Protein 8HRV (pdb70)

Solvent-accessible surface area: 16516 Å² total; per-residue (Å²): 112,3,102,0,70,0,45,87,87,37,131,62,4,82,41,2,119,45,64,21,125,20,10,5,2,0,9,1,28,0,1,73,104,31,104,1,97,45,93,32,33,10,56,0,59,2,0,1,10,3,6,7,71,131,24,21,0,0,1,5,0,3,21,27,7,9,0,48,99,91,40,1,6,1,2,11,5,0,2,27,18,16,21,14,22,30,2,23,2,65,1,1,1,3,0,25,14,123,120,89,23,97,0,78,74,22,9,9,3,0,22,0,1,1,4,75,37,40,90,11,78,36,73,96,27,136,100,29,79,170,39,109,42,18,87,21,24,53,34,70,41,32,50,111,123,3,89,0,87,0,45,80,86,50,133,61,3,70,55,3,116,37,58,24,128,22,13,6,1,0,8,0,16,0,1,77,102,34,96,2,77,48,93,32,36,11,58,1,72,1,0,0,9,3,11,7,78,131,30,28,0,0,1,5,0,3,20,28,6,11,0,48,98,87,35,2,4,1,2,12,5,0,2,27,20,14,21,15,21,30,4,28,2,59,0,1,1,4,0,24,14,118,117,86,20,96,0,78,74,5,8,14,3,0,21,0,1,0,2,84,38,26,59,14,57,40,70,93,33,167,140,20,79,119,41,102,39,17,87,22,24,55,33,70,37,22,46,88,112,101,7,76,0,87,0,46,74,86,58,133,61,3,81,66,7,51,62,65,25,146,22,18,3,2,0,9,0,24,0,1,70,118,27,105,2,49,50,100,34,35,10,53,0,74,2,0,1,11,3,10,7,76,131,28,24,0,0,2,5,0,3,21,27,9,11,0,38,98,89,40,1,5,1,2,11,6,0,2,26,17,15,20,12,24,33,4,26,1,59,1,1,2,2,0,28,13,117,117,95,23,55,1,96,69,12,11,16,3,0,23,0,0,0,2,80,36,27,92,11,86,40,70,96,27,150,149,25,65,169,45,124,37,19,86,23,24,52,32,68,42,31,42,75,96

Radius of gyration: 20.24 Å; Cα contacts (8 Å, |Δi|>4): 1311; chains: 3; bounding box: 48×53×53 Å

Sequence (434 aa):
AMKIKIQKIHPNALIPKYQTDGSSGFDLHAVEEVMIKPHSSVVGLVKIGICLSLEVGYELQVRTRSGLALNHQVMVLNSPGTVDNDYRGEIKVILANLSDKDFKVQVGDRIAQGVVQKTYKAEFIECEQLDETSRGSGGFGSTGVSAMKIKIQKIHPNALIPKYQTDGSSGFDLHAVEEVMIKPHSVVGLVKIGICLSLEVGYELQVRTRSGLALNHQVMVLNSPGTVDNDYRGEIKVILANLSDKDFKVQVGDRIAQGVVQKTYKAEFIECCEQLDETSSRGSGGFGSTGVSKAMKIKIQKIHPNALIPKYQTTDGSSGFDLHAVEEVMIKPHSVGLVKIGICLSLEVGYELQVRTRSGLALNHQVMVLNSPGTVDNDYRGEIKVILANLSDKDFKVQVGDRIAQGVVQKTYKAEFIECEQLDETSRGSGGFGSTGVSK

B-factor: mean 26.9, std 10.47, range [12.41, 77.18]

Foldseek 3Di:
DWDKDKDAQAPLADDFDQPDPPRQWTFAFFAAKDKAAAQGKDKGFRRMFIATDPQKWKFKFFDPVCCVPQVKTQPPGRDTGDNPGGDTDMTIIGGNDNGMDMHHGGDRGITIGMDGDDDDDDDDDPDDDADPCRPDDDQNVHDD/DWDKDKDAQAPLADDFDQPDPPRQWTFAWFQAKDKAAAQGKDKGFRRMFIQTDPQKWKFKFFDPVCCVPFVKTQPCGRDTGDNPGGDTDMTIIGGNDNGMDIGHGGDRGITIGMDGDDDDDDDDDPDDDADPCRPDDDQSVHDPD/DWDKDKDAQAPLADDFDQPDPPRQWTFAWFAAKDKAAAQGKDKGFRRMFIQTDPQKWKFKFFDPVCCVPQVKTQPPGRDTGDNPGGDTDMTIIGGNDNGMDMHHGGDRGIIIGMDGDDDDDDDDDPDDDADPCRPDDDQNVHDDD

Nearest PDB structures (foldseek):
  8hrv-assembly1_A  TM=1.007E+00  e=4.664E-28  Helicobacter pylori 26695
  8k6w-assembly1_B  TM=9.978E-01  e=7.819E-24  Helicobacter pylori 26695
  8y1q-assembly1_B  TM=9.427E-01  e=9.550E-16  Aquifex aeolicus
  8y1q-assembly1_C  TM=9.532E-01  e=1.490E-15  Aquifex aeolicus
  8xhm-assembly1_A  TM=9.602E-01  e=6.682E-15  Nocardia seriolae

Structure (mmCIF, N/CA/C/O backbone):
data_8HRV
#
_entry.id   8HRV
#
_cell.length_a   103.869
_cell.length_b   103.869
_cell.length_c   78.651
_cell.angle_alpha   90.000
_cell.angle_beta   90.000
_cell.angle_gamma   120.000
#
_symmetry.space_group_name_H-M   'P 63'
#
loop_
_entity.id
_entity.type
_entity.pd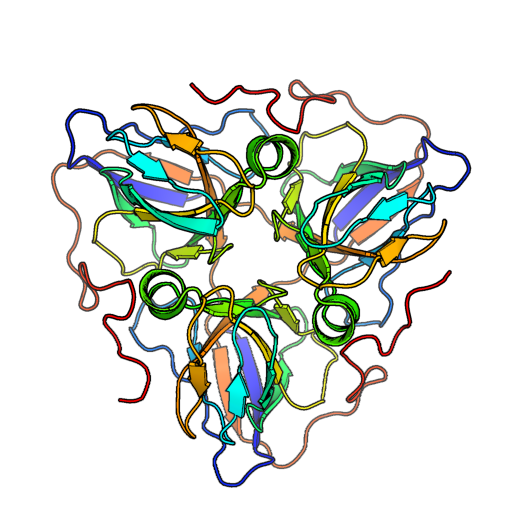bx_description
1 polymer "Deoxyuridine 5'-triphosphate nucleotidohydrolase"
2 non-polymer "2'-DEOXYURIDINE 5'-ALPHA,BETA-IMIDO-TRIPHOSPHATE"
3 non-polymer 'MAGNESIUM ION'
4 non-polymer 1,2-ETHANEDIOL
5 water water
#
loop_
_atom_site.group_PDB
_atom_site.id
_atom_site.type_symbol
_atom_site.label_atom_id
_atom_site.label_alt_id
_atom_site.label_comp_id
_atom_site.label_asym_id
_atom_site.label_entity_id
_atom_site.label_seq_id
_atom_site.pdbx_PDB_ins_code
_atom_site.Cartn_x
_atom_site.Cartn_y
_atom_site.Cartn_z
_atom_site.occupancy
_atom_site.B_iso_or_equiv
_atom_site.auth_seq_id
_atom_site.auth_comp_id
_atom_site.auth_asym_id
_atom_site.auth_atom_id
_atom_site.pdbx_PDB_model_num
ATOM 1 N N . ALA A 1 1 ? -35.055 41.479 9.571 1.000 46.315 0 ALA A N 1
ATOM 2 C CA . ALA A 1 1 ? -34.520 40.744 10.743 1.000 43.244 0 ALA A CA 1
ATOM 3 C C . ALA A 1 1 ? -35.468 39.608 11.108 1.000 35.744 0 ALA A C 1
ATOM 4 O O . ALA A 1 1 ? -36.662 39.604 10.774 1.000 37.670 0 ALA A O 1
ATOM 6 N N . MET A 1 2 ? -34.891 38.615 11.773 1.000 26.952 1 MET A N 1
ATOM 7 C CA . MET A 1 2 ? -35.647 37.485 12.276 1.000 22.726 1 MET A CA 1
ATOM 8 C C . MET A 1 2 ? -34.946 37.057 13.564 1.000 20.860 1 MET A C 1
ATOM 9 O O . MET A 1 2 ? -33.866 37.579 13.860 1.000 19.447 1 MET A O 1
ATOM 14 N N . LYS A 1 3 ? -35.582 36.178 14.340 1.000 20.166 2 LYS A N 1
ATOM 15 C CA . LYS A 1 3 ? -35.063 35.817 15.651 1.000 21.145 2 LYS A CA 1
ATOM 16 C C . LYS A 1 3 ? -34.626 34.366 15.629 1.000 18.976 2 LYS A C 1
ATOM 17 O O . LYS A 1 3 ? -35.308 33.531 15.033 1.000 20.603 2 LYS A O 1
ATOM 23 N N . ILE A 1 4 ? -33.493 34.099 16.279 1.000 17.412 3 ILE A N 1
ATOM 24 C CA . ILE A 1 4 ? -33.023 32.747 16.550 1.000 16.390 3 ILE A CA 1
ATOM 25 C C . ILE A 1 4 ? -32.836 32.593 18.060 1.000 17.647 3 ILE A C 1
ATOM 26 O O . ILE A 1 4 ? -32.039 33.322 18.658 1.000 16.155 3 ILE A O 1
ATOM 31 N N . LYS A 1 5 ? -33.574 31.648 18.646 1.000 16.860 4 LYS A N 1
ATOM 32 C CA . LYS A 1 5 ? -33.331 31.215 19.999 1.000 19.278 4 LYS A CA 1
ATOM 33 C C . LYS A 1 5 ? -32.118 30.282 19.979 1.000 19.307 4 LYS A C 1
ATOM 34 O O . LYS A 1 5 ? -32.034 29.404 19.138 1.000 16.325 4 LYS A O 1
ATOM 40 N N . ILE A 1 6 ? -31.159 30.530 20.869 1.000 16.863 5 ILE A N 1
ATOM 41 C CA . ILE A 1 6 ? -29.910 29.799 20.918 1.000 18.092 5 ILE A CA 1
ATOM 42 C C . ILE A 1 6 ? -29.691 29.281 22.336 1.000 18.303 5 ILE A C 1
ATOM 43 O O . ILE A 1 6 ? -29.766 30.052 23.314 1.000 19.566 5 ILE A O 1
ATOM 48 N N . GLN A 1 7 ? -29.369 27.985 22.425 1.000 19.028 6 GLN A N 1
ATOM 49 C CA . GLN A 1 7 ? -29.025 27.320 23.676 1.000 19.718 6 GLN A CA 1
ATOM 50 C C . GLN A 1 7 ? -27.579 26.864 23.590 1.000 21.035 6 GLN A C 1
ATOM 51 O O . GLN A 1 7 ? -27.234 26.086 22.701 1.000 22.757 6 GLN A O 1
ATOM 57 N N . LYS A 1 8 ? -26.721 27.299 24.515 1.000 19.840 7 LYS A N 1
ATOM 58 C CA . LYS A 1 8 ? -25.358 26.784 24.552 1.000 21.622 7 LYS A CA 1
ATOM 59 C C . LYS A 1 8 ? -25.328 25.450 25.291 1.000 21.312 7 LYS A C 1
ATOM 60 O O . LYS A 1 8 ? -25.923 25.341 26.352 1.000 21.919 7 LYS A O 1
ATOM 66 N N . ILE A 1 9 ? -24.627 24.445 24.766 1.000 18.600 8 ILE A N 1
ATOM 67 C CA . ILE A 1 9 ? -24.612 23.135 25.401 1.000 20.971 8 ILE A CA 1
ATOM 68 C C . ILE A 1 9 ? -23.172 22.696 25.666 1.000 22.547 8 ILE A C 1
ATOM 69 O O . ILE A 1 9 ? -22.916 21.539 25.988 1.000 22.179 8 ILE A O 1
ATOM 74 N N . HIS A 1 10 ? -22.225 23.601 25.481 1.000 21.300 9 HIS A N 1
ATOM 75 C CA . HIS A 1 10 ? -20.825 23.318 25.723 1.000 22.623 9 HIS A CA 1
ATOM 76 C C . HIS A 1 10 ? -20.224 24.565 26.375 1.000 22.477 9 HIS A C 1
ATOM 77 O O . HIS A 1 10 ? -20.557 25.703 26.011 1.000 21.783 9 HIS A O 1
ATOM 84 N N . PRO A 1 11 ? -19.349 24.399 27.382 1.000 23.708 10 PRO A N 1
ATOM 85 C CA . PRO A 1 11 ? -18.709 25.557 28.007 1.000 23.942 10 PRO A CA 1
ATOM 86 C C . PRO A 1 11 ? -17.960 26.483 27.050 1.000 21.018 10 PRO A C 1
ATOM 87 O O . PRO A 1 11 ? -17.862 27.676 27.356 1.000 21.534 10 PRO A O 1
ATOM 91 N N . ASN A 1 12 ? -17.462 25.980 25.896 1.000 18.397 11 ASN A N 1
ATOM 92 C CA . ASN A 1 12 ? -16.699 26.845 24.984 1.000 18.605 11 ASN A CA 1
ATOM 93 C C . ASN A 1 12 ? -17.574 27.467 23.887 1.000 17.930 11 ASN A C 1
ATOM 94 O O . ASN A 1 12 ? -17.065 28.134 22.969 1.000 17.897 11 ASN A O 1
ATOM 99 N N . ALA A 1 13 ? -18.889 27.240 23.955 1.000 16.468 12 ALA A N 1
ATOM 100 C CA . ALA A 1 13 ? -19.788 27.721 22.918 1.000 16.935 12 ALA A CA 1
ATOM 101 C C . ALA A 1 13 ? -19.868 29.239 22.951 1.000 17.053 12 ALA A C 1
ATOM 102 O O . ALA A 1 13 ? -19.955 29.844 24.014 1.000 17.066 12 ALA A O 1
ATOM 104 N N . LEU A 1 14 ? -19.898 29.853 21.765 1.000 17.624 13 LEU A N 1
ATOM 105 C CA . LEU A 1 14 ? -20.039 31.284 21.579 1.000 18.018 13 LEU A CA 1
ATOM 106 C C . LEU A 1 14 ? -21.262 31.601 20.717 1.000 17.982 13 LEU A C 1
ATOM 107 O O . LEU A 1 14 ? -21.537 30.911 19.728 1.000 18.804 13 LEU A O 1
ATOM 112 N N . ILE A 1 15 ? -21.940 32.698 21.048 1.000 18.114 14 ILE A N 1
ATOM 113 C CA . ILE A 1 15 ? -22.984 33.221 20.191 1.000 19.922 14 ILE A CA 1
ATOM 114 C C . ILE A 1 15 ? -22.324 33.713 18.911 1.000 20.193 14 ILE A C 1
ATOM 115 O O . ILE A 1 15 ? -21.434 34.558 18.971 1.000 21.458 14 ILE A O 1
ATOM 120 N N . PRO A 1 16 ? -22.687 33.206 17.717 1.000 20.309 15 PRO A N 1
ATOM 121 C CA . PRO A 1 16 ? -22.048 33.668 16.479 1.000 20.006 15 PRO A CA 1
ATOM 122 C C . PRO A 1 16 ? -22.243 35.171 16.221 1.000 21.989 15 PRO A C 1
ATOM 123 O O . PRO A 1 16 ? -23.289 35.715 16.589 1.000 20.300 15 PRO A O 1
ATOM 127 N N . LYS A 1 17 ? -21.220 35.773 15.581 1.000 21.190 16 LYS A N 1
ATOM 128 C CA . LYS A 1 17 ? -21.234 37.187 15.234 1.000 26.241 16 LYS A CA 1
ATOM 129 C C . LYS A 1 17 ? -21.014 37.400 13.734 1.000 21.909 16 LYS A C 1
ATOM 130 O O . LYS A 1 17 ? -20.187 36.727 13.098 1.000 22.843 16 LYS A O 1
ATOM 136 N N . TYR A 1 18 ? -21.743 38.381 13.201 1.000 22.856 17 TYR A N 1
ATOM 137 C CA . TYR A 1 18 ? -21.484 38.950 11.881 1.000 23.454 17 TYR A CA 1
ATOM 138 C C . TYR A 1 18 ? -20.157 39.724 11.946 1.000 26.360 17 TYR A C 1
ATOM 139 O O . TYR A 1 18 ? -20.086 40.664 12.716 1.000 23.329 17 TYR A O 1
ATOM 148 N N . GLN A 1 19 ? -19.113 39.321 11.188 1.000 27.681 18 GLN A N 1
ATOM 149 C CA . GLN A 1 19 ? -17.763 39.835 11.410 1.000 25.643 18 GLN A CA 1
ATOM 150 C C . GLN A 1 19 ? -17.578 41.237 10.807 1.000 27.236 18 GLN A C 1
ATOM 151 O O . GLN A 1 19 ? -16.642 41.916 11.194 1.000 28.950 18 GLN A O 1
ATOM 157 N N . THR A 1 20 ? -18.400 41.647 9.829 1.000 27.720 19 THR A N 1
ATOM 158 C CA . THR A 1 20 ? -18.508 43.027 9.340 1.000 29.845 19 THR A CA 1
ATOM 159 C C . THR A 1 20 ? -19.987 43.408 9.323 1.000 31.514 19 THR A C 1
ATOM 160 O O . THR A 1 20 ? -20.829 42.514 9.318 1.000 32.481 19 THR A O 1
ATOM 164 N N . ASP A 1 21 ? -20.300 44.704 9.233 1.000 30.026 20 ASP A N 1
ATOM 165 C CA . ASP A 1 21 ? -21.685 45.167 9.348 1.000 33.796 20 ASP A CA 1
ATOM 166 C C . ASP A 1 21 ? -22.568 44.724 8.167 1.000 32.102 20 ASP A C 1
ATOM 167 O O . ASP A 1 21 ? -23.777 44.641 8.291 1.000 31.151 20 ASP A O 1
ATOM 172 N N . GLY A 1 22 ? -21.995 44.534 6.967 1.000 26.930 21 GLY A N 1
ATOM 173 C CA . GLY A 1 22 ? -22.762 44.097 5.805 1.000 25.469 21 GLY A CA 1
ATOM 174 C C . GLY A 1 22 ? -22.567 42.610 5.482 1.000 21.831 21 GLY A C 1
ATOM 175 O O . GLY A 1 22 ? -22.889 42.176 4.375 1.000 19.473 21 GLY A O 1
ATOM 176 N N . SER A 1 23 ? -22.039 41.846 6.436 1.000 21.140 22 SER A N 1
ATOM 177 C CA . SER A 1 23 ? -21.725 40.440 6.233 1.000 23.932 22 SER A CA 1
ATOM 178 C C . SER A 1 23 ? -23.023 39.645 6.100 1.000 20.427 22 SER A C 1
ATOM 179 O O . SER A 1 23 ? -23.985 39.873 6.818 1.000 22.439 22 SER A O 1
ATOM 182 N N . SER A 1 24 ? -23.055 38.713 5.147 1.000 19.580 23 SER A N 1
ATOM 183 C CA . SER A 1 24 ? -24.202 37.837 4.994 1.000 19.072 23 SER A CA 1
ATOM 184 C C . SER A 1 24 ? -24.281 36.861 6.168 1.000 18.812 23 SER A C 1
ATOM 185 O O . SER A 1 24 ? -25.365 36.415 6.505 1.000 21.006 23 SER A O 1
ATOM 188 N N . GLY A 1 25 ? -23.109 36.391 6.607 1.000 20.002 24 GLY A N 1
ATOM 189 C CA . GLY A 1 25 ? -23.017 35.248 7.512 1.000 21.093 24 GLY A CA 1
ATOM 190 C C . GLY A 1 25 ? -22.432 35.605 8.874 1.000 18.389 24 GLY A C 1
ATOM 191 O O . GLY A 1 25 ? -21.758 36.620 9.024 1.000 17.536 24 GLY A O 1
ATOM 192 N N . PHE A 1 26 ? -22.727 34.760 9.840 1.000 17.000 25 PHE A N 1
ATOM 193 C CA . PHE A 1 26 ? -22.083 34.817 11.134 1.000 15.828 25 PHE A CA 1
ATOM 194 C C . PHE A 1 26 ? -21.178 33.604 11.266 1.000 15.676 25 PHE A C 1
ATOM 195 O O . PHE A 1 26 ? -21.544 32.500 10.876 1.000 15.060 25 PHE A O 1
ATOM 203 N N . ASP A 1 27 ? -19.980 33.824 11.803 1.000 15.616 26 ASP A N 1
ATOM 204 C CA . ASP A 1 27 ? -18.968 32.796 11.835 1.000 17.147 26 ASP A CA 1
ATOM 205 C C . ASP A 1 27 ? -19.254 31.841 12.999 1.000 17.198 26 ASP A C 1
ATOM 206 O O . ASP A 1 27 ? -19.732 32.258 14.069 1.000 17.280 26 ASP A O 1
ATOM 211 N N . LEU A 1 28 ? -18.978 30.552 12.752 1.000 16.109 27 LEU A N 1
ATOM 212 C CA . LEU A 1 28 ? -19.234 29.474 13.700 1.000 15.718 27 LEU A CA 1
ATOM 213 C C . LEU A 1 28 ? -17.898 29.035 14.325 1.000 15.924 27 LEU A C 1
ATOM 214 O O . LEU A 1 28 ? -16.947 28.678 13.598 1.000 15.416 27 LEU A O 1
ATOM 219 N N . HIS A 1 29 ? -17.835 29.042 15.665 1.000 15.634 28 HIS A N 1
ATOM 220 C CA . HIS A 1 29 ? -16.613 28.737 16.418 1.000 16.161 28 HIS A CA 1
ATOM 221 C C . HIS A 1 29 ? -16.580 27.283 16.918 1.000 16.997 28 HIS A C 1
ATOM 222 O O . HIS A 1 29 ? -17.511 26.836 17.568 1.000 16.620 28 HIS A O 1
ATOM 229 N N . ALA A 1 30 ? -15.509 26.541 16.610 1.000 16.482 29 ALA A N 1
ATOM 230 C CA . ALA A 1 30 ? -15.287 25.210 17.156 1.000 16.219 29 ALA A CA 1
ATOM 231 C C . ALA A 1 30 ? -15.228 25.240 18.683 1.000 17.345 29 ALA A C 1
ATOM 232 O O . ALA A 1 30 ? -14.662 26.149 19.280 1.000 19.641 29 ALA A O 1
ATOM 234 N N . VAL A 1 31 ? -15.799 24.227 19.328 1.000 18.245 30 VAL A N 1
ATOM 235 C CA . VAL A 1 31 ? -15.740 24.148 20.789 1.000 19.233 30 VAL A CA 1
ATOM 236 C C . VAL A 1 31 ? -14.746 23.079 21.231 1.000 20.151 30 VAL A C 1
ATOM 237 O O . VAL A 1 31 ? -14.442 22.986 22.419 1.000 18.811 30 VAL A O 1
ATOM 241 N N . GLU A 1 32 ? -14.275 22.248 20.306 1.000 21.872 31 GLU A N 1
ATOM 242 C CA . GLU A 1 32 ? -13.324 21.191 20.619 1.000 24.722 31 GLU A CA 1
ATOM 243 C C . GLU A 1 32 ? -12.310 21.091 19.502 1.000 24.794 31 GLU A C 1
ATOM 244 O O . GLU A 1 32 ? -12.672 21.226 18.347 1.000 24.238 31 GLU A O 1
ATOM 250 N N . GLU A 1 33 ? -11.074 20.716 19.856 1.000 25.182 32 GLU A N 1
ATOM 251 C CA . GLU A 1 33 ? -9.992 20.539 18.906 1.000 28.623 32 GLU A CA 1
ATOM 252 C C . GLU A 1 33 ? -10.251 19.312 18.037 1.000 26.987 32 GLU A C 1
ATOM 253 O O . GLU A 1 33 ? -10.856 18.350 18.479 1.000 27.443 32 GLU A O 1
ATOM 259 N N . VAL A 1 34 ? -9.884 19.380 16.765 1.000 27.361 33 VAL A N 1
ATOM 260 C CA . VAL A 1 34 ? -10.085 18.276 15.835 1.000 29.243 33 VAL A CA 1
ATOM 261 C C . VAL A 1 34 ? -8.887 18.271 14.896 1.000 31.430 33 VAL A C 1
ATOM 262 O O . VAL A 1 34 ? -8.631 19.306 14.271 1.000 30.425 33 VAL A O 1
ATOM 266 N N . MET A 1 35 ? -8.257 17.107 14.699 1.000 30.455 34 MET A N 1
ATOM 267 C CA . MET A 1 35 ? -7.214 16.984 13.694 1.000 33.510 34 MET A CA 1
ATOM 268 C C . MET A 1 35 ? -7.828 16.371 12.435 1.000 30.973 34 MET A C 1
ATOM 269 O O . MET A 1 35 ? -8.477 15.342 12.529 1.000 28.749 34 MET A O 1
ATOM 274 N N . ILE A 1 36 ? -7.661 17.008 11.276 1.000 29.369 35 ILE A N 1
ATOM 275 C CA . ILE A 1 36 ? -8.181 16.414 10.053 1.000 30.741 35 ILE A CA 1
ATOM 276 C C . ILE A 1 36 ? -7.017 16.055 9.144 1.000 31.691 35 ILE A C 1
ATOM 277 O O . ILE A 1 36 ? -6.273 16.945 8.718 1.000 28.795 35 ILE A O 1
ATOM 282 N N . LYS A 1 37 ? -6.885 14.747 8.865 1.000 32.761 36 LYS A N 1
ATOM 283 C CA . LYS A 1 37 ? -5.756 14.229 8.088 1.000 34.477 36 LYS A CA 1
ATOM 284 C C . LYS A 1 37 ? -5.968 14.583 6.612 1.000 33.734 36 LYS A C 1
ATOM 285 O O . LYS A 1 37 ? -7.078 14.941 6.208 1.000 31.982 36 LYS A O 1
ATOM 289 N N . PRO A 1 38 ? -4.919 14.503 5.755 1.000 35.703 37 PRO A N 1
ATOM 290 C CA . PRO A 1 38 ? -5.061 14.725 4.314 1.000 34.104 37 PRO A CA 1
ATOM 291 C C . PRO A 1 38 ? -6.169 13.860 3.720 1.000 36.115 37 PRO A C 1
ATOM 292 O O . PRO A 1 38 ? -6.339 12.723 4.150 1.000 31.258 37 PRO A O 1
ATOM 296 N N . HIS A 1 39 ? -6.970 14.448 2.816 1.000 32.510 38 HIS A N 1
ATOM 297 C CA . HIS A 1 39 ? -8.000 13.736 2.056 1.000 34.255 38 HIS A CA 1
ATOM 298 C C . HIS A 1 39 ? -8.987 13.021 2.974 1.000 32.010 38 HIS A C 1
ATOM 299 O O . HIS A 1 39 ? -9.472 11.936 2.679 1.000 30.324 38 HIS A O 1
ATOM 306 N N . SER A 1 40 ? -9.350 13.687 4.062 1.000 28.431 39 SER A N 1
ATOM 307 C CA A SER A 1 40 ? -10.264 13.137 5.040 0.500 27.432 39 SER A CA 1
ATOM 308 C CA B SER A 1 40 ? -10.286 13.132 5.013 0.500 27.120 39 SER A CA 1
ATOM 309 C C . SER A 1 40 ? -11.272 14.214 5.455 1.000 26.811 39 SER A C 1
ATOM 310 O O . SER A 1 40 ? -11.171 15.365 5.040 1.000 28.264 39 SER A O 1
ATOM 315 N N . VAL A 1 41 ? -12.199 13.810 6.319 1.000 27.846 40 VAL A N 1
ATOM 316 C CA A VAL A 1 41 ? -13.225 14.711 6.832 0.500 26.617 40 VAL A CA 1
ATOM 317 C CA B VAL A 1 41 ? -13.278 14.621 6.831 0.500 26.614 40 VAL A CA 1
ATOM 318 C C . VAL A 1 41 ? -13.190 14.622 8.350 1.000 26.409 40 VAL A C 1
ATOM 319 O O . VAL A 1 41 ? -12.775 13.621 8.937 1.000 27.041 40 VAL A O 1
ATOM 326 N N . GLY A 1 42 ? -13.560 15.723 8.993 1.000 21.962 41 GLY A N 1
ATOM 327 C CA . GLY A 1 42 ? -13.764 15.732 10.422 1.000 23.282 41 GLY A CA 1
ATOM 328 C C . GLY A 1 42 ? -15.057 16.449 10.751 1.000 23.768 41 GLY A C 1
ATOM 329 O O . GLY A 1 42 ? -15.496 17.317 9.984 1.000 24.873 41 GLY A O 1
ATOM 330 N N . LEU A 1 43 ? -15.664 16.065 11.873 1.000 20.996 42 LEU A N 1
ATOM 331 C CA . LEU A 1 43 ? -16.896 16.668 12.297 1.000 20.652 42 LEU A CA 1
ATOM 332 C C . LEU A 1 43 ? -16.562 17.671 13.395 1.000 21.998 42 LEU A C 1
ATOM 333 O O . LEU A 1 43 ? -16.020 17.294 14.424 1.000 23.504 42 LEU A O 1
ATOM 338 N N . VAL A 1 44 ? -16.880 18.945 13.176 1.000 18.224 43 VAL A N 1
ATOM 339 C CA . VAL A 1 44 ? -16.554 19.997 14.125 1.000 18.515 43 VAL A CA 1
ATOM 340 C C . VAL A 1 44 ? -17.823 20.396 14.882 1.000 18.636 43 VAL A C 1
ATOM 341 O O . VAL A 1 44 ? -18.789 20.814 14.270 1.000 17.079 43 VAL A O 1
ATOM 345 N N . LYS A 1 45 ? -17.779 20.317 16.210 1.000 17.651 44 LYS A N 1
ATOM 346 C CA . LYS A 1 45 ? -18.909 20.683 17.047 1.000 19.973 44 LYS A CA 1
ATOM 347 C C . LYS A 1 45 ? -18.916 22.181 17.314 1.000 17.906 44 LYS A C 1
ATOM 348 O O . LYS A 1 45 ? -17.861 22.748 17.577 1.000 17.541 44 LYS A O 1
ATOM 354 N N . ILE A 1 46 ? -20.089 22.809 17.232 1.000 15.782 45 ILE A N 1
ATOM 355 C CA . ILE A 1 46 ? -20.229 24.239 17.502 1.000 15.284 45 ILE A CA 1
ATOM 356 C C . ILE A 1 46 ? -20.861 24.459 18.891 1.000 15.400 45 ILE A C 1
ATOM 357 O O . ILE A 1 46 ? -20.821 25.555 19.429 1.000 15.625 45 ILE A O 1
ATOM 362 N N . GLY A 1 47 ? -21.446 23.419 19.499 1.000 16.292 46 GLY A N 1
ATOM 363 C CA . GLY A 1 47 ? -21.839 23.488 20.910 1.000 17.744 46 GLY A CA 1
ATOM 364 C C . GLY A 1 47 ? -23.072 24.350 21.171 1.000 17.449 46 GLY A C 1
ATOM 365 O O . GLY A 1 47 ? -23.305 24.777 22.305 1.000 18.099 46 GLY A O 1
ATOM 366 N N . ILE A 1 48 ? -23.874 24.577 20.124 1.000 17.143 47 ILE A N 1
ATOM 367 C CA . ILE A 1 48 ? -25.076 25.388 20.203 1.000 16.629 47 ILE A CA 1
ATOM 368 C C . ILE A 1 48 ? -26.214 24.610 19.535 1.000 17.967 47 ILE A C 1
ATOM 369 O O . ILE A 1 48 ? -26.007 23.887 18.549 1.000 17.044 47 ILE A O 1
ATOM 374 N N . CYS A 1 49 ? -27.413 24.818 20.073 1.000 17.722 48 CYS A N 1
ATOM 375 C CA . CYS A 1 49 ? -28.654 24.302 19.509 1.000 18.153 48 CYS A CA 1
ATOM 376 C C . CYS A 1 49 ? -29.546 25.499 19.214 1.000 17.853 48 CYS A C 1
ATOM 377 O O . CYS A 1 49 ? -29.552 26.437 20.012 1.000 17.785 48 CYS A O 1
ATOM 380 N N . LEU A 1 50 ? -30.255 25.491 18.082 1.000 16.227 49 LEU A N 1
ATOM 381 C CA . LEU A 1 50 ? -30.998 26.654 17.617 1.000 16.576 49 LEU A CA 1
ATOM 382 C C . LEU A 1 50 ? -32.487 26.351 17.445 1.000 17.937 49 LEU A C 1
ATOM 383 O O . LEU A 1 50 ? -32.869 25.246 17.067 1.000 17.548 49 LEU A O 1
ATOM 388 N N . SER A 1 51 ? -33.302 27.397 17.624 1.000 16.094 50 SER A N 1
ATOM 389 C CA . SER A 1 51 ? -34.680 27.394 17.170 1.000 17.412 50 SER A CA 1
ATOM 390 C C . SER A 1 51 ? -34.931 28.655 16.347 1.000 17.432 50 SER A C 1
ATOM 391 O O . SER A 1 51 ? -35.078 29.744 16.888 1.000 18.237 50 SER A O 1
ATOM 394 N N . LEU A 1 52 ? -34.887 28.498 15.020 1.000 17.440 51 LEU A N 1
ATOM 395 C CA . LEU A 1 52 ? -35.130 29.577 14.087 1.000 19.179 51 LEU A CA 1
ATOM 396 C C . LEU A 1 52 ? -36.611 29.914 14.069 1.000 19.576 51 LEU A C 1
ATOM 397 O O . LEU A 1 52 ? -37.447 29.025 14.122 1.000 18.188 51 LEU A O 1
ATOM 402 N N . GLU A 1 53 ? -36.898 31.206 13.948 1.000 19.049 52 GLU A N 1
ATOM 403 C CA . GLU A 1 53 ? -38.228 31.676 13.612 1.000 20.695 52 GLU A CA 1
ATOM 404 C C . GLU A 1 53 ? -38.796 30.820 12.486 1.000 19.195 52 GLU A C 1
ATOM 405 O O . GLU A 1 53 ? -38.066 30.498 11.530 1.000 15.416 52 GLU A O 1
ATOM 411 N N . VAL A 1 54 ? -40.104 30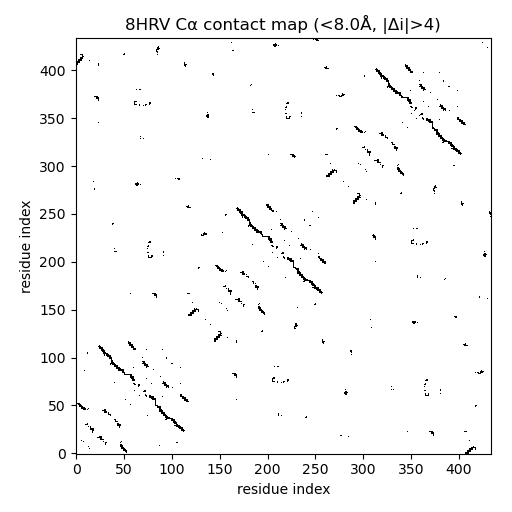.502 12.562 1.000 20.126 53 VAL A N 1
ATOM 412 C CA . VAL A 1 54 ? -40.749 29.682 11.530 1.000 21.848 53 VAL A CA 1
ATOM 413 C C . VAL A 1 54 ? -40.597 30.371 10.169 1.000 19.146 53 VAL A C 1
ATOM 414 O O . VAL A 1 54 ? -40.649 31.589 10.045 1.000 19.661 53 VAL A O 1
ATOM 418 N N . GLY A 1 55 ? -40.336 29.593 9.121 1.000 18.439 54 GLY A N 1
ATOM 419 C CA . GLY A 1 55 ? -40.182 30.160 7.794 1.000 18.115 54 GLY A CA 1
ATOM 420 C C . GLY A 1 55 ? -38.728 30.444 7.386 1.000 17.017 54 GLY A C 1
ATOM 421 O O . GLY A 1 55 ? -38.506 30.951 6.292 1.000 17.033 54 GLY A O 1
ATOM 422 N N . TYR A 1 56 ? -37.742 29.997 8.172 1.000 16.467 55 TYR A N 1
ATOM 423 C CA . TYR A 1 56 ? -36.337 30.241 7.912 1.000 16.584 55 TYR A CA 1
ATOM 424 C C . TYR A 1 56 ? -35.519 28.973 8.131 1.000 17.293 55 TYR A C 1
ATOM 425 O O . TYR A 1 56 ? -35.889 28.129 8.936 1.000 18.041 55 TYR A O 1
ATOM 434 N N . GLU A 1 57 ? -34.421 28.875 7.382 1.000 16.784 56 GLU A N 1
ATOM 435 C CA . GLU A 1 57 ? -33.400 27.846 7.504 1.000 17.445 56 GLU A CA 1
ATOM 436 C C . GLU A 1 57 ? -32.056 28.530 7.755 1.000 17.957 56 GLU A C 1
ATOM 437 O O . GLU A 1 57 ? -31.927 29.763 7.603 1.000 15.278 56 GLU A O 1
ATOM 443 N N . LEU A 1 58 ? -31.059 27.728 8.129 1.000 15.662 57 LEU A N 1
ATOM 444 C CA . LEU A 1 58 ? -29.682 28.188 8.225 1.000 18.487 57 LEU A CA 1
ATOM 445 C C . LEU A 1 58 ? -28.816 27.407 7.240 1.000 17.491 57 LEU A C 1
ATOM 446 O O . LEU A 1 58 ? -28.861 26.170 7.231 1.000 19.061 57 LEU A O 1
ATOM 451 N N . GLN A 1 59 ? -28.054 28.119 6.412 1.000 15.362 58 GLN A N 1
ATOM 452 C CA . GLN A 1 59 ? -27.077 27.492 5.523 1.000 16.676 58 GLN A CA 1
ATOM 453 C C . GLN A 1 59 ? -25.680 27.562 6.167 1.000 15.016 58 GLN A C 1
ATOM 454 O O . GLN A 1 59 ? -25.237 28.615 6.637 1.000 15.274 58 GLN A O 1
ATOM 460 N N . VAL A 1 60 ? -24.980 26.429 6.166 1.000 14.412 59 VAL A N 1
ATOM 461 C CA . VAL A 1 60 ? -23.627 26.330 6.687 1.000 14.288 59 VAL A CA 1
ATOM 462 C C . VAL A 1 60 ? -22.682 26.374 5.481 1.000 13.445 59 VAL A C 1
ATOM 463 O O . VAL A 1 60 ? -22.652 25.452 4.675 1.000 13.901 59 VAL A O 1
ATOM 467 N N . ARG A 1 61 ? -21.943 27.478 5.351 1.000 12.407 60 ARG A N 1
ATOM 468 C CA . ARG A 1 61 ? -21.149 27.713 4.163 1.000 13.403 60 ARG A CA 1
ATOM 469 C C . ARG A 1 61 ? -19.651 27.756 4.501 1.000 13.289 60 ARG A C 1
ATOM 470 O O . ARG A 1 61 ? -19.231 28.120 5.607 1.000 13.036 60 ARG A O 1
ATOM 478 N N . THR A 1 62 ? -18.865 27.370 3.504 1.000 13.505 61 THR A N 1
ATOM 479 C CA . THR A 1 62 ? -17.427 27.466 3.497 1.000 14.676 61 THR A CA 1
ATOM 480 C C . THR A 1 62 ? -16.971 28.934 3.550 1.000 16.468 61 THR A C 1
ATOM 481 O O . THR A 1 62 ? -17.551 29.780 2.896 1.000 18.265 61 THR A O 1
ATOM 485 N N . ARG A 1 63 ? -15.922 29.191 4.333 1.000 16.664 62 ARG A N 1
ATOM 486 C CA . ARG A 1 63 ? -15.145 30.420 4.344 1.000 17.123 62 ARG A CA 1
ATOM 487 C C . ARG A 1 63 ? -14.065 30.369 3.259 1.000 17.544 62 ARG A C 1
ATOM 488 O O . ARG A 1 63 ? -13.387 29.343 3.083 1.000 19.420 62 ARG A O 1
ATOM 496 N N . SER A 1 64 ? -13.994 31.453 2.487 1.000 16.908 63 SER A N 1
ATOM 497 C CA . SER A 1 64 ? -13.150 31.555 1.307 1.000 18.315 63 SER A CA 1
ATOM 498 C C . SER A 1 64 ? -11.666 31.490 1.666 1.000 19.244 63 SER A C 1
ATOM 499 O O . SER A 1 64 ? -10.910 30.884 0.925 1.000 19.961 63 SER A O 1
ATOM 502 N N . GLY A 1 65 ? -11.239 32.103 2.765 1.000 19.883 64 GLY A N 1
ATOM 503 C CA . GLY A 1 65 ? -9.829 32.142 3.132 1.000 20.865 64 GLY A CA 1
ATOM 504 C C . GLY A 1 65 ? -9.231 30.750 3.368 1.000 21.245 64 GLY A C 1
ATOM 505 O O . GLY A 1 65 ? -8.206 30.397 2.798 1.000 22.943 64 GLY A O 1
ATOM 506 N N . LEU A 1 66 ? -9.918 29.943 4.186 1.000 22.328 65 LEU A N 1
ATOM 507 C CA . LEU A 1 66 ? -9.499 28.590 4.488 1.000 23.538 65 LEU A CA 1
ATOM 508 C C . LEU A 1 66 ? -9.526 27.697 3.253 1.000 24.151 65 LEU A C 1
ATOM 509 O O . LEU A 1 66 ? -8.657 26.821 3.130 1.000 25.516 65 LEU A O 1
ATOM 514 N N . ALA A 1 67 ? -10.518 27.892 2.374 1.000 20.686 66 ALA A N 1
ATOM 515 C CA . ALA A 1 67 ? -10.575 27.146 1.124 1.000 21.643 66 ALA A CA 1
ATOM 516 C C . ALA A 1 67 ? -9.359 27.482 0.247 1.000 23.563 66 ALA A C 1
ATOM 517 O O . ALA A 1 67 ? -8.677 26.585 -0.253 1.000 23.938 66 ALA A O 1
ATOM 519 N N . LEU A 1 68 ? -9.094 28.773 0.033 1.000 22.622 67 LEU A N 1
ATOM 520 C CA . LEU A 1 68 ? -7.992 29.167 -0.837 1.000 25.193 67 LEU A CA 1
ATOM 521 C C . LEU A 1 68 ? -6.642 28.721 -0.269 1.000 24.781 67 LEU A C 1
ATOM 522 O O . LEU A 1 68 ? -5.836 28.177 -0.999 1.000 27.555 67 LEU A O 1
ATOM 527 N N . ASN A 1 69 ? -6.421 28.935 1.026 1.000 26.698 68 ASN A N 1
ATOM 528 C CA . ASN A 1 69 ? -5.108 28.813 1.627 1.000 27.977 68 ASN A CA 1
ATOM 529 C C . ASN A 1 69 ? -4.804 27.406 2.156 1.000 29.120 68 ASN A C 1
ATOM 530 O O . ASN A 1 69 ? -3.632 27.060 2.290 1.000 26.072 68 ASN A O 1
ATOM 535 N N . HIS A 1 70 ? -5.822 26.602 2.455 1.000 25.561 69 HIS A N 1
ATOM 536 C CA . HIS A 1 70 ? -5.630 25.288 3.054 1.000 26.882 69 HIS A CA 1
ATOM 537 C C . HIS A 1 70 ? -6.431 24.181 2.362 1.000 25.279 69 HIS A C 1
ATOM 538 O O . HIS A 1 70 ? -6.306 23.014 2.753 1.000 22.214 69 HIS A O 1
ATOM 545 N N . GLN A 1 71 ? -7.200 24.517 1.308 1.000 24.185 70 GLN A N 1
ATOM 546 C CA . GLN A 1 71 ? -8.026 23.538 0.608 1.000 27.119 70 GLN A CA 1
ATOM 547 C C . GLN A 1 71 ? -8.915 22.790 1.608 1.000 25.750 70 GLN A C 1
ATOM 548 O O . GLN A 1 71 ? -9.095 21.580 1.506 1.000 27.897 70 GLN A O 1
ATOM 554 N N . VAL A 1 72 ? -9.433 23.532 2.595 1.000 24.848 71 VAL A N 1
ATOM 555 C CA . VAL A 1 72 ? -10.384 23.048 3.583 1.000 24.138 71 VAL A CA 1
ATOM 556 C C . VAL A 1 72 ? -11.744 23.668 3.240 1.000 23.952 71 VAL A C 1
ATOM 557 O O . VAL A 1 72 ? -11.847 24.864 2.931 1.000 22.526 71 VAL A O 1
ATOM 561 N N . MET A 1 73 ? -12.783 22.824 3.176 1.000 22.252 72 MET A N 1
ATOM 562 C CA . MET A 1 73 ? -14.118 23.343 2.885 1.000 21.553 72 MET A CA 1
ATOM 563 C C . MET A 1 73 ? -15.188 22.543 3.632 1.000 18.179 72 MET A C 1
ATOM 564 O O . MET A 1 73 ? -14.913 21.493 4.241 1.000 17.085 72 MET A O 1
ATOM 569 N N . VAL A 1 74 ? -16.396 23.098 3.639 1.000 16.852 73 VAL A N 1
ATOM 570 C CA . VAL A 1 74 ? -17.527 22.450 4.265 1.000 15.802 73 VAL A CA 1
ATOM 571 C C . VAL A 1 74 ? -18.083 21.475 3.234 1.000 15.648 73 VAL A C 1
ATOM 572 O O . VAL A 1 74 ? -18.525 21.906 2.164 1.000 13.614 73 VAL A O 1
ATOM 576 N N . LEU A 1 75 ? -18.014 20.166 3.517 1.000 14.941 74 LEU A N 1
ATOM 577 C CA . LEU A 1 75 ? -18.128 19.195 2.452 1.000 16.611 74 LEU A CA 1
ATOM 578 C C . LEU A 1 75 ? -19.536 19.188 1.852 1.000 16.257 74 LEU A C 1
ATOM 579 O O . LEU A 1 75 ? -19.672 19.024 0.636 1.000 17.124 74 LEU A O 1
ATOM 584 N N . ASN A 1 76 ? -20.542 19.414 2.704 1.000 15.150 75 ASN A N 1
ATOM 585 C CA . ASN A 1 76 ? -21.934 19.537 2.294 1.000 15.704 75 ASN A CA 1
ATOM 586 C C . ASN A 1 76 ? -22.382 20.983 2.054 1.000 14.911 75 ASN A C 1
ATOM 587 O O . ASN A 1 76 ? -23.569 21.238 2.106 1.000 14.424 75 ASN A O 1
ATOM 592 N N . SER A 1 77 ? -21.470 21.918 1.772 1.000 15.460 76 SER A N 1
ATOM 593 C CA . SER A 1 77 ? -21.817 23.315 1.537 1.000 15.732 76 SER A CA 1
ATOM 594 C C . SER A 1 77 ? -22.827 23.407 0.389 1.000 17.549 76 SER A C 1
ATOM 595 O O . SER A 1 77 ? -22.676 22.738 -0.647 1.000 18.767 76 SER A O 1
ATOM 598 N N . PRO A 1 78 ? -23.929 24.182 0.510 1.000 15.850 77 PRO A N 1
ATOM 599 C CA . PRO A 1 78 ? -24.315 24.871 1.750 1.000 15.383 77 PRO A CA 1
ATOM 600 C C . PRO A 1 78 ? -25.054 23.860 2.606 1.000 14.578 77 PRO A C 1
ATOM 601 O O . PRO A 1 78 ? -26.031 23.280 2.155 1.000 15.649 77 PRO A O 1
ATOM 605 N N . GLY A 1 79 ? -24.576 23.625 3.824 1.000 14.943 78 GLY A N 1
ATOM 606 C CA . GLY A 1 79 ? -25.209 22.651 4.695 1.000 14.493 78 GLY A CA 1
ATOM 607 C C . GLY A 1 79 ? -26.589 23.133 5.117 1.000 14.707 78 GLY A C 1
ATOM 608 O O . GLY A 1 79 ? -26.764 24.306 5.402 1.000 15.304 78 GLY A O 1
ATOM 609 N N . THR A 1 80 ? -27.577 22.249 5.057 1.000 14.591 79 THR A N 1
ATOM 610 C CA . THR A 1 80 ? -28.956 22.604 5.285 1.000 15.067 79 THR A CA 1
ATOM 611 C C . THR A 1 80 ? -29.286 22.342 6.758 1.000 15.958 79 THR A C 1
ATOM 612 O O . THR A 1 80 ? -29.422 21.183 7.146 1.000 17.760 79 THR A O 1
ATOM 616 N N . VAL A 1 81 ? -29.433 23.414 7.544 1.000 15.139 80 VAL A N 1
ATOM 617 C CA . VAL A 1 81 ? -29.987 23.315 8.890 1.000 15.471 80 VAL A CA 1
ATOM 618 C C . VAL A 1 81 ? -31.482 23.657 8.859 1.000 15.827 80 VAL A C 1
ATOM 619 O O . VAL A 1 81 ? -31.887 24.812 8.652 1.000 16.179 80 VAL A O 1
ATOM 623 N N . ASP A 1 82 ? -32.290 22.614 9.063 1.000 14.015 81 ASP A N 1
ATOM 624 C CA . ASP A 1 82 ? -33.730 22.687 8.958 1.000 15.265 81 ASP A CA 1
ATOM 625 C C . ASP A 1 82 ? -34.340 23.502 10.092 1.000 15.382 81 ASP A C 1
ATOM 626 O O . ASP A 1 82 ? -33.860 23.506 11.226 1.000 16.135 81 ASP A O 1
ATOM 631 N N . ASN A 1 83 ? -35.463 24.138 9.776 1.000 15.861 82 ASN A N 1
ATOM 632 C CA . ASN A 1 83 ? -36.217 24.907 10.746 1.000 16.410 82 ASN A CA 1
ATOM 633 C C . ASN A 1 83 ? -36.551 24.078 11.988 1.000 18.294 82 ASN A C 1
ATOM 634 O O . ASN A 1 83 ? -36.554 24.626 13.100 1.000 18.991 82 ASN A O 1
ATOM 639 N N . ASP A 1 84 ? -36.831 22.768 11.810 1.000 17.424 83 ASP A N 1
ATOM 640 C CA . ASP A 1 84 ? -37.262 21.912 12.910 1.000 17.344 83 ASP A CA 1
ATOM 641 C C . ASP A 1 84 ? -36.108 21.168 13.594 1.000 17.208 83 ASP A C 1
ATOM 642 O O . ASP A 1 84 ? -36.335 20.395 14.547 1.000 18.310 83 ASP A O 1
ATOM 647 N N . TYR A 1 85 ? -34.854 21.487 13.260 1.000 15.056 84 TYR A N 1
ATOM 648 C CA . TYR A 1 85 ? -33.746 20.832 13.927 1.000 15.436 84 TYR A CA 1
ATOM 649 C C . TYR A 1 85 ? -33.476 21.446 15.301 1.000 16.350 84 TYR A C 1
ATOM 650 O O . TYR A 1 85 ? -33.331 22.645 15.412 1.000 14.902 84 TYR A O 1
ATOM 659 N N . ARG A 1 86 ? -33.341 20.606 16.327 1.000 17.243 85 ARG A N 1
ATOM 660 C CA . ARG A 1 86 ? -33.122 21.103 17.678 1.000 17.992 85 ARG A CA 1
ATOM 661 C C . ARG A 1 86 ? -31.819 20.557 18.264 1.000 19.866 85 ARG A C 1
ATOM 662 O O . ARG A 1 86 ? -31.522 20.793 19.441 1.000 19.645 85 ARG A O 1
ATOM 670 N N . GLY A 1 87 ? -31.037 19.855 17.442 1.000 18.431 86 GLY A N 1
ATOM 671 C CA . GLY A 1 87 ? -29.774 19.279 17.875 1.000 17.682 86 GLY A CA 1
ATOM 672 C C . GLY A 1 87 ? -28.632 20.281 17.825 1.000 16.337 86 GLY A C 1
ATOM 673 O O . GLY A 1 87 ? -28.814 21.456 17.511 1.000 18.010 86 GLY A O 1
ATOM 674 N N . GLU A 1 88 ? -27.429 19.780 18.078 1.000 16.981 87 GLU A N 1
ATOM 675 C CA . GLU A 1 88 ? -26.233 20.597 18.055 1.000 17.829 87 GLU A CA 1
ATOM 676 C C . GLU A 1 88 ? -25.865 20.886 16.597 1.000 17.792 87 GLU A C 1
ATOM 677 O O . GLU A 1 88 ? -25.862 19.972 15.767 1.000 18.579 87 GLU A O 1
ATOM 683 N N . ILE A 1 89 ? -25.508 22.141 16.324 1.000 16.180 88 ILE A N 1
ATOM 684 C CA . ILE A 1 89 ? -24.971 22.521 15.039 1.000 17.001 88 ILE A CA 1
ATOM 685 C C . ILE A 1 89 ? -23.579 21.921 14.919 1.000 16.687 88 ILE A C 1
ATOM 686 O O . ILE A 1 89 ? -22.755 22.115 15.808 1.000 16.366 88 ILE A O 1
ATOM 691 N N . LYS A 1 90 ? -23.342 21.180 13.818 1.000 16.267 89 LYS A N 1
ATOM 692 C CA . LYS A 1 90 ? -22.054 20.563 13.562 1.000 16.127 89 LYS A CA 1
ATOM 693 C C . LYS A 1 90 ? -21.651 20.852 12.123 1.000 15.414 89 LYS A C 1
ATOM 694 O O . LYS A 1 90 ? -22.503 21.074 11.276 1.000 16.292 89 LYS A O 1
ATOM 700 N N . VAL A 1 91 ? -20.349 20.904 11.883 1.000 14.710 90 VAL A N 1
ATOM 701 C CA . VAL A 1 91 ? -19.789 21.247 10.595 1.000 14.573 90 VAL A CA 1
ATOM 702 C C . VAL A 1 91 ? -18.941 20.073 10.086 1.000 15.456 90 VAL A C 1
ATOM 703 O O . VAL A 1 91 ? -18.039 19.612 10.790 1.000 15.568 90 VAL A O 1
ATOM 707 N N . ILE A 1 92 ? -19.231 19.618 8.866 1.000 15.667 91 ILE A N 1
ATOM 708 C CA . ILE A 1 92 ? -18.411 18.608 8.201 1.000 18.160 91 ILE A CA 1
ATOM 709 C C . ILE A 1 92 ? -17.312 19.300 7.409 1.000 17.634 91 ILE A C 1
ATOM 710 O O . ILE A 1 92 ? -17.619 19.917 6.392 1.000 15.821 91 ILE A O 1
ATOM 715 N N . LEU A 1 93 ? -16.074 19.255 7.906 1.000 17.179 92 LEU A N 1
ATOM 716 C CA . LEU A 1 93 ? -14.975 19.881 7.194 1.000 20.603 92 LEU A CA 1
ATOM 717 C C . LEU A 1 93 ? -14.207 18.810 6.439 1.000 21.387 92 LEU A C 1
ATOM 718 O O . LEU A 1 93 ? -13.775 17.854 7.072 1.000 23.640 92 LEU A O 1
ATOM 723 N N . ALA A 1 94 ? -13.976 19.031 5.140 1.000 19.871 93 ALA A N 1
ATOM 724 C CA . ALA A 1 94 ? -13.080 18.201 4.366 1.000 19.892 93 ALA A CA 1
ATOM 725 C C . ALA A 1 94 ? -11.747 18.912 4.180 1.000 22.894 93 ALA A C 1
ATOM 726 O O . ALA A 1 94 ? -11.711 20.105 3.880 1.000 21.082 93 ALA A O 1
ATOM 728 N N . ASN A 1 95 ? -10.673 18.124 4.315 1.000 23.092 94 ASN A N 1
ATOM 729 C CA . ASN A 1 95 ? -9.306 18.542 4.024 1.000 22.842 94 ASN A CA 1
ATOM 730 C C . ASN A 1 95 ? -8.910 17.912 2.697 1.000 23.538 94 ASN A C 1
ATOM 731 O O . ASN A 1 95 ? -8.650 16.711 2.648 1.000 22.786 94 ASN A O 1
ATOM 736 N N . LEU A 1 96 ? -8.912 18.704 1.618 1.000 22.886 95 LEU A N 1
ATOM 737 C CA . LEU A 1 96 ? -8.553 18.185 0.311 1.000 27.045 95 LEU A CA 1
ATOM 738 C C . LEU A 1 96 ? -7.050 18.392 0.049 1.000 27.979 95 LEU A C 1
ATOM 739 O O . LEU A 1 96 ? -6.617 18.186 -1.075 1.000 29.673 95 LEU A O 1
ATOM 744 N N . SER A 1 97 ? -6.286 18.896 1.033 1.000 27.768 96 SER A N 1
ATOM 745 C CA . SER A 1 97 ? -4.853 19.112 0.871 1.000 29.165 96 SER A CA 1
ATOM 746 C C . SER A 1 97 ? -4.084 17.831 1.189 1.000 33.238 96 SER A C 1
ATOM 747 O O . SER A 1 97 ? -4.643 16.809 1.615 1.000 31.765 96 SER A O 1
ATOM 750 N N . ASP A 1 98 ? -2.760 17.944 1.008 1.000 38.524 97 ASP A N 1
ATOM 751 C CA . ASP A 1 98 ? -1.818 16.893 1.359 1.000 43.445 97 ASP A CA 1
ATOM 752 C C . ASP A 1 98 ? -1.227 17.106 2.752 1.000 43.869 97 ASP A C 1
ATOM 753 O O . ASP A 1 98 ? -0.320 16.373 3.110 1.000 48.674 97 ASP A O 1
ATOM 758 N N . LYS A 1 99 ? -1.694 18.105 3.513 1.000 42.414 98 LYS A N 1
ATOM 759 C CA . LYS A 1 99 ? -1.151 18.442 4.829 1.000 42.984 98 LYS A CA 1
ATOM 760 C C . LYS A 1 99 ? -2.229 18.206 5.896 1.000 40.805 98 LYS A C 1
ATOM 761 O O . LYS A 1 99 ? -3.413 18.402 5.642 1.000 36.885 98 LYS A O 1
ATOM 765 N N . ASP A 1 100 ? -1.818 17.855 7.110 1.000 35.366 99 ASP A N 1
ATOM 766 C CA . ASP A 1 100 ? -2.721 17.835 8.254 1.000 37.458 99 ASP A CA 1
ATOM 767 C C . ASP A 1 100 ? -3.324 19.223 8.487 1.000 31.797 99 ASP A C 1
ATOM 768 O O . ASP A 1 100 ? -2.626 20.213 8.340 1.000 29.321 99 ASP A O 1
ATOM 773 N N . PHE A 1 101 ? -4.600 19.295 8.886 1.000 27.211 100 PHE A N 1
ATOM 774 C CA . PHE A 1 101 ? -5.226 20.562 9.245 1.000 26.181 100 PHE A CA 1
ATOM 775 C C . PHE A 1 101 ? -5.824 20.436 10.643 1.000 26.661 100 PHE A C 1
ATOM 776 O O . PHE A 1 101 ? -6.619 19.532 10.931 1.000 27.954 100 PHE A O 1
ATOM 784 N N . LYS A 1 102 ? -5.410 21.322 11.549 1.000 27.331 101 LYS A N 1
ATOM 785 C CA . LYS A 1 102 ? -5.842 21.231 12.932 1.000 29.368 101 LYS A CA 1
ATOM 786 C C . LYS A 1 102 ? -6.849 22.345 13.187 1.000 26.241 101 LYS A C 1
ATOM 787 O O . LYS A 1 102 ? -6.589 23.515 12.910 1.000 26.768 101 LYS A O 1
ATOM 793 N N . VAL A 1 103 ? -8.005 21.964 13.698 1.000 24.708 102 VAL A N 1
ATOM 794 C CA . VAL A 1 103 ? -8.989 22.925 14.182 1.000 23.498 102 VAL A CA 1
ATOM 795 C C . VAL A 1 103 ? -8.739 23.138 15.676 1.000 24.019 102 VAL A C 1
ATOM 796 O O . VAL A 1 103 ? -8.787 22.167 16.431 1.000 25.015 102 VAL A O 1
ATOM 800 N N . GLN A 1 104 ? -8.480 24.377 16.087 1.000 24.577 103 GLN A N 1
ATOM 801 C CA . GLN A 1 104 ? -8.343 24.699 17.504 1.000 27.078 103 GLN A CA 1
ATOM 802 C C . GLN A 1 104 ? -9.675 25.204 18.049 1.000 24.481 103 GLN A C 1
ATOM 803 O O . GLN A 1 104 ? -10.494 25.755 17.313 1.000 20.781 103 GLN A O 1
ATOM 809 N N . VAL A 1 105 ? -9.856 25.038 19.363 1.000 21.903 104 VAL A N 1
ATOM 810 C CA . VAL A 1 105 ? -10.983 25.615 20.065 1.000 22.189 104 VAL A CA 1
ATOM 811 C C . VAL A 1 105 ? -11.035 27.102 19.718 1.000 21.240 104 VAL A C 1
ATOM 812 O O . VAL A 1 105 ? -10.002 27.768 19.770 1.000 21.651 104 VAL A O 1
ATOM 816 N N . GLY A 1 106 ? -12.235 27.610 19.363 1.000 20.080 105 GLY A N 1
ATOM 817 C CA . GLY A 1 106 ? -12.448 29.008 19.040 1.000 19.191 105 GLY A CA 1
ATOM 818 C C . GLY A 1 106 ? -12.294 29.351 17.558 1.000 19.654 105 GLY A C 1
ATOM 819 O O . GLY A 1 106 ? -12.713 30.430 17.132 1.000 19.387 105 GLY A O 1
ATOM 820 N N . ASP A 1 107 ? -11.693 28.448 16.777 1.000 18.781 106 ASP A N 1
ATOM 821 C CA . ASP A 1 107 ? -11.456 28.693 15.357 1.000 19.271 106 ASP A CA 1
ATOM 822 C C . ASP A 1 107 ? -12.791 28.832 14.610 1.000 18.738 106 ASP A C 1
ATOM 823 O O . ASP A 1 107 ? -13.705 28.014 14.793 1.000 16.323 106 ASP A O 1
ATOM 828 N N . ARG A 1 108 ? -12.857 29.860 13.747 1.000 16.883 107 ARG A N 1
ATOM 829 C CA . ARG A 1 108 ? -14.036 30.128 12.938 1.000 17.599 107 ARG A CA 1
ATOM 830 C C . ARG A 1 108 ? -13.861 29.375 11.631 1.000 16.780 107 ARG A C 1
ATOM 831 O O . ARG A 1 108 ? -13.063 29.779 10.778 1.000 17.713 107 ARG A O 1
ATOM 839 N N . ILE A 1 109 ? -14.545 28.249 11.501 1.000 17.077 108 ILE A N 1
ATOM 840 C CA . ILE A 1 109 ? -14.256 27.335 10.409 1.000 18.643 108 ILE A CA 1
ATOM 841 C C . ILE A 1 109 ? -15.424 27.171 9.422 1.000 17.917 108 ILE A C 1
ATOM 842 O O . ILE A 1 109 ? -15.328 26.395 8.493 1.000 17.482 108 ILE A O 1
ATOM 847 N N . ALA A 1 110 ? -16.478 27.955 9.584 1.000 17.079 109 ALA A N 1
ATOM 848 C CA . ALA A 1 110 ? -17.598 28.021 8.675 1.000 16.408 109 ALA A CA 1
ATOM 849 C C . ALA A 1 110 ? -18.398 29.277 9.027 1.000 16.088 109 ALA A C 1
ATOM 850 O O . ALA A 1 110 ? -18.126 29.923 10.055 1.000 15.070 109 ALA A O 1
ATOM 852 N N . GLN A 1 111 ? -19.394 29.585 8.183 1.000 14.960 110 GLN A N 1
ATOM 853 C CA . GLN A 1 111 ? -20.316 30.675 8.454 1.000 14.893 110 GLN A CA 1
ATOM 854 C C . GLN A 1 111 ? -21.751 30.179 8.276 1.000 16.308 110 GLN A C 1
ATOM 855 O O . GLN A 1 111 ? -22.026 29.347 7.422 1.000 17.285 110 GLN A O 1
ATOM 861 N N . GLY A 1 112 ? -22.651 30.736 9.080 1.000 15.149 111 GLY A N 1
ATOM 862 C CA . GLY A 1 112 ? -24.083 30.507 8.985 1.000 14.392 111 GLY A CA 1
ATOM 863 C C . GLY A 1 112 ? -24.767 31.671 8.290 1.000 14.151 111 GLY A C 1
ATOM 864 O O . GLY A 1 112 ? -24.521 32.814 8.633 1.000 14.552 111 GLY A O 1
ATOM 865 N N . VAL A 1 113 ? -25.625 31.372 7.310 1.000 14.432 112 VAL A N 1
ATOM 866 C CA . VAL A 1 113 ? -26.384 32.387 6.603 1.000 14.540 112 VAL A CA 1
ATOM 867 C C . VAL A 1 113 ? -27.850 31.995 6.684 1.000 16.050 112 VAL A C 1
ATOM 868 O O . VAL A 1 113 ? -28.207 30.904 6.245 1.000 14.880 112 VAL A O 1
ATOM 872 N N . VAL A 1 114 ? -28.684 32.889 7.248 1.000 16.784 113 VAL A N 1
ATOM 873 C CA . VAL A 1 114 ? -30.127 32.659 7.281 1.000 17.790 113 VAL A CA 1
ATOM 874 C C . VAL A 1 114 ? -30.729 32.903 5.904 1.000 18.640 113 VAL A C 1
ATOM 875 O O . VAL A 1 114 ? -30.424 33.914 5.260 1.000 18.767 113 VAL A O 1
ATOM 879 N N . GLN A 1 115 ? -31.630 32.001 5.505 1.000 16.800 114 GLN A N 1
ATOM 880 C CA . GLN A 1 115 ? -32.425 32.186 4.315 1.000 19.834 114 GLN A CA 1
ATOM 881 C C . GLN A 1 115 ? -33.887 31.851 4.629 1.000 19.379 114 GLN A C 1
ATOM 882 O O . GLN A 1 115 ? -34.210 30.998 5.459 1.000 17.156 114 GLN A O 1
ATOM 888 N N . LYS A 1 116 ? -34.788 32.539 3.943 1.000 20.463 115 LYS A N 1
ATOM 889 C CA . LYS A 1 116 ? -36.206 32.215 3.988 1.000 24.232 115 LYS A CA 1
ATOM 890 C C . LYS A 1 116 ? -36.465 30.916 3.213 1.000 24.515 115 LYS A C 1
ATOM 891 O O . LYS A 1 116 ? -35.783 30.647 2.240 1.000 24.890 115 LYS A O 1
ATOM 897 N N . THR A 1 117 ? -37.412 30.106 3.685 1.000 21.009 116 THR A N 1
ATOM 898 C CA . THR A 1 117 ? -37.799 28.866 3.038 1.000 21.959 116 THR A CA 1
ATOM 899 C C . THR A 1 117 ? -39.146 29.018 2.355 1.000 24.970 116 THR A C 1
ATOM 900 O O . THR A 1 117 ? -39.967 29.895 2.686 1.000 21.780 116 THR A O 1
ATOM 904 N N . TYR A 1 118 ? -39.332 28.165 1.333 1.000 25.144 117 TYR A N 1
ATOM 905 C CA . TYR A 1 118 ? -40.508 28.191 0.485 1.000 26.194 117 TYR A CA 1
ATOM 906 C C . TYR A 1 118 ? -40.914 26.745 0.223 1.000 27.315 117 TYR A C 1
ATOM 907 O O . TYR A 1 118 ? -40.197 26.022 -0.468 1.000 28.197 117 TYR A O 1
ATOM 916 N N . LYS A 1 119 ? -42.044 26.323 0.772 1.000 29.827 118 LYS A N 1
ATOM 917 C CA . LYS A 1 119 ? -42.466 24.933 0.670 1.000 33.427 118 LYS A CA 1
ATOM 918 C C . LYS A 1 119 ? -43.205 24.703 -0.659 1.000 33.320 118 LYS A C 1
ATOM 919 O O . LYS A 1 119 ? -44.010 25.530 -1.114 1.000 34.289 118 LYS A O 1
ATOM 925 N N . ALA A 1 120 ? -42.829 23.610 -1.331 1.000 27.706 119 ALA A N 1
ATOM 926 C CA . ALA A 1 120 ? -43.404 23.248 -2.612 1.000 27.289 119 ALA A CA 1
ATOM 927 C C . ALA A 1 120 ? -44.552 22.279 -2.409 1.000 28.197 119 ALA A C 1
ATOM 928 O O . ALA A 1 120 ? -44.420 21.333 -1.642 1.000 28.974 119 ALA A O 1
ATOM 930 N N . GLU A 1 121 ? -45.582 22.438 -3.232 1.000 30.761 120 GLU A N 1
ATOM 931 C CA . GLU A 1 121 ? -46.605 21.427 -3.422 1.000 32.596 120 GLU A CA 1
ATOM 932 C C . GLU A 1 121 ? -46.461 20.903 -4.838 1.000 28.262 120 GLU A C 1
ATOM 933 O O . GLU A 1 121 ? -46.397 21.682 -5.778 1.000 27.004 120 GLU A O 1
ATOM 939 N N . PHE A 1 122 ? -46.376 19.569 -4.976 1.000 27.162 121 PHE A N 1
ATOM 940 C CA . PHE A 1 122 ? -46.170 18.967 -6.272 1.000 25.676 121 PHE A CA 1
ATOM 941 C C . PHE A 1 122 ? -47.527 18.671 -6.905 1.000 26.012 121 PHE A C 1
ATOM 942 O O . PHE A 1 122 ? -48.411 18.159 -6.228 1.000 30.286 121 PHE A O 1
ATOM 950 N N . ILE A 1 123 ? -47.638 18.975 -8.191 1.000 25.419 122 ILE A N 1
ATOM 951 C CA . ILE A 1 123 ? -48.802 18.602 -8.973 1.000 31.364 122 ILE A CA 1
ATOM 952 C C . ILE A 1 123 ? -48.329 17.789 -10.156 1.000 26.546 122 ILE A C 1
ATOM 953 O O . ILE A 1 123 ? -47.646 18.321 -11.010 1.000 26.041 122 ILE A O 1
ATOM 958 N N . GLU A 1 124 ? -48.703 16.509 -10.209 1.000 30.637 123 GLU A N 1
ATOM 959 C CA . GLU A 1 124 ? -48.220 15.662 -11.284 1.000 34.726 123 GLU A CA 1
ATOM 960 C C . GLU A 1 124 ? -48.966 15.976 -12.586 1.000 35.946 123 GLU A C 1
ATOM 961 O O . GLU A 1 124 ? -50.193 16.107 -12.609 1.000 35.052 123 GLU A O 1
ATOM 967 N N . CYS A 1 125 ? -48.178 16.092 -13.659 1.000 34.698 124 CYS A N 1
ATOM 968 C CA . CYS A 1 125 ? -48.623 16.473 -14.989 1.000 38.944 124 CYS A CA 1
ATOM 969 C C . CYS A 1 125 ? -48.072 15.487 -16.010 1.000 42.276 124 CYS A C 1
ATOM 970 O O . CYS A 1 125 ? -47.022 14.892 -15.788 1.000 45.737 124 CYS A O 1
ATOM 973 N N . GLU A 1 126 ? -48.773 15.353 -17.128 1.000 39.465 125 GLU A N 1
ATOM 974 C CA . GLU A 1 126 ? -48.321 14.512 -18.217 1.000 40.647 125 GLU A CA 1
ATOM 975 C C . GLU A 1 126 ? -47.417 15.336 -19.124 1.000 37.866 125 GLU A C 1
ATOM 976 O O . GLU A 1 126 ? -46.544 14.770 -19.760 1.000 43.150 125 GLU A O 1
ATOM 980 N N . GLN A 1 127 ? -47.602 16.649 -19.173 1.000 39.508 126 GLN A N 1
ATOM 981 C CA . GLN A 1 127 ? -46.823 17.505 -20.066 1.000 40.806 126 GLN A CA 1
ATOM 982 C C . GLN A 1 127 ? -46.567 18.856 -19.384 1.000 42.690 126 GLN A C 1
ATOM 983 O O . GLN A 1 127 ? -47.391 19.327 -18.612 1.000 42.852 126 GLN A O 1
ATOM 986 N N . LEU A 1 128 ? -45.422 19.474 -19.682 1.000 43.204 127 LEU A N 1
ATOM 987 C CA . LEU A 1 128 ? -45.044 20.764 -19.112 1.000 45.358 127 LEU A CA 1
ATOM 988 C C . LEU A 1 128 ? -45.122 21.837 -20.201 1.000 43.546 127 LEU A C 1
ATOM 989 O O . LEU A 1 128 ? -45.006 21.528 -21.381 1.000 43.891 127 LEU A O 1
ATOM 994 N N . ASP A 1 129 ? -45.211 23.106 -19.791 1.000 44.825 128 ASP A N 1
ATOM 995 C CA . ASP A 1 129 ? -45.084 24.243 -20.696 1.000 47.036 128 ASP A CA 1
ATOM 996 C C . ASP A 1 129 ? -43.667 24.296 -21.275 1.000 50.626 128 ASP A C 1
ATOM 997 O O . ASP A 1 129 ? -42.702 23.926 -20.599 1.000 45.968 128 ASP A O 1
ATOM 1002 N N . GLU A 1 130 ? -43.558 24.789 -22.520 1.000 46.836 129 GLU A N 1
ATOM 1003 C CA . GLU A 1 130 ? -42.296 24.897 -23.235 1.000 47.204 129 GLU A CA 1
ATOM 1004 C C . GLU A 1 130 ? -41.650 26.245 -22.918 1.000 43.247 129 GLU A C 1
ATOM 1005 O O . GLU A 1 130 ? -42.342 27.225 -22.659 1.000 41.858 129 GLU A O 1
ATOM 1011 N N . THR A 1 131 ? -40.315 26.264 -22.942 1.000 41.300 130 THR A N 1
ATOM 1012 C CA . THR A 1 131 ? -39.511 27.453 -22.672 1.000 42.152 130 THR A CA 1
ATOM 1013 C C . THR A 1 131 ? -38.411 27.512 -23.727 1.000 39.278 130 THR A C 1
ATOM 1014 O O . THR A 1 131 ? -38.167 26.506 -24.377 1.000 39.232 130 THR A O 1
ATOM 1018 N N . SER A 1 132 ? -37.688 28.640 -23.808 1.000 42.746 131 SER A N 1
ATOM 1019 C CA . SER A 1 132 ? -36.577 28.771 -24.742 1.000 43.980 131 SER A CA 1
ATOM 1020 C C . SER A 1 132 ? -35.361 27.943 -24.313 1.000 44.524 131 SER A C 1
ATOM 1021 O O . SER A 1 132 ? -34.730 27.297 -25.148 1.000 46.957 131 SER A O 1
ATOM 1024 N N . ARG A 1 133 ? -35.017 27.933 -23.016 1.000 40.846 132 ARG A N 1
ATOM 1025 C CA . ARG A 1 133 ? -33.960 27.025 -22.569 1.000 38.817 132 ARG A CA 1
ATOM 1026 C C . ARG A 1 133 ? -34.351 25.572 -22.886 1.000 38.523 132 ARG A C 1
ATOM 1027 O O . ARG A 1 133 ? -33.525 24.783 -23.347 1.000 38.432 132 ARG A O 1
ATOM 1035 N N . GLY A 1 134 ? -35.616 25.212 -22.603 1.000 40.866 133 GLY A N 1
ATOM 1036 C CA . GLY A 1 134 ? -36.083 23.855 -22.822 1.000 38.697 133 GLY A CA 1
ATOM 1037 C C . GLY A 1 134 ? -35.251 22.880 -21.992 1.000 40.256 133 GLY A C 1
ATOM 1038 O O . GLY A 1 134 ? -35.039 23.150 -20.802 1.000 29.813 133 GLY A O 1
ATOM 1039 N N . SER A 1 135 ? -34.741 21.822 -22.660 1.000 43.086 134 SER A N 1
ATOM 1040 C CA . SER A 1 135 ? -33.967 20.750 -22.048 1.000 44.078 134 SER A CA 1
ATOM 1041 C C . SER A 1 135 ? -32.468 21.058 -21.961 1.000 39.955 134 SER A C 1
ATOM 1042 O O . SER A 1 135 ? -31.677 20.205 -21.537 1.000 35.360 134 SER A O 1
ATOM 1045 N N . GLY A 1 136 ? -32.053 22.269 -22.354 1.000 41.635 135 GLY A N 1
ATOM 1046 C CA . GLY A 1 136 ? -30.639 22.598 -22.334 1.000 38.527 135 GLY A CA 1
ATOM 1047 C C . GLY A 1 136 ? -30.142 22.780 -20.898 1.000 38.309 135 GLY A C 1
ATOM 1048 O O . GLY A 1 136 ? -30.738 23.537 -20.137 1.000 35.000 135 GLY A O 1
ATOM 1049 N N . GLY A 1 137 ? -29.076 22.050 -20.554 1.000 37.530 136 GLY A N 1
ATOM 1050 C CA . GLY A 1 137 ? -28.348 22.190 -19.307 1.000 37.594 136 GLY A CA 1
ATOM 1051 C C . GLY A 1 137 ? -26.922 21.661 -19.464 1.000 37.877 136 GLY A C 1
ATOM 1052 O O . GLY A 1 137 ? -26.502 21.389 -20.583 1.000 36.979 136 GLY A O 1
ATOM 1053 N N . PHE A 1 138 ? -26.184 21.547 -18.354 1.000 36.115 137 PHE A N 1
ATOM 1054 C CA . PHE A 1 138 ? -24.842 20.974 -18.344 1.000 36.816 137 PHE A CA 1
ATOM 1055 C C . PHE A 1 138 ? -23.968 21.445 -19.511 1.000 40.657 137 PHE A C 1
ATOM 1056 O O . PHE A 1 138 ? -23.349 20.629 -20.186 1.000 37.349 137 PHE A O 1
ATOM 1064 N N . GLY A 1 139 ? -23.812 22.765 -19.664 1.000 44.292 138 GLY A N 1
ATOM 1065 C CA . GLY A 1 139 ? -22.880 23.318 -20.642 1.000 39.955 138 GLY A CA 1
ATOM 1066 C C . GLY A 1 139 ? -23.584 23.803 -21.913 1.000 38.345 138 GLY A C 1
ATOM 1067 O O . GLY A 1 139 ? -22.905 24.276 -22.804 1.000 44.168 138 GLY A O 1
ATOM 1068 N N . SER A 1 140 ? -24.931 23.736 -21.977 1.000 43.100 139 SER A N 1
ATOM 1069 C CA . SER A 1 140 ? -25.708 24.072 -23.174 1.000 41.806 139 SER A CA 1
ATOM 1070 C C . SER A 1 140 ? -25.440 25.493 -23.691 1.000 44.543 139 SER A C 1
ATOM 1071 O O . SER A 1 140 ? -25.647 25.760 -24.866 1.000 45.596 139 SER A O 1
ATOM 1074 N N . THR A 1 141 ? -25.027 26.431 -22.824 1.000 45.493 140 THR A N 1
ATOM 1075 C CA . THR A 1 141 ? -24.800 27.821 -23.218 1.000 42.962 140 THR A CA 1
ATOM 1076 C C . THR A 1 141 ? -23.329 28.063 -23.587 1.000 40.506 140 THR A C 1
ATOM 1077 O O . THR A 1 141 ? -22.981 29.198 -23.883 1.000 51.133 140 THR A O 1
ATOM 1081 N N . GLY A 1 142 ? -22.458 27.049 -23.477 1.000 41.051 141 GLY A N 1
ATOM 1082 C CA . GLY A 1 142 ? -21.042 27.162 -23.805 1.000 43.251 141 GLY A CA 1
ATOM 1083 C C . GLY A 1 142 ? -20.180 27.589 -22.615 1.000 50.133 141 GLY A C 1
ATOM 1084 O O . GLY A 1 142 ? -20.705 27.855 -21.534 1.000 50.964 141 GLY A O 1
ATOM 1085 N N . VAL A 1 143 ? -18.855 27.658 -22.841 1.000 49.859 142 VAL A N 1
ATOM 1086 C CA . VAL A 1 143 ? -17.886 28.180 -21.883 1.000 51.271 142 VAL A CA 1
ATOM 1087 C C . VAL A 1 143 ? -17.221 29.475 -22.384 1.000 55.947 142 VAL A C 1
ATOM 1088 O O . VAL A 1 143 ? -17.021 30.374 -21.586 1.000 45.554 142 VAL A O 1
ATOM 1092 N N . SER A 1 144 ? -16.876 29.604 -23.686 1.000 62.256 143 SER A N 1
ATOM 1093 C CA . SER A 1 144 ? -16.244 30.824 -24.210 1.000 64.171 143 SER A CA 1
ATOM 1094 C C . SER A 1 144 ? -17.127 32.086 -24.082 1.000 68.338 143 SER A C 1
ATOM 1095 O O . SER A 1 144 ? -16.532 33.188 -23.924 1.000 65.833 143 SER A O 1
ATOM 1098 N N . ALA B 1 1 ? -46.349 28.843 0.478 1.000 53.599 0 ALA B N 1
ATOM 1099 C CA . ALA B 1 1 ? -46.342 27.721 -0.486 1.000 51.440 0 ALA B CA 1
ATOM 1100 C C . ALA B 1 1 ? -46.103 28.260 -1.898 1.000 46.384 0 ALA B C 1
ATOM 1101 O O . ALA B 1 1 ? -46.289 29.434 -2.200 1.000 52.551 0 ALA B O 1
ATOM 1103 N N . MET B 1 2 ? -45.651 27.368 -2.756 1.000 35.686 1 MET B N 1
ATOM 1104 C CA . MET B 1 2 ? -45.635 27.573 -4.188 1.000 31.176 1 MET B CA 1
ATOM 1105 C C . MET B 1 2 ? -45.846 26.182 -4.797 1.000 28.878 1 MET B C 1
ATOM 1106 O O . MET B 1 2 ? -45.863 25.193 -4.075 1.000 25.049 1 MET B O 1
ATOM 1111 N N . LYS B 1 3 ? -46.066 26.127 -6.105 1.000 29.277 2 LYS B N 1
ATOM 1112 C CA . LYS B 1 3 ? -46.466 24.906 -6.772 1.000 31.308 2 LYS B CA 1
ATOM 1113 C C . LYS B 1 3 ? -45.361 24.538 -7.740 1.000 27.369 2 LYS B C 1
ATOM 1114 O O . LYS B 1 3 ? -44.749 25.416 -8.344 1.000 28.371 2 LYS B O 1
ATOM 1119 N N . ILE B 1 4 ? -45.130 23.220 -7.867 1.000 25.520 3 ILE B N 1
ATOM 1120 C CA . ILE B 1 4 ? -44.227 22.657 -8.857 1.000 25.207 3 ILE B CA 1
ATOM 1121 C C . ILE B 1 4 ? -45.009 21.613 -9.641 1.000 23.374 3 ILE B C 1
ATOM 1122 O O . ILE B 1 4 ? -45.494 20.660 -9.072 1.000 23.944 3 ILE B O 1
ATOM 1127 N N . LYS B 1 5 ? -45.092 21.789 -10.943 1.000 26.587 4 LYS B N 1
ATOM 1128 C CA . LYS B 1 5 ? -45.598 20.754 -11.830 1.000 28.677 4 LYS B CA 1
ATOM 1129 C C . LYS B 1 5 ? -44.442 19.781 -12.072 1.000 26.755 4 LYS B C 1
ATOM 1130 O O . LYS B 1 5 ? -43.329 20.187 -12.340 1.000 25.009 4 LYS B O 1
ATOM 1135 N N . ILE B 1 6 ? -44.730 18.496 -11.920 1.000 24.841 5 ILE B N 1
ATOM 1136 C CA . ILE B 1 6 ? -43.742 17.449 -12.044 1.000 24.036 5 ILE B CA 1
ATOM 1137 C C . ILE B 1 6 ? -44.243 16.406 -13.041 1.000 25.922 5 ILE B C 1
ATOM 1138 O O . ILE B 1 6 ? -45.370 15.889 -12.924 1.000 26.257 5 ILE B O 1
ATOM 1143 N N . GLN B 1 7 ? -43.386 16.125 -14.020 1.000 24.724 6 GLN B N 1
ATOM 1144 C CA . GLN B 1 7 ? -43.607 15.054 -14.983 1.000 28.948 6 GLN B CA 1
ATOM 1145 C C . GLN B 1 7 ? -42.583 13.937 -14.747 1.000 26.245 6 GLN B C 1
ATOM 1146 O O . GLN B 1 7 ? -41.390 14.189 -14.814 1.000 23.903 6 GLN B O 1
ATOM 1152 N N . LYS B 1 8 ? -43.050 12.719 -14.475 1.000 25.586 7 LYS B N 1
ATOM 1153 C CA . LYS B 1 8 ? -42.177 11.560 -14.381 1.000 26.121 7 LYS B CA 1
ATOM 1154 C C . LYS B 1 8 ? -41.806 11.074 -15.783 1.000 26.871 7 LYS B C 1
ATOM 1155 O O . LYS B 1 8 ? -42.680 10.926 -16.613 1.000 27.080 7 LYS B O 1
ATOM 1161 N N . ILE B 1 9 ? -40.526 10.851 -16.077 1.000 25.011 8 ILE B N 1
ATOM 1162 C CA . ILE B 1 9 ? -40.128 10.432 -17.416 1.000 26.878 8 ILE B CA 1
ATOM 1163 C C . ILE B 1 9 ? -39.355 9.116 -17.330 1.000 25.774 8 ILE B C 1
ATOM 1164 O O . ILE B 1 9 ? -38.788 8.674 -18.319 1.000 29.146 8 ILE B O 1
ATOM 1169 N N . HIS B 1 10 ? -39.305 8.508 -16.141 1.000 22.930 9 HIS B N 1
ATOM 1170 C CA . HIS B 1 10 ? -38.676 7.216 -15.977 1.000 23.176 9 HIS B CA 1
ATOM 1171 C C . HIS B 1 10 ? -39.601 6.344 -15.137 1.000 23.250 9 HIS B C 1
ATOM 1172 O O . HIS B 1 10 ? -40.234 6.825 -14.189 1.000 22.831 9 HIS B O 1
ATOM 1179 N N . PRO B 1 11 ? -39.721 5.044 -15.463 1.000 21.652 10 PRO B N 1
ATOM 1180 C CA . PRO B 1 11 ? -40.564 4.148 -14.663 1.000 22.936 10 PRO B CA 1
ATOM 1181 C C . PRO B 1 11 ? -40.219 4.118 -13.170 1.000 21.830 10 PRO B C 1
ATOM 1182 O O . PRO B 1 11 ? -41.092 3.875 -12.359 1.000 23.183 10 PRO B O 1
ATOM 1186 N N . ASN B 1 12 ? -38.953 4.361 -12.779 1.000 21.231 11 ASN B N 1
ATOM 1187 C CA . ASN B 1 12 ? -38.574 4.269 -11.362 1.000 20.441 11 ASN B CA 1
ATOM 1188 C C . ASN B 1 12 ? -38.620 5.645 -10.660 1.000 21.692 11 ASN B C 1
ATOM 1189 O O . ASN B 1 12 ? -38.283 5.760 -9.469 1.000 22.502 11 ASN B O 1
ATOM 1194 N N . ALA B 1 13 ? -39.050 6.688 -11.366 1.000 22.249 12 ALA B N 1
ATOM 1195 C CA . ALA B 1 13 ? -39.142 8.029 -10.789 1.000 21.493 12 ALA B CA 1
ATOM 1196 C C . ALA B 1 13 ? -40.146 8.082 -9.629 1.000 23.156 12 ALA B C 1
ATOM 1197 O O . ALA B 1 13 ? -41.234 7.469 -9.659 1.000 21.906 12 ALA B O 1
ATOM 1199 N N . LEU B 1 14 ? -39.768 8.856 -8.600 1.000 21.634 13 LEU B N 1
ATOM 1200 C CA . LEU B 1 14 ? -40.614 9.078 -7.438 1.000 21.508 13 LEU B CA 1
ATOM 1201 C C . LEU B 1 14 ? -40.811 10.579 -7.205 1.000 21.428 13 LEU B C 1
ATOM 1202 O O . LEU B 1 14 ? -39.898 11.391 -7.386 1.000 18.316 13 LEU B O 1
ATOM 1207 N N . ILE B 1 15 ? -42.033 10.946 -6.807 1.000 21.793 14 ILE B N 1
ATOM 1208 C CA . ILE B 1 15 ? -42.300 12.314 -6.407 1.000 22.375 14 ILE B CA 1
ATOM 1209 C C . ILE B 1 15 ? -41.507 12.616 -5.137 1.000 19.874 14 ILE B C 1
ATOM 1210 O O . ILE B 1 15 ? -41.612 11.886 -4.151 1.000 19.623 14 ILE B O 1
ATOM 1215 N N . PRO B 1 16 ? -40.618 13.634 -5.119 1.000 18.889 15 PRO B N 1
ATOM 1216 C CA . PRO B 1 16 ? -39.857 13.943 -3.904 1.000 19.878 15 PRO B CA 1
ATOM 1217 C C . PRO B 1 16 ? -40.720 14.336 -2.712 1.000 22.679 15 PRO B C 1
ATOM 1218 O O . PRO B 1 16 ? -41.791 14.915 -2.899 1.000 24.237 15 PRO B O 1
ATOM 1222 N N . LYS B 1 17 ? -40.247 13.988 -1.502 1.000 22.370 16 LYS B N 1
ATOM 1223 C CA . LYS B 1 17 ? -40.959 14.333 -0.274 1.000 22.817 16 LYS B CA 1
ATOM 1224 C C . LYS B 1 17 ? -40.022 15.042 0.706 1.000 19.635 16 LYS B C 1
ATOM 1225 O O . LYS B 1 17 ? -38.826 14.714 0.815 1.000 17.672 16 LYS B O 1
ATOM 1230 N N . TYR B 1 18 ? -40.619 15.979 1.447 1.000 19.501 17 TYR B N 1
ATOM 1231 C CA . TYR B 1 18 ? -40.009 16.559 2.633 1.000 20.943 17 TYR B CA 1
ATOM 1232 C C . TYR B 1 18 ? -39.973 15.494 3.729 1.000 21.424 17 TYR B C 1
ATOM 1233 O O . TYR B 1 18 ? -40.993 14.950 4.084 1.000 20.136 17 TYR B O 1
ATOM 1242 N N . GLN B 1 19 ? -38.782 15.122 4.221 1.000 21.626 18 GLN B N 1
ATOM 1243 C CA . GLN B 1 19 ? -38.659 13.930 5.069 1.000 21.500 18 GLN B CA 1
ATOM 1244 C C . GLN B 1 19 ? -39.067 14.210 6.518 1.000 22.131 18 GLN B C 1
ATOM 1245 O O . GLN B 1 19 ? -39.347 13.274 7.246 1.000 20.508 18 GLN B O 1
ATOM 1251 N N . THR B 1 20 ? -39.036 15.489 6.955 1.000 21.941 19 THR B N 1
ATOM 1252 C CA . THR B 1 20 ? -39.607 15.932 8.222 1.000 21.842 19 THR B CA 1
ATOM 1253 C C . THR B 1 20 ? -40.455 17.160 7.908 1.000 23.371 19 THR B C 1
ATOM 1254 O O . THR B 1 20 ? -40.232 17.783 6.862 1.000 22.029 19 THR B O 1
ATOM 1258 N N . ASP B 1 21 ? -41.359 17.532 8.812 1.000 23.630 20 ASP B N 1
ATOM 1259 C CA . ASP B 1 21 ? -42.309 18.610 8.550 1.000 27.604 20 ASP B CA 1
ATOM 1260 C C . ASP B 1 21 ? -41.647 19.992 8.358 1.000 25.722 20 ASP B C 1
ATOM 1261 O O . ASP B 1 21 ? -42.183 20.847 7.647 1.000 26.832 20 ASP B O 1
ATOM 1266 N N . GLY B 1 22 ? -40.528 20.260 9.032 1.000 21.825 21 GLY B N 1
ATOM 1267 C CA . GLY B 1 22 ? -39.837 21.532 8.844 1.000 20.330 21 GLY B CA 1
ATOM 1268 C C . GLY B 1 22 ? -38.564 21.440 8.011 1.000 19.393 21 GLY B C 1
ATOM 1269 O O . GLY B 1 22 ? -37.709 22.344 8.083 1.000 18.625 21 GLY B O 1
ATOM 1270 N N . SER B 1 23 ? -38.428 20.361 7.218 1.000 19.059 22 SER B N 1
ATOM 1271 C CA . SER B 1 23 ? -37.251 20.177 6.371 1.000 19.556 22 SER B CA 1
ATOM 1272 C C . SER B 1 23 ? -37.242 21.242 5.271 1.000 17.836 22 SER B C 1
ATOM 1273 O O . SER B 1 23 ? -38.274 21.582 4.719 1.000 17.498 22 SER B O 1
ATOM 1276 N N . SER B 1 24 ? -36.061 21.782 4.965 1.000 17.577 23 SER B N 1
ATOM 1277 C CA . SER B 1 24 ? -35.938 22.752 3.892 1.000 17.524 23 SER B CA 1
ATOM 1278 C C . SER B 1 24 ? -36.132 22.083 2.544 1.000 17.585 23 SER B C 1
ATOM 1279 O O . SER B 1 24 ? -36.577 22.724 1.618 1.000 19.311 23 SER B O 1
ATOM 1282 N N . GLY B 1 25 ? -35.581 20.870 2.431 1.000 18.215 24 GLY B N 1
ATOM 1283 C CA . GLY B 1 25 ? -35.421 20.190 1.152 1.000 19.862 24 GLY B CA 1
ATOM 1284 C C . GLY B 1 25 ? -36.304 18.949 1.037 1.000 16.092 24 GLY B C 1
ATOM 1285 O O . GLY B 1 25 ? -36.716 18.367 2.044 1.000 15.859 24 GLY B O 1
ATOM 1286 N N . PHE B 1 26 ? -36.597 18.599 -0.206 1.000 16.053 25 PHE B N 1
ATOM 1287 C CA . PHE B 1 26 ? -37.207 17.330 -0.510 1.000 16.811 25 PHE B CA 1
ATOM 1288 C C . PHE B 1 26 ? -36.141 16.446 -1.162 1.000 16.181 25 PHE B C 1
ATOM 1289 O O . PHE B 1 26 ? -35.328 16.900 -1.965 1.000 15.651 25 PHE B O 1
ATOM 1297 N N . ASP B 1 27 ? -36.160 15.169 -0.800 1.000 16.044 26 ASP B N 1
ATOM 1298 C CA . ASP B 1 27 ? -35.083 14.274 -1.155 1.000 15.787 26 ASP B CA 1
ATOM 1299 C C . ASP B 1 27 ? -35.330 13.757 -2.579 1.000 15.286 26 ASP B C 1
ATOM 1300 O O . ASP B 1 27 ? -36.465 13.461 -2.941 1.000 15.140 26 ASP B O 1
ATOM 1305 N N . LEU B 1 28 ? -34.259 13.642 -3.349 1.000 14.330 27 LEU B N 1
ATOM 1306 C CA . LEU B 1 28 ? -34.306 13.226 -4.750 1.000 14.767 27 LEU B CA 1
ATOM 1307 C C . LEU B 1 28 ? -33.811 11.779 -4.852 1.000 16.019 27 LEU B C 1
ATOM 1308 O O . LEU B 1 28 ? -32.723 11.466 -4.361 1.000 16.966 27 LEU B O 1
ATOM 1313 N N . HIS B 1 29 ? -34.606 10.927 -5.512 1.000 16.166 28 HIS B N 1
ATOM 1314 C CA . HIS B 1 29 ? -34.384 9.491 -5.590 1.000 16.179 28 HIS B CA 1
ATOM 1315 C C . HIS B 1 29 ? -33.735 9.103 -6.925 1.000 16.511 28 HIS B C 1
ATOM 1316 O O . HIS B 1 29 ? -34.252 9.426 -7.996 1.000 17.431 28 HIS B O 1
ATOM 1323 N N . ALA B 1 30 ? -32.629 8.357 -6.867 1.000 17.450 29 ALA B N 1
ATOM 1324 C CA . ALA B 1 30 ? -31.999 7.820 -8.076 1.000 17.018 29 ALA B CA 1
ATOM 1325 C C . ALA B 1 30 ? -32.967 6.883 -8.807 1.000 16.333 29 ALA B C 1
ATOM 1326 O O . ALA B 1 30 ? -33.682 6.117 -8.175 1.000 17.318 29 ALA B O 1
ATOM 1328 N N . VAL B 1 31 ? -32.945 6.886 -10.137 1.000 16.252 30 VAL B N 1
ATOM 1329 C CA . VAL B 1 31 ? -33.775 5.942 -10.891 1.000 17.492 30 VAL B CA 1
ATOM 1330 C C . VAL B 1 31 ? -32.936 4.817 -11.493 1.000 19.055 30 VAL B C 1
ATOM 1331 O O . VAL B 1 31 ? -33.503 3.867 -12.038 1.000 18.704 30 VAL B O 1
ATOM 1335 N N . GLU B 1 32 ? -31.604 4.941 -11.420 1.000 19.500 31 GLU B N 1
ATOM 1336 C CA . GLU B 1 32 ? -30.704 3.917 -11.914 1.000 21.786 31 GLU B CA 1
ATOM 1337 C C . GLU B 1 32 ? -29.634 3.601 -10.877 1.000 22.836 31 GLU B C 1
ATOM 1338 O O . GLU B 1 32 ? -29.250 4.473 -10.081 1.000 19.710 31 GLU B O 1
ATOM 1344 N N . GLU B 1 33 ? -29.168 2.343 -10.902 1.000 21.546 32 GLU B N 1
ATOM 1345 C CA . GLU B 1 33 ? -28.040 1.947 -10.078 1.000 24.403 32 GLU B CA 1
ATOM 1346 C C . GLU B 1 33 ? -26.755 2.408 -10.746 1.000 25.839 32 GLU B C 1
ATOM 1347 O O . GLU B 1 33 ? -26.566 2.181 -11.944 1.000 23.539 32 GLU B O 1
ATOM 1353 N N . VAL B 1 34 ? -25.876 3.053 -9.975 1.000 24.890 33 VAL B N 1
ATOM 1354 C CA . VAL B 1 34 ? -24.625 3.555 -10.522 1.000 29.224 33 VAL B CA 1
ATOM 1355 C C . VAL B 1 34 ? -23.533 3.348 -9.466 1.000 27.864 33 VAL B C 1
ATOM 1356 O O . VAL B 1 34 ? -23.718 3.615 -8.267 1.000 26.527 33 VAL B O 1
ATOM 1360 N N . MET B 1 35 ? -22.397 2.825 -9.925 1.000 27.562 34 MET B N 1
ATOM 1361 C CA . MET B 1 35 ? -21.243 2.633 -9.062 1.000 29.363 34 MET B CA 1
ATOM 1362 C C . MET B 1 35 ? -20.312 3.815 -9.273 1.000 28.519 34 MET B C 1
ATOM 1363 O O . MET B 1 35 ? -19.976 4.147 -10.398 1.000 29.786 34 MET B O 1
ATOM 1368 N N . ILE B 1 36 ? -19.927 4.500 -8.199 1.000 25.540 35 ILE B N 1
ATOM 1369 C CA . ILE B 1 36 ? -19.017 5.620 -8.333 1.000 26.848 35 ILE B CA 1
ATOM 1370 C C . ILE B 1 36 ? -17.690 5.230 -7.693 1.000 25.517 35 ILE B C 1
ATOM 1371 O O . ILE B 1 36 ? -17.646 4.943 -6.487 1.000 22.630 35 ILE B O 1
ATOM 1376 N N . LYS B 1 37 ? -16.636 5.229 -8.523 1.000 25.975 36 LYS B N 1
ATOM 1377 C CA . LYS B 1 37 ? -15.332 4.736 -8.111 1.000 31.797 36 LYS B CA 1
ATOM 1378 C C . LYS B 1 37 ? -14.685 5.776 -7.192 1.000 29.254 36 LYS B C 1
ATOM 1379 O O . LYS B 1 37 ? -15.121 6.928 -7.179 1.000 26.081 36 LYS B O 1
ATOM 1383 N N . PRO B 1 38 ? -13.629 5.411 -6.423 1.000 33.067 37 PRO B N 1
ATOM 1384 C CA . PRO B 1 38 ? -12.895 6.378 -5.600 1.000 31.643 37 PRO B CA 1
ATOM 1385 C C . PRO B 1 38 ? -12.423 7.564 -6.424 1.000 30.932 37 PRO B C 1
ATOM 1386 O O . PRO B 1 38 ? -12.080 7.378 -7.583 1.000 28.350 37 PRO B O 1
ATOM 1390 N N . HIS B 1 39 ? -12.532 8.789 -5.869 1.000 27.809 38 HIS B N 1
ATOM 1391 C CA . HIS B 1 39 ? -11.994 10.001 -6.473 1.000 30.710 38 HIS B CA 1
ATOM 1392 C C . HIS B 1 39 ? -12.545 10.215 -7.872 1.000 30.728 38 HIS B C 1
ATOM 1393 O O . HIS B 1 39 ? -11.846 10.715 -8.741 1.000 34.273 38 HIS B O 1
ATOM 1400 N N . SER B 1 40 ? -13.834 9.901 -8.068 1.000 28.397 39 SER B N 1
ATOM 1401 C CA . SER B 1 40 ? -14.457 10.148 -9.347 1.000 29.647 39 SER B CA 1
ATOM 1402 C C . SER B 1 40 ? -15.875 10.682 -9.155 1.000 27.818 39 SER B C 1
ATOM 1403 O O . SER B 1 40 ? -16.335 10.889 -8.036 1.000 24.268 39 SER B O 1
ATOM 1406 N N . VAL B 1 41 ? -16.517 10.945 -10.289 1.000 26.262 40 VAL B N 1
ATOM 1407 C CA A VAL B 1 41 ? -17.830 11.563 -10.339 0.500 27.241 40 VAL B CA 1
ATOM 1408 C CA B VAL B 1 41 ? -17.829 11.568 -10.350 0.500 27.340 40 VAL B CA 1
ATOM 1409 C C . VAL B 1 41 ? -18.755 10.619 -11.103 1.000 27.629 40 VAL B C 1
ATOM 1410 O O . VAL B 1 41 ? -18.305 9.948 -12.022 1.000 26.486 40 VAL B O 1
ATOM 1417 N N . GLY B 1 42 ? -20.032 10.568 -10.705 1.000 24.528 41 GLY B N 1
ATOM 1418 C CA . GLY B 1 42 ? -21.052 9.874 -11.453 1.000 25.417 41 GLY B CA 1
ATOM 1419 C C . GLY B 1 42 ? -22.280 10.762 -11.632 1.000 24.815 41 GLY B C 1
ATOM 1420 O O . GLY B 1 42 ? -22.548 11.645 -10.815 1.000 26.196 41 GLY B O 1
ATOM 1421 N N . LEU B 1 43 ? -23.008 10.553 -12.722 1.000 22.341 42 LEU B N 1
ATOM 1422 C CA . LEU B 1 43 ? -24.210 11.297 -13.018 1.000 23.239 42 LEU B CA 1
ATOM 1423 C C . LEU B 1 43 ? -25.392 10.440 -12.580 1.000 25.801 42 LEU B C 1
ATOM 1424 O O . LEU B 1 43 ? -25.541 9.309 -13.052 1.000 23.621 42 LEU B O 1
ATOM 1429 N N . VAL B 1 44 ? -26.197 10.951 -11.633 1.000 21.399 43 VAL B N 1
ATOM 1430 C CA . VAL B 1 44 ? -27.360 10.213 -11.165 1.000 19.840 43 VAL B CA 1
ATOM 1431 C C . VAL B 1 44 ? -28.591 10.887 -11.745 1.000 20.479 43 VAL B C 1
ATOM 1432 O O . VAL B 1 44 ? -28.857 12.059 -11.479 1.000 17.809 43 VAL B O 1
ATOM 1436 N N . LYS B 1 45 ? -29.379 10.130 -12.519 1.000 20.683 44 LYS B N 1
ATOM 1437 C CA . LYS B 1 45 ? -30.634 10.618 -13.074 1.000 21.558 44 LYS B CA 1
ATOM 1438 C C . LYS B 1 45 ? -31.744 10.509 -12.035 1.000 18.120 44 LYS B C 1
ATOM 1439 O O . LYS B 1 45 ? -31.832 9.529 -11.335 1.000 16.706 44 LYS B O 1
ATOM 1445 N N . ILE B 1 46 ? -32.607 11.522 -11.969 1.000 18.067 45 ILE B N 1
ATOM 1446 C CA . ILE B 1 46 ? -33.750 11.533 -11.069 1.000 17.985 45 ILE B CA 1
ATOM 1447 C C . ILE B 1 46 ? -35.052 11.223 -11.832 1.000 17.018 45 ILE B C 1
ATOM 1448 O O . ILE B 1 46 ? -36.074 10.908 -11.228 1.000 18.954 45 ILE B O 1
ATOM 1453 N N . GLY B 1 47 ? -35.041 11.288 -13.167 1.000 18.107 46 GLY B N 1
ATOM 1454 C CA . GLY B 1 47 ? -36.167 10.809 -13.960 1.000 17.736 46 GLY B CA 1
ATOM 1455 C C . GLY B 1 47 ? -37.438 11.659 -13.864 1.000 19.142 46 GLY B C 1
ATOM 1456 O O . GLY B 1 47 ? -38.538 11.163 -14.119 1.000 20.008 46 GLY B O 1
ATOM 1457 N N . ILE B 1 48 ? -37.273 12.936 -13.504 1.000 19.982 47 ILE B N 1
ATOM 1458 C CA . ILE B 1 48 ? -38.349 13.897 -13.368 1.000 19.545 47 ILE B CA 1
ATOM 1459 C C . ILE B 1 48 ? -37.957 15.165 -14.116 1.000 19.992 47 ILE B C 1
ATOM 1460 O O . ILE B 1 48 ? -36.783 15.525 -14.189 1.000 19.017 47 ILE B O 1
ATOM 1465 N N . CYS B 1 49 ? -38.982 15.841 -14.626 1.000 19.724 48 CYS B N 1
ATOM 1466 C CA . CYS B 1 49 ? -38.863 17.163 -15.222 1.000 22.681 48 CYS B CA 1
ATOM 1467 C C . CYS B 1 49 ? -39.823 18.050 -14.454 1.000 23.130 48 CYS B C 1
ATOM 1468 O O . CYS B 1 49 ? -40.919 17.612 -14.111 1.000 25.102 48 CYS B O 1
ATOM 1471 N N . LEU B 1 50 ? -39.413 19.294 -14.197 1.000 24.909 49 LEU B N 1
ATOM 1472 C CA . LEU B 1 50 ? -40.165 20.191 -13.340 1.000 25.091 49 LEU B CA 1
ATOM 1473 C C . LEU B 1 50 ? -40.535 21.476 -14.086 1.000 26.637 49 LEU B C 1
ATOM 1474 O O . LEU B 1 50 ? -39.780 21.979 -14.940 1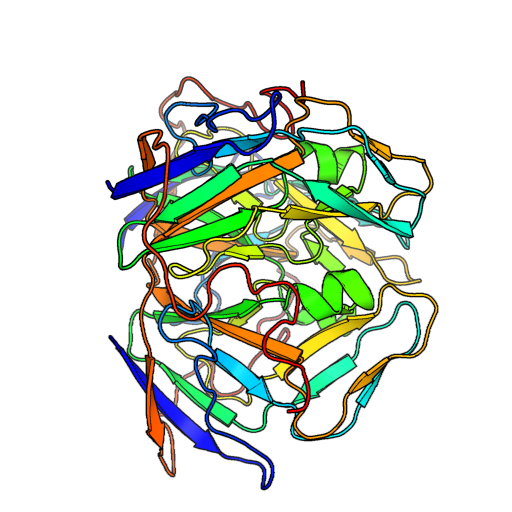.000 26.667 49 LEU B O 1
ATOM 1479 N N . SER B 1 51 ? -41.682 22.035 -13.664 1.000 27.156 50 SER B N 1
ATOM 1480 C CA . SER B 1 51 ? -42.016 23.412 -13.974 1.000 28.185 50 SER B CA 1
ATOM 1481 C C . SER B 1 51 ? -42.373 24.126 -12.673 1.000 27.225 50 SER B C 1
ATOM 1482 O O . SER B 1 51 ? -43.488 23.961 -12.157 1.000 27.614 50 SER B O 1
ATOM 1485 N N . LEU B 1 52 ? -41.398 24.866 -12.129 1.000 25.654 51 LEU B N 1
ATOM 1486 C CA . LEU B 1 52 ? -41.588 25.667 -10.927 1.000 26.804 51 LEU B CA 1
ATOM 1487 C C . LEU B 1 52 ? -42.457 26.870 -11.270 1.000 26.455 51 LEU B C 1
ATOM 1488 O O . LEU B 1 52 ? -42.308 27.457 -12.338 1.000 25.381 51 LEU B O 1
ATOM 1493 N N . GLU B 1 53 ? -43.324 27.235 -10.333 1.000 27.492 52 GLU B N 1
ATOM 1494 C CA . GLU B 1 53 ? -44.025 28.508 -10.408 1.000 31.162 52 GLU B CA 1
ATOM 1495 C C . GLU B 1 53 ? -42.999 29.607 -10.697 1.000 29.715 52 GLU B C 1
ATOM 1496 O O . GLU B 1 53 ? -41.890 29.596 -10.153 1.000 28.633 52 GLU B O 1
ATOM 1502 N N . VAL B 1 54 ? -43.390 30.580 -11.531 1.000 29.772 53 VAL B N 1
ATOM 1503 C CA . VAL B 1 54 ? -42.515 31.689 -11.910 1.000 30.089 53 VAL B CA 1
ATOM 1504 C C . VAL B 1 54 ? -42.029 32.417 -10.657 1.000 26.894 53 VAL B C 1
ATOM 1505 O O . VAL B 1 54 ? -42.771 32.599 -9.711 1.000 25.089 53 VAL B O 1
ATOM 1509 N N . GLY B 1 55 ? -40.757 32.810 -10.632 1.000 23.922 54 GLY B N 1
ATOM 1510 C CA . GLY B 1 55 ? -40.226 33.546 -9.499 1.000 24.932 54 GLY B CA 1
ATOM 1511 C C . GLY B 1 55 ? -39.311 32.711 -8.596 1.000 23.684 54 GLY B C 1
ATOM 1512 O O . GLY B 1 55 ? -38.795 33.220 -7.607 1.000 21.513 54 GLY B O 1
ATOM 1513 N N . TYR B 1 56 ? -39.125 31.419 -8.924 1.000 22.421 55 TYR B N 1
ATOM 1514 C CA . TYR B 1 56 ? -38.468 30.488 -8.027 1.000 21.232 55 TYR B CA 1
ATOM 1515 C C . TYR B 1 56 ? -37.461 29.640 -8.807 1.000 21.016 55 TYR B C 1
ATOM 1516 O O . TYR B 1 56 ? -37.659 29.342 -9.982 1.000 21.546 55 TYR B O 1
ATOM 1525 N N . GLU B 1 57 ? -36.406 29.211 -8.109 1.000 20.617 56 GLU B N 1
ATOM 1526 C CA . GLU B 1 57 ? -35.404 28.274 -8.588 1.000 19.238 56 GLU B CA 1
ATOM 1527 C C . GLU B 1 57 ? -35.390 27.077 -7.648 1.000 18.959 56 GLU B C 1
ATOM 1528 O O . GLU B 1 57 ? -35.947 27.118 -6.548 1.000 18.973 56 GLU B O 1
ATOM 1534 N N . LEU B 1 58 ? -34.722 26.015 -8.092 1.000 18.974 57 LEU B N 1
ATOM 1535 C CA . LEU B 1 58 ? -34.455 24.868 -7.247 1.000 19.956 57 LEU B CA 1
ATOM 1536 C C . LEU B 1 58 ? -32.938 24.729 -7.046 1.000 19.335 57 LEU B C 1
ATOM 1537 O O . LEU B 1 58 ? -32.187 24.749 -8.016 1.000 19.759 57 LEU B O 1
ATOM 1542 N N . GLN B 1 59 ? -32.499 24.621 -5.788 1.000 16.460 58 GLN B N 1
ATOM 1543 C CA . GLN B 1 59 ? -31.123 24.279 -5.465 1.000 16.421 58 GLN B CA 1
ATOM 1544 C C . GLN B 1 59 ? -30.981 22.771 -5.202 1.000 16.148 58 GLN B C 1
ATOM 1545 O O . GLN B 1 59 ? -31.727 22.201 -4.409 1.000 17.658 58 GLN B O 1
ATOM 1551 N N . VAL B 1 60 ? -29.968 22.154 -5.812 1.000 15.084 59 VAL B N 1
ATOM 1552 C CA . VAL B 1 60 ? -29.635 20.738 -5.592 1.000 14.892 59 VAL B CA 1
ATOM 1553 C C . VAL B 1 60 ? -28.463 20.686 -4.608 1.000 14.173 59 VAL B C 1
ATOM 1554 O O . VAL B 1 60 ? -27.339 21.078 -4.948 1.000 15.016 59 VAL B O 1
ATOM 1558 N N . ARG B 1 61 ? -28.771 20.249 -3.385 1.000 12.987 60 ARG B N 1
ATOM 1559 C CA . ARG B 1 61 ? -27.822 20.280 -2.302 1.000 14.305 60 ARG B CA 1
ATOM 1560 C C . ARG B 1 61 ? -27.427 18.873 -1.833 1.000 13.839 60 ARG B C 1
ATOM 1561 O O . ARG B 1 61 ? -28.205 17.925 -1.874 1.000 14.756 60 ARG B O 1
ATOM 1569 N N . THR B 1 62 ? -26.202 18.809 -1.308 1.000 13.116 61 THR B N 1
ATOM 1570 C CA . THR B 1 62 ? -25.646 17.650 -0.627 1.000 14.673 61 THR B CA 1
ATOM 1571 C C . THR B 1 62 ? -26.430 17.340 0.665 1.000 15.207 61 THR B C 1
ATOM 1572 O O . THR B 1 62 ? -26.810 18.246 1.395 1.000 15.804 61 THR B O 1
ATOM 1576 N N . ARG B 1 63 ? -26.661 16.042 0.905 1.000 14.364 62 ARG B N 1
ATOM 1577 C CA . ARG B 1 63 ? -27.137 15.496 2.167 1.000 14.717 62 ARG B CA 1
ATOM 1578 C C . ARG B 1 63 ? -25.955 15.282 3.121 1.000 15.210 62 ARG B C 1
ATOM 1579 O O . ARG B 1 63 ? -24.924 14.744 2.711 1.000 16.020 62 ARG B O 1
ATOM 1587 N N . SER B 1 64 ? -26.128 15.727 4.382 1.000 14.369 63 SER B N 1
ATOM 1588 C CA . SER B 1 64 ? -25.070 15.722 5.368 1.000 14.794 63 SER B CA 1
ATOM 1589 C C . SER B 1 64 ? -24.650 14.297 5.733 1.000 15.033 63 SER B C 1
ATOM 1590 O O . SER B 1 64 ? -23.477 14.080 5.954 1.000 14.571 63 SER B O 1
ATOM 1593 N N . GLY B 1 65 ? -25.585 13.341 5.838 1.000 15.520 64 GLY B N 1
ATOM 1594 C CA . GLY B 1 65 ? -25.221 11.991 6.286 1.000 16.791 64 GLY B CA 1
ATOM 1595 C C . GLY B 1 65 ? -24.228 11.279 5.351 1.000 16.759 64 GLY B C 1
ATOM 1596 O O . GLY B 1 65 ? -23.192 10.754 5.774 1.000 17.863 64 GLY B O 1
ATOM 1597 N N . LEU B 1 66 ? -24.524 11.325 4.053 1.000 16.294 65 LEU B N 1
ATOM 1598 C CA . LEU B 1 66 ? -23.682 10.730 3.029 1.000 17.866 65 LEU B CA 1
ATOM 1599 C C . LEU B 1 66 ? -22.342 11.459 2.920 1.000 16.826 65 LEU B C 1
ATOM 1600 O O . LEU B 1 66 ? -21.329 10.794 2.675 1.000 16.335 65 LEU B O 1
ATOM 1605 N N . ALA B 1 67 ? -22.335 12.788 3.108 1.000 15.376 66 ALA B N 1
ATOM 1606 C CA . ALA B 1 67 ? -21.069 13.517 3.120 1.000 16.028 66 ALA B CA 1
ATOM 1607 C C . ALA B 1 67 ? -20.192 13.042 4.290 1.000 16.715 66 ALA B C 1
ATOM 1608 O O . ALA B 1 67 ? -19.022 12.732 4.110 1.000 16.573 66 ALA B O 1
ATOM 1610 N N . LEU B 1 68 ? -20.752 13.014 5.513 1.000 17.371 67 LEU B N 1
ATOM 1611 C CA . LEU B 1 68 ? -19.970 12.651 6.676 1.000 18.352 67 LEU B CA 1
ATOM 1612 C C . LEU B 1 68 ? -19.489 11.193 6.600 1.000 20.536 67 LEU B C 1
ATOM 1613 O O . LEU B 1 68 ? -18.328 10.921 6.866 1.000 21.779 67 LEU B O 1
ATOM 1618 N N . ASN B 1 69 ? -20.380 10.276 6.247 1.000 21.112 68 ASN B N 1
ATOM 1619 C CA . ASN B 1 69 ? -20.137 8.845 6.392 1.000 22.831 68 ASN B CA 1
ATOM 1620 C C . ASN B 1 69 ? -19.446 8.240 5.163 1.000 23.945 68 ASN B C 1
ATOM 1621 O O . ASN B 1 69 ? -18.824 7.191 5.287 1.000 23.450 68 ASN B O 1
ATOM 1626 N N . HIS B 1 70 ? -19.582 8.859 3.970 1.000 21.252 69 HIS B N 1
ATOM 1627 C CA . HIS B 1 70 ? -19.049 8.280 2.753 1.000 20.774 69 HIS B CA 1
ATOM 1628 C C . HIS B 1 70 ? -18.188 9.257 1.952 1.000 20.593 69 HIS B C 1
ATOM 1629 O O . HIS B 1 70 ? -17.659 8.875 0.913 1.000 21.030 69 HIS B O 1
ATOM 1636 N N . GLN B 1 71 ? -18.052 10.504 2.408 1.000 18.656 70 GLN B N 1
ATOM 1637 C CA . GLN B 1 71 ? -17.350 11.535 1.643 1.000 21.002 70 GLN B CA 1
ATOM 1638 C C . GLN B 1 71 ? -17.895 11.623 0.225 1.000 19.562 70 GLN B C 1
ATOM 1639 O O . GLN B 1 71 ? -17.136 11.803 -0.720 1.000 21.708 70 GLN B O 1
ATOM 1645 N N . VAL B 1 72 ? -19.224 11.519 0.115 1.000 19.515 71 VAL B N 1
ATOM 1646 C CA . VAL B 1 72 ? -19.958 11.704 -1.122 1.000 20.282 71 VAL B CA 1
ATOM 1647 C C . VAL B 1 72 ? -20.674 13.059 -1.054 1.000 19.948 71 VAL B C 1
ATOM 1648 O O . VAL B 1 72 ? -21.255 13.418 -0.029 1.000 18.288 71 VAL B O 1
ATOM 1652 N N . MET B 1 73 ? -20.549 13.861 -2.117 1.000 18.996 72 MET B N 1
ATOM 1653 C CA . MET B 1 73 ? -21.261 15.130 -2.159 1.000 19.825 72 MET B CA 1
ATOM 1654 C C . MET B 1 73 ? -21.705 15.463 -3.579 1.000 17.122 72 MET B C 1
ATOM 1655 O O . MET B 1 73 ? -21.311 14.817 -4.558 1.000 16.037 72 MET B O 1
ATOM 1660 N N . VAL B 1 74 ? -22.577 16.446 -3.666 1.000 14.944 73 VAL B N 1
ATOM 1661 C CA . VAL B 1 74 ? -23.040 16.981 -4.937 1.000 15.521 73 VAL B CA 1
ATOM 1662 C C . VAL B 1 74 ? -21.975 17.972 -5.409 1.000 16.616 73 VAL B C 1
ATOM 1663 O O . VAL B 1 74 ? -21.748 18.976 -4.749 1.000 17.443 73 VAL B O 1
ATOM 1667 N N . LEU B 1 75 ? -21.282 17.658 -6.504 1.000 16.561 74 LEU B N 1
ATOM 1668 C CA . LEU B 1 75 ? -20.027 18.337 -6.814 1.000 17.142 74 LEU B CA 1
ATOM 1669 C C . LEU B 1 75 ? -20.261 19.822 -7.111 1.000 16.413 74 LEU B C 1
ATOM 1670 O O . LEU B 1 75 ? -19.420 20.635 -6.749 1.000 17.293 74 LEU B O 1
ATOM 1675 N N . ASN B 1 76 ? -21.396 20.145 -7.737 1.000 15.530 75 ASN B N 1
ATOM 1676 C CA . ASN B 1 76 ? -21.804 21.510 -8.051 1.000 16.466 75 ASN B CA 1
ATOM 1677 C C . ASN B 1 76 ? -22.751 22.122 -7.015 1.000 16.995 75 ASN B C 1
ATOM 1678 O O . ASN B 1 76 ? -23.446 23.084 -7.329 1.000 19.870 75 ASN B O 1
ATOM 1683 N N . SER B 1 77 ? -22.759 21.617 -5.772 1.000 17.894 76 SER B N 1
ATOM 1684 C CA . SER B 1 77 ? -23.624 22.110 -4.720 1.000 17.313 76 SER B CA 1
ATOM 1685 C C . SER B 1 77 ? -23.375 23.607 -4.504 1.000 17.287 76 SER B C 1
ATOM 1686 O O . SER B 1 77 ? -22.216 24.056 -4.510 1.000 18.694 76 SER B O 1
ATOM 1689 N N . PRO B 1 78 ? -24.415 24.461 -4.388 1.000 15.646 77 PRO B N 1
ATOM 1690 C CA . PRO B 1 78 ? -25.807 24.108 -4.629 1.000 15.997 77 PRO B CA 1
ATOM 1691 C C . PRO B 1 78 ? -26.043 24.169 -6.133 1.000 16.880 77 PRO B C 1
ATOM 1692 O O . PRO B 1 78 ? -25.766 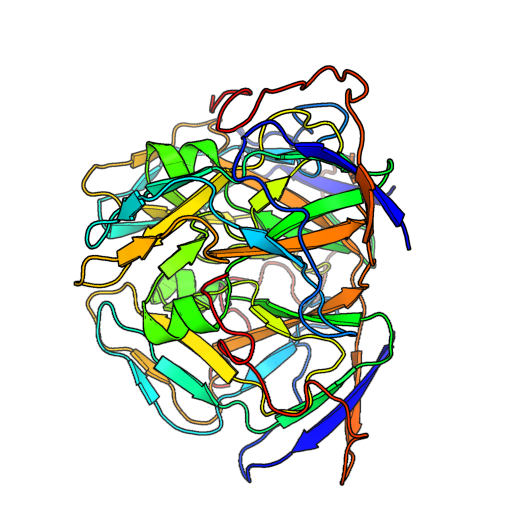25.211 -6.752 1.000 16.860 77 PRO B O 1
ATOM 1696 N N . GLY B 1 79 ? -26.501 23.052 -6.720 1.000 15.879 78 GLY B N 1
ATOM 1697 C CA . GLY B 1 79 ? -26.746 23.013 -8.154 1.000 17.199 78 GLY B CA 1
ATOM 1698 C C . GLY B 1 79 ? -27.913 23.926 -8.496 1.000 19.243 78 GLY B C 1
ATOM 1699 O O . GLY B 1 79 ? -28.918 23.919 -7.787 1.000 19.990 78 GLY B O 1
ATOM 1700 N N . THR B 1 80 ? -27.762 24.715 -9.563 1.000 17.775 79 THR B N 1
ATOM 1701 C CA . THR B 1 80 ? -28.742 25.700 -9.928 1.000 19.355 79 THR B CA 1
ATOM 1702 C C . THR B 1 80 ? -29.705 25.111 -10.955 1.000 19.946 79 THR B C 1
ATOM 1703 O O . THR B 1 80 ? -29.298 24.869 -12.089 1.000 22.440 79 THR B O 1
ATOM 1707 N N . VAL B 1 81 ? -30.956 24.893 -10.559 1.000 20.448 80 VAL B N 1
ATOM 1708 C CA . VAL B 1 81 ? -32.007 24.503 -11.483 1.000 20.808 80 VAL B CA 1
ATOM 1709 C C . VAL B 1 81 ? -32.870 25.732 -11.786 1.000 20.393 80 VAL B C 1
ATOM 1710 O O . VAL B 1 81 ? -33.622 26.234 -10.955 1.000 20.672 80 VAL B O 1
ATOM 1714 N N . ASP B 1 82 ? -32.753 26.209 -13.019 1.000 20.833 81 ASP B N 1
ATOM 1715 C CA . ASP B 1 82 ? -33.361 27.446 -13.475 1.000 22.060 81 ASP B CA 1
ATOM 1716 C C . ASP B 1 82 ? -34.864 27.286 -13.600 1.000 21.729 81 ASP B C 1
ATOM 1717 O O . ASP B 1 82 ? -35.364 26.215 -13.961 1.000 19.850 81 ASP B O 1
ATOM 1722 N N . ASN B 1 83 ? -35.561 28.398 -13.359 1.000 22.241 82 ASN B N 1
ATOM 1723 C CA . ASN B 1 83 ? -37.014 28.420 -13.490 1.000 24.452 82 ASN B CA 1
ATOM 1724 C C . ASN B 1 83 ? -37.477 27.905 -14.867 1.000 25.892 82 ASN B C 1
ATOM 1725 O O . ASN B 1 83 ? -38.527 27.255 -14.964 1.000 26.399 82 ASN B O 1
ATOM 1730 N N . ASP B 1 84 ? -36.699 28.197 -15.919 1.000 23.948 83 ASP B N 1
ATOM 1731 C CA . ASP B 1 84 ? -37.090 27.885 -17.288 1.000 27.870 83 ASP B CA 1
ATOM 1732 C C . ASP B 1 84 ? -36.539 26.536 -17.780 1.000 28.325 83 ASP B C 1
ATOM 1733 O O . ASP B 1 84 ? -36.782 26.164 -18.940 1.000 24.833 83 ASP B O 1
ATOM 1738 N N . TYR B 1 85 ? -35.876 25.751 -16.904 1.000 24.874 84 TYR B N 1
ATOM 1739 C CA . TYR B 1 85 ? -35.371 24.452 -17.321 1.000 25.330 84 TYR B CA 1
ATOM 1740 C C . TYR B 1 85 ? -36.505 23.434 -17.381 1.000 25.254 84 TYR B C 1
ATOM 1741 O O . TYR B 1 85 ? -37.259 23.267 -16.430 1.000 25.550 84 TYR B O 1
ATOM 1750 N N . ARG B 1 86 ? -36.580 22.700 -18.498 1.000 26.604 85 ARG B N 1
ATOM 1751 C CA . ARG B 1 86 ? -37.651 21.736 -18.701 1.000 25.764 85 ARG B CA 1
ATOM 1752 C C . ARG B 1 86 ? -37.066 20.349 -18.931 1.000 28.011 85 ARG B C 1
ATOM 1753 O O . ARG B 1 86 ? -37.829 19.427 -19.167 1.000 30.470 85 ARG B O 1
ATOM 1761 N N . GLY B 1 87 ? -35.737 20.195 -18.795 1.000 24.658 86 GLY B N 1
ATOM 1762 C CA . GLY B 1 87 ? -35.105 18.892 -18.936 1.000 24.315 86 GLY B CA 1
ATOM 1763 C C . GLY B 1 87 ? -35.221 18.026 -17.673 1.000 21.332 86 GLY B C 1
ATOM 1764 O O . GLY B 1 87 ? -35.863 18.381 -16.678 1.000 22.468 86 GLY B O 1
ATOM 1765 N N . GLU B 1 88 ? -34.540 16.893 -17.718 1.000 22.543 87 GLU B N 1
ATOM 1766 C CA . GLU B 1 88 ? -34.501 15.983 -16.590 1.000 23.089 87 GLU B CA 1
ATOM 1767 C C . GLU B 1 88 ? -33.588 16.541 -15.500 1.000 20.696 87 GLU B C 1
ATOM 1768 O O . GLU B 1 88 ? -32.482 16.998 -15.778 1.000 21.174 87 GLU B O 1
ATOM 1774 N N . ILE B 1 89 ? -34.043 16.436 -14.257 1.000 18.908 88 ILE B N 1
ATOM 1775 C CA . ILE B 1 89 ? -33.203 16.778 -13.123 1.000 18.788 88 ILE B CA 1
ATOM 1776 C C . ILE B 1 89 ? -32.140 15.685 -12.958 1.000 20.060 88 ILE B C 1
ATOM 1777 O O . ILE B 1 89 ? -32.472 14.480 -12.931 1.000 18.759 88 ILE B O 1
ATOM 1782 N N . LYS B 1 90 ? -30.870 16.098 -12.885 1.000 18.505 89 LYS B N 1
ATOM 1783 C CA . LYS B 1 90 ? -29.755 15.171 -12.755 1.000 20.934 89 LYS B CA 1
ATOM 1784 C C . LYS B 1 90 ? -28.825 15.670 -11.647 1.000 19.913 89 LYS B C 1
ATOM 1785 O O . LYS B 1 90 ? -28.731 16.878 -11.409 1.000 19.722 89 LYS B O 1
ATOM 1791 N N . VAL B 1 91 ? -28.170 14.730 -10.973 1.000 18.203 90 VAL B N 1
ATOM 1792 C CA . VAL B 1 91 ? -27.295 15.033 -9.854 1.000 17.929 90 VAL B CA 1
ATOM 1793 C C . VAL B 1 91 ? -25.887 14.538 -10.177 1.000 17.372 90 VAL B C 1
ATOM 1794 O O . VAL B 1 91 ? -25.679 13.377 -10.531 1.000 17.437 90 VAL B O 1
ATOM 1798 N N . ILE B 1 92 ? -24.925 15.447 -10.036 1.000 16.104 91 ILE B N 1
ATOM 1799 C CA . ILE B 1 92 ? -23.517 15.105 -10.178 1.000 19.187 91 ILE B CA 1
ATOM 1800 C C . ILE B 1 92 ? -22.978 14.750 -8.798 1.000 18.911 91 ILE B C 1
ATOM 1801 O O . ILE B 1 92 ? -22.824 15.658 -7.968 1.000 18.647 91 ILE B O 1
ATOM 1806 N N . LEU B 1 93 ? -22.728 13.447 -8.552 1.000 17.724 92 LEU B N 1
ATOM 1807 C CA . LEU B 1 93 ? -22.210 13.032 -7.264 1.000 19.905 92 LEU B CA 1
ATOM 1808 C C . LEU B 1 93 ? -20.720 12.779 -7.385 1.000 21.161 92 LEU B C 1
ATOM 1809 O O . LEU B 1 93 ? -20.296 12.041 -8.279 1.000 22.952 92 LEU B O 1
ATOM 1814 N N . ALA B 1 94 ? -19.939 13.347 -6.482 1.000 19.084 93 ALA B N 1
ATOM 1815 C CA . ALA B 1 94 ? -18.523 13.050 -6.377 1.000 20.630 93 ALA B CA 1
ATOM 1816 C C . ALA B 1 94 ? -18.279 12.154 -5.170 1.000 21.388 93 ALA B C 1
ATOM 1817 O O . ALA B 1 94 ? -18.847 12.352 -4.104 1.000 22.041 93 ALA B O 1
ATOM 1819 N N . ASN B 1 95 ? -17.391 11.173 -5.360 1.000 21.523 94 ASN B N 1
ATOM 1820 C CA . ASN B 1 95 ? -16.909 10.290 -4.323 1.000 21.368 94 ASN B CA 1
ATOM 1821 C C . ASN B 1 95 ? -15.477 10.727 -4.016 1.000 23.417 94 ASN B C 1
ATOM 1822 O O . ASN B 1 95 ? -14.568 10.471 -4.807 1.000 23.759 94 ASN B O 1
ATOM 1827 N N . LEU B 1 96 ? -15.279 11.402 -2.883 1.000 23.446 95 LEU B N 1
ATOM 1828 C CA . LEU B 1 96 ? -13.954 11.857 -2.487 1.000 25.443 95 LEU B CA 1
ATOM 1829 C C . LEU B 1 96 ? -13.271 10.819 -1.587 1.000 26.757 95 LEU B C 1
ATOM 1830 O O . LEU B 1 96 ? -12.218 11.096 -1.043 1.000 26.158 95 LEU B O 1
ATOM 1835 N N . SER B 1 97 ? -13.905 9.659 -1.348 1.000 26.013 96 SER B N 1
ATOM 1836 C CA . SER B 1 97 ? -13.334 8.617 -0.501 1.000 27.361 96 SER B CA 1
ATOM 1837 C C . SER B 1 97 ? -12.388 7.718 -1.299 1.000 29.763 96 SER B C 1
ATOM 1838 O O . SER B 1 97 ? -12.273 7.836 -2.528 1.000 29.400 96 SER B O 1
ATOM 1841 N N . ASP B 1 98 ? -11.778 6.783 -0.570 1.000 31.474 97 ASP B N 1
ATOM 1842 C CA . ASP B 1 98 ? -10.977 5.707 -1.142 1.000 36.631 97 ASP B CA 1
ATOM 1843 C C . ASP B 1 98 ? -11.774 4.430 -1.407 1.000 35.431 97 ASP B C 1
ATOM 1844 O O . ASP B 1 98 ? -11.153 3.434 -1.745 1.000 32.555 97 ASP B O 1
ATOM 1849 N N . LYS B 1 99 ? -13.105 4.440 -1.225 1.000 32.944 98 LYS B N 1
ATOM 1850 C CA . LYS B 1 99 ? -13.926 3.234 -1.338 1.000 33.918 98 LYS B CA 1
ATOM 1851 C C . LYS B 1 99 ? -14.941 3.432 -2.468 1.000 30.244 98 LYS B C 1
ATOM 1852 O O . LYS B 1 99 ? -15.390 4.545 -2.701 1.000 28.436 98 LYS B O 1
ATOM 1856 N N . ASP B 1 100 ? -15.316 2.355 -3.167 1.000 30.312 99 ASP B N 1
ATOM 1857 C CA . ASP B 1 100 ? -16.417 2.404 -4.113 1.000 31.734 99 ASP B CA 1
ATOM 1858 C C . ASP B 1 100 ? -17.706 2.837 -3.403 1.000 27.897 99 ASP B C 1
ATOM 1859 O O . ASP B 1 100 ? -17.974 2.414 -2.277 1.000 24.461 99 ASP B O 1
ATOM 1864 N N . PHE B 1 101 ? -18.548 3.630 -4.083 1.000 25.399 100 PHE B N 1
ATOM 1865 C CA . PHE B 1 101 ? -19.842 4.020 -3.528 1.000 23.873 100 PHE B CA 1
ATOM 1866 C C . PHE B 1 101 ? -20.937 3.627 -4.519 1.000 23.592 100 PHE B C 1
ATOM 1867 O O . PHE B 1 101 ? -20.891 4.011 -5.696 1.000 23.435 100 PHE B O 1
ATOM 1875 N N . LYS B 1 102 ? -21.907 2.840 -4.049 1.000 21.218 101 LYS B N 1
ATOM 1876 C CA . LYS B 1 102 ? -22.943 2.322 -4.919 1.000 23.696 101 LYS B CA 1
ATOM 1877 C C . LYS B 1 102 ? -24.227 3.084 -4.649 1.000 20.962 101 LYS B C 1
ATOM 1878 O O . LYS B 1 102 ? -24.683 3.154 -3.508 1.000 19.824 101 LYS B O 1
ATOM 1884 N N . VAL B 1 103 ? -24.787 3.673 -5.691 1.000 18.625 102 VAL B N 1
ATOM 1885 C CA . VAL B 1 103 ? -26.113 4.271 -5.607 1.000 17.937 102 VAL B CA 1
ATOM 1886 C C . VAL B 1 103 ? -27.113 3.213 -6.085 1.000 18.378 102 VAL B C 1
ATOM 1887 O O . VAL B 1 103 ? -26.982 2.728 -7.203 1.000 19.131 102 VAL B O 1
ATOM 1891 N N . GLN B 1 104 ? -28.077 2.825 -5.256 1.000 19.027 103 GLN B N 1
ATOM 1892 C CA . GLN B 1 104 ? -29.136 1.906 -5.669 1.000 20.356 103 GLN B CA 1
ATOM 1893 C C . GLN B 1 104 ? -30.381 2.658 -6.121 1.000 20.808 103 GLN B C 1
ATOM 1894 O O . GLN B 1 104 ? -30.585 3.819 -5.781 1.000 17.010 103 GLN B O 1
ATOM 1900 N N . VAL B 1 105 ? -31.206 1.974 -6.926 1.000 20.645 104 VAL B N 1
ATOM 1901 C CA . VAL B 1 105 ? -32.439 2.562 -7.408 1.000 20.179 104 VAL B CA 1
ATOM 1902 C C . VAL B 1 105 ? -33.247 2.954 -6.173 1.000 18.730 104 VAL B C 1
ATOM 1903 O O . VAL B 1 105 ? -33.389 2.149 -5.270 1.000 17.628 104 VAL B O 1
ATOM 1907 N N . GLY B 1 106 ? -33.800 4.181 -6.163 1.000 17.765 105 GLY B N 1
ATOM 1908 C CA . GLY B 1 106 ? -34.624 4.657 -5.059 1.000 18.912 105 GLY B CA 1
ATOM 1909 C C . GLY B 1 106 ? -33.842 5.385 -3.967 1.000 20.100 105 GLY B C 1
ATOM 1910 O O . GLY B 1 106 ? -34.447 5.998 -3.074 1.000 18.714 105 GLY B O 1
ATOM 1911 N N . ASP B 1 107 ? -32.507 5.298 -4.002 1.000 20.150 106 ASP B N 1
ATOM 1912 C CA . ASP B 1 107 ? -31.690 5.922 -2.977 1.000 18.625 106 ASP B CA 1
ATOM 1913 C C . ASP B 1 107 ? -31.840 7.449 -3.032 1.000 16.226 106 ASP B C 1
ATOM 1914 O O . ASP B 1 107 ? -31.785 8.053 -4.096 1.000 13.851 106 ASP B O 1
ATOM 1919 N N . ARG B 1 108 ? -31.985 8.063 -1.864 1.000 15.063 107 ARG B N 1
ATOM 1920 C CA . ARG B 1 108 ? -32.071 9.504 -1.727 1.000 14.945 107 ARG B CA 1
ATOM 1921 C C . ARG B 1 108 ? -30.678 10.073 -1.588 1.000 14.205 107 ARG B C 1
ATOM 1922 O O . ARG B 1 108 ? -30.076 9.986 -0.516 1.000 15.566 107 ARG B O 1
ATOM 1930 N N . ILE B 1 109 ? -30.159 10.634 -2.675 1.000 14.722 108 ILE B N 1
ATOM 1931 C CA . ILE B 1 109 ? -28.742 10.964 -2.728 1.000 15.233 108 ILE B CA 1
ATOM 1932 C C . ILE B 1 109 ? -28.473 12.473 -2.848 1.000 15.909 108 ILE B C 1
ATOM 1933 O O . ILE B 1 109 ? -27.311 12.875 -2.943 1.000 15.080 108 ILE B O 1
ATOM 1938 N N . ALA B 1 110 ? -29.535 13.291 -2.772 1.000 14.300 109 ALA B N 1
ATOM 1939 C CA . ALA B 1 110 ? -29.431 14.739 -2.764 1.000 13.451 109 ALA B CA 1
ATOM 1940 C C . ALA B 1 110 ? -30.787 15.284 -2.338 1.000 13.279 109 ALA B C 1
ATOM 1941 O O . ALA B 1 110 ? -31.754 14.508 -2.174 1.000 13.132 109 ALA B O 1
ATOM 1943 N N . GLN B 1 111 ? -30.861 16.601 -2.126 1.000 14.742 110 GLN B N 1
ATOM 1944 C CA . GLN B 1 111 ? -32.115 17.235 -1.768 1.000 14.658 110 GLN B CA 1
ATOM 1945 C C . GLN B 1 111 ? -32.295 18.476 -2.642 1.000 15.170 110 GLN B C 1
ATOM 1946 O O . GLN B 1 111 ? -31.319 19.149 -2.998 1.000 15.026 110 GLN B O 1
ATOM 1952 N N . GLY B 1 112 ? -33.570 18.767 -2.948 1.000 13.185 111 GLY B N 1
ATOM 1953 C CA . GLY B 1 112 ? -33.946 19.976 -3.643 1.000 13.567 111 GLY B CA 1
ATOM 1954 C C . GLY B 1 112 ? -34.517 21.002 -2.672 1.000 13.709 111 GLY B C 1
ATOM 1955 O O . GLY B 1 112 ? -35.372 20.637 -1.875 1.000 16.341 111 GLY B O 1
ATOM 1956 N N . VAL B 1 113 ? -34.057 22.259 -2.742 1.000 15.073 112 VAL B N 1
ATOM 1957 C CA . VAL B 1 113 ? -34.574 23.332 -1.901 1.000 15.876 112 VAL B CA 1
ATOM 1958 C C . VAL B 1 113 ? -35.022 24.471 -2.816 1.000 17.137 112 VAL B C 1
ATOM 1959 O O . VAL B 1 113 ? -3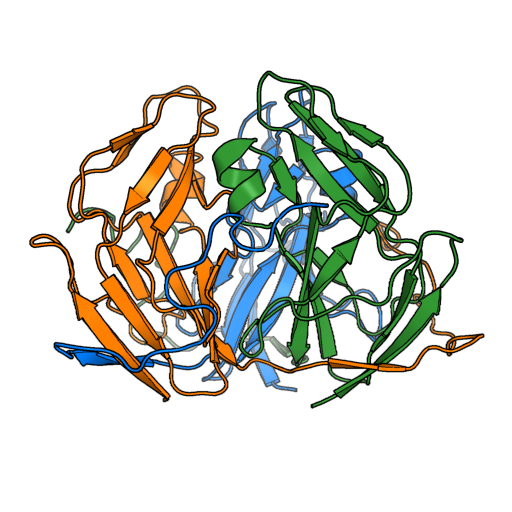4.217 24.969 -3.612 1.000 18.539 112 VAL B O 1
ATOM 1963 N N . VAL B 1 114 ? -36.305 24.844 -2.725 1.000 16.960 113 VAL B N 1
ATOM 1964 C CA . VAL B 1 114 ? -36.833 25.966 -3.461 1.000 16.969 113 VAL B CA 1
ATOM 1965 C C . VAL B 1 114 ? -36.382 27.273 -2.834 1.000 17.278 113 VAL B C 1
ATOM 1966 O O . VAL B 1 114 ? -36.429 27.445 -1.604 1.000 17.327 113 VAL B O 1
ATOM 1970 N N . GLN B 1 115 ? -35.994 28.206 -3.697 1.000 18.652 114 GLN B N 1
ATOM 1971 C CA . GLN B 1 115 ? -35.660 29.565 -3.271 1.000 21.067 114 GLN B CA 1
ATOM 1972 C C . GLN B 1 115 ? -36.263 30.555 -4.265 1.000 20.675 114 GLN B C 1
ATOM 1973 O O . GLN B 1 115 ? -36.357 30.286 -5.459 1.000 18.780 114 GLN B O 1
ATOM 1979 N N . LYS B 1 116 ? -36.628 31.728 -3.765 1.000 21.490 115 LYS B N 1
ATOM 1980 C CA . LYS B 1 116 ? -37.065 32.840 -4.600 1.000 23.010 115 LYS B CA 1
ATOM 1981 C C . LYS B 1 116 ? -35.854 33.434 -5.323 1.000 22.385 115 LYS B C 1
ATOM 1982 O O . LYS B 1 116 ? -34.744 33.425 -4.792 1.000 22.500 115 LYS B O 1
ATOM 1988 N N . THR B 1 117 ? -36.057 33.879 -6.576 1.000 22.334 116 THR B N 1
ATOM 1989 C CA . THR B 1 117 ? -34.985 34.502 -7.343 1.000 22.822 116 THR B CA 1
ATOM 1990 C C . THR B 1 117 ? -35.143 36.024 -7.398 1.000 22.635 116 THR B C 1
ATOM 1991 O O . THR B 1 117 ? -36.226 36.576 -7.215 1.000 22.938 116 THR B O 1
ATOM 1995 N N . TYR B 1 118 ? -34.024 36.698 -7.619 1.000 22.868 117 TYR B N 1
ATOM 1996 C CA . TYR B 1 118 ? -33.946 38.157 -7.633 1.000 24.230 117 TYR B CA 1
ATOM 1997 C C . TYR B 1 118 ? -33.029 38.568 -8.783 1.000 24.675 117 TYR B C 1
ATOM 1998 O O . TYR B 1 118 ? -31.840 38.266 -8.761 1.000 25.693 117 TYR B O 1
ATOM 2007 N N . LYS B 1 119 ? -33.574 39.206 -9.806 1.000 26.775 118 LYS B N 1
ATOM 2008 C CA . LYS B 1 119 ? -32.780 39.538 -10.990 1.000 27.936 118 LYS B CA 1
ATOM 2009 C C . LYS B 1 119 ? -32.087 40.897 -10.768 1.000 26.947 118 LYS B C 1
ATOM 2010 O O . LYS B 1 119 ? -32.638 41.846 -10.219 1.000 23.850 118 LYS B O 1
ATOM 2012 N N . ALA B 1 120 ? -30.812 40.944 -11.131 1.000 24.871 119 ALA B N 1
ATOM 2013 C CA . ALA B 1 120 ? -29.975 42.127 -11.027 1.000 27.458 119 ALA B CA 1
ATOM 2014 C C . ALA B 1 120 ? -30.044 42.947 -12.314 1.000 26.727 119 ALA B C 1
ATOM 2015 O O . ALA B 1 120 ? -29.966 42.377 -13.388 1.000 27.148 119 ALA B O 1
ATOM 2017 N N . GLU B 1 121 ? -30.045 44.268 -12.175 1.000 30.730 120 GLU B N 1
ATOM 2018 C CA . GLU B 1 121 ? -29.658 45.145 -13.280 1.000 31.111 120 GLU B CA 1
ATOM 2019 C C . GLU B 1 121 ? -28.316 45.784 -12.924 1.000 27.121 120 GLU B C 1
ATOM 2020 O O . GLU B 1 121 ? -28.171 46.342 -11.846 1.000 28.927 120 GLU B O 1
ATOM 2022 N N . PHE B 1 122 ? -27.360 45.728 -13.844 1.000 25.769 121 PHE B N 1
ATOM 2023 C CA . PHE B 1 122 ? -26.042 46.302 -13.635 1.000 24.782 121 PHE B CA 1
ATOM 2024 C C . PHE B 1 122 ? -26.030 47.745 -14.131 1.000 26.429 121 PHE B C 1
ATOM 2025 O O . PHE B 1 122 ? -26.558 48.013 -15.207 1.000 26.047 121 PHE B O 1
ATOM 2033 N N . ILE B 1 123 ? -25.440 48.642 -13.344 1.000 23.446 122 ILE B N 1
ATOM 2034 C CA . ILE B 1 123 ? -25.124 49.995 -13.785 1.000 24.302 122 ILE B CA 1
ATOM 2035 C C . ILE B 1 123 ? -23.624 50.203 -13.666 1.000 22.527 122 ILE B C 1
ATOM 2036 O O . ILE B 1 123 ? -23.104 50.203 -12.564 1.000 19.755 122 ILE B O 1
ATOM 2041 N N . GLU B 1 124 ? -22.936 50.426 -14.789 1.000 22.705 123 GLU B N 1
ATOM 2042 C CA . GLU B 1 124 ? -21.494 50.619 -14.709 1.000 23.155 123 GLU B CA 1
ATOM 2043 C C . GLU B 1 124 ? -21.176 52.030 -14.203 1.000 21.331 123 GLU B C 1
ATOM 2044 O O . GLU B 1 124 ? -21.764 53.024 -14.658 1.000 20.372 123 GLU B O 1
ATOM 2050 N N . CYS B 1 125 ? -20.234 52.093 -13.243 1.000 21.705 124 CYS B N 1
ATOM 2051 C CA A CYS B 1 125 ? -19.801 53.314 -12.578 0.500 21.964 124 CYS B CA 1
ATOM 2052 C CA B CYS B 1 125 ? -19.796 53.399 -12.758 0.500 23.946 124 CYS B CA 1
ATOM 2053 C C . CYS B 1 125 ? -18.282 53.426 -12.613 1.000 22.088 124 CYS B C 1
ATOM 2054 O O . CYS B 1 125 ? -17.599 52.412 -12.733 1.000 22.747 124 CYS B O 1
ATOM 2059 N N . GLU B 1 126 ? -17.778 54.647 -12.488 1.000 21.816 125 GLU B N 1
ATOM 2060 C CA . GLU B 1 126 ? -16.350 54.915 -12.430 1.000 24.865 125 GLU B CA 1
ATOM 2061 C C . GLU B 1 126 ? -15.838 54.600 -11.025 1.000 24.144 125 GLU B C 1
ATOM 2062 O O . GLU B 1 126 ? -14.735 54.113 -10.879 1.000 24.242 125 GLU B O 1
ATOM 2068 N N . GLN B 1 127 ? -16.659 54.838 -9.998 1.000 24.040 126 GLN B N 1
ATOM 2069 C CA . GLN B 1 127 ? -16.249 54.657 -8.613 1.000 28.297 126 GLN B CA 1
ATOM 2070 C C . GLN B 1 127 ? -17.404 54.097 -7.790 1.000 26.165 126 GLN B C 1
ATOM 2071 O O . GLN B 1 127 ? -18.561 54.387 -8.082 1.000 24.511 126 GLN B O 1
ATOM 2077 N N . LEU B 1 128 ? -17.102 53.326 -6.737 1.000 23.662 127 LEU B N 1
ATOM 2078 C CA . LEU B 1 128 ? -18.132 52.791 -5.851 1.000 24.354 127 LEU B CA 1
ATOM 2079 C C . LEU B 1 128 ? -18.081 53.524 -4.507 1.000 24.996 127 LEU B C 1
ATOM 2080 O O . LEU B 1 128 ? -17.057 54.069 -4.142 1.000 22.525 127 LEU B O 1
ATOM 2085 N N . ASP B 1 129 ? -19.170 53.453 -3.738 1.000 26.595 128 ASP B N 1
ATOM 2086 C CA . ASP B 1 129 ? -19.201 53.913 -2.349 1.000 28.511 128 ASP B CA 1
ATOM 2087 C C . ASP B 1 129 ? -18.262 53.060 -1.493 1.000 30.471 128 ASP B C 1
ATOM 2088 O O . ASP B 1 129 ? -18.080 51.866 -1.752 1.000 27.996 128 ASP B O 1
ATOM 2093 N N . GLU B 1 130 ? -17.671 53.690 -0.470 1.000 28.452 129 GLU B N 1
ATOM 2094 C CA . GLU B 1 130 ? -16.691 53.061 0.399 1.000 29.807 129 GLU B CA 1
ATOM 2095 C C . GLU B 1 130 ? -17.437 52.434 1.580 1.000 26.557 129 GLU B C 1
ATOM 2096 O O . GLU B 1 130 ? -18.502 52.911 1.991 1.000 26.845 129 GLU B O 1
ATOM 2099 N N . THR B 1 131 ? -16.851 51.373 2.138 1.000 25.543 130 THR B N 1
ATOM 2100 C CA . THR B 1 131 ? -17.395 50.651 3.293 1.000 24.094 130 THR B CA 1
ATOM 2101 C C . THR B 1 131 ? -16.244 50.355 4.236 1.000 22.983 130 THR B C 1
ATOM 2102 O O . THR B 1 131 ? -15.103 50.459 3.819 1.000 22.554 130 THR B O 1
ATOM 2106 N N . SER B 1 132 ? -16.528 49.903 5.472 1.000 26.966 131 SER B N 1
ATOM 2107 C CA A SER B 1 132 ? -15.472 49.516 6.400 0.380 28.553 131 SER B CA 1
ATOM 2108 C CA B SER B 1 132 ? -15.475 49.510 6.403 0.620 27.921 131 SER B CA 1
ATOM 2109 C C . SER B 1 132 ? -14.822 48.194 5.983 1.000 28.506 131 SER B C 1
ATOM 2110 O O . SER B 1 132 ? -13.611 48.040 6.090 1.000 30.050 131 SER B O 1
ATOM 2115 N N . ARG B 1 133 ? -15.597 47.216 5.509 1.000 26.119 132 ARG B N 1
ATOM 2116 C CA . ARG B 1 133 ? -14.957 46.013 4.962 1.000 26.779 132 ARG B CA 1
ATOM 2117 C C . ARG B 1 133 ? -14.025 46.399 3.802 1.000 26.474 132 ARG B C 1
ATOM 2118 O O . ARG B 1 133 ? -12.890 45.939 3.708 1.000 25.612 132 ARG B O 1
ATOM 2126 N N . GLY B 1 134 ? -14.523 47.252 2.900 1.000 25.443 133 GLY B N 1
ATOM 2127 C CA . GLY B 1 134 ? -13.763 47.691 1.747 1.000 25.790 133 GLY B CA 1
ATOM 2128 C C . GLY B 1 134 ? -13.392 46.486 0.891 1.000 27.413 133 GLY B C 1
ATOM 2129 O O . GLY B 1 134 ? -14.258 45.636 0.629 1.000 22.186 133 GLY B O 1
ATOM 2130 N N . SER B 1 135 ? -12.086 46.398 0.547 1.000 26.901 134 SER B N 1
ATOM 2131 C CA . SER B 1 135 ? -11.568 45.324 -0.294 1.000 28.981 134 SER B CA 1
ATOM 2132 C C . SER B 1 135 ? -11.117 44.103 0.522 1.000 29.618 134 SER B C 1
ATOM 2133 O O . SER B 1 135 ? -10.583 43.145 -0.029 1.000 27.798 134 SER B O 1
ATOM 2136 N N . GLY B 1 136 ? -11.369 44.086 1.841 1.000 29.931 135 GLY B N 1
ATOM 2137 C CA . GLY B 1 136 ? -11.027 42.926 2.647 1.000 27.765 135 GLY B CA 1
ATOM 2138 C C . GLY B 1 136 ? -11.909 41.726 2.299 1.000 27.309 135 GLY B C 1
ATOM 2139 O O . GLY B 1 136 ? -13.142 41.838 2.317 1.000 24.722 135 GLY B O 1
ATOM 2140 N N . GLY B 1 137 ? -11.242 40.598 1.987 1.000 26.349 136 GLY B N 1
ATOM 2141 C CA . GLY B 1 137 ? -11.892 39.324 1.769 1.000 26.590 136 GLY B CA 1
ATOM 2142 C C . GLY B 1 137 ? -10.909 38.185 1.960 1.000 29.803 136 GLY B C 1
ATOM 2143 O O . GLY B 1 137 ? -9.807 38.411 2.462 1.000 28.710 136 GLY B O 1
ATOM 2144 N N . PHE B 1 138 ? -11.329 36.961 1.593 1.000 27.215 137 PHE B N 1
ATOM 2145 C CA . PHE B 1 138 ? -10.471 35.781 1.687 1.000 28.413 137 PHE B CA 1
ATOM 2146 C C . PHE B 1 138 ? -9.697 35.706 2.999 1.000 28.117 137 PHE B C 1
ATOM 2147 O O . PHE B 1 138 ? -8.503 35.467 2.964 1.000 30.068 137 PHE B O 1
ATOM 2155 N N . GLY B 1 139 ? -10.368 35.831 4.153 1.000 29.451 138 GLY B N 1
ATOM 2156 C CA . GLY B 1 139 ? -9.702 35.619 5.445 1.000 27.678 138 GLY B CA 1
ATOM 2157 C C . GLY B 1 139 ? -9.313 36.930 6.138 1.000 26.981 138 GLY B C 1
ATOM 2158 O O . GLY B 1 139 ? -8.734 36.878 7.204 1.000 28.827 138 GLY B O 1
ATOM 2159 N N . SER B 1 140 ? -9.681 38.095 5.571 1.000 27.725 139 SER B N 1
ATOM 2160 C CA . SER B 1 140 ? -9.393 39.419 6.140 1.000 26.637 139 SER B CA 1
ATOM 2161 C C . SER B 1 140 ? -9.839 39.566 7.613 1.000 30.872 139 SER B C 1
ATOM 2162 O O . SER B 1 140 ? -9.280 40.390 8.328 1.000 29.115 139 SER B O 1
ATOM 2165 N N . THR B 1 141 ? -10.843 38.793 8.090 1.000 26.038 140 THR B N 1
ATOM 2166 C CA . THR B 1 141 ? -11.332 38.936 9.461 1.000 26.089 140 THR B CA 1
ATOM 2167 C C . THR B 1 141 ? -10.647 37.947 10.410 1.000 27.867 140 THR B C 1
ATOM 2168 O O . THR B 1 141 ? -10.967 37.967 11.594 1.000 29.659 140 THR B O 1
ATOM 2172 N N . GLY B 1 142 ? -9.766 37.063 9.895 1.000 29.372 141 GLY B N 1
ATOM 2173 C CA . GLY B 1 142 ? -9.009 36.119 10.705 1.000 32.080 141 GLY B CA 1
ATOM 2174 C C . GLY B 1 142 ? -9.754 34.792 10.911 1.000 34.348 141 GLY B C 1
ATOM 2175 O O . GLY B 1 142 ? -10.876 34.642 10.444 1.000 33.429 141 GLY B O 1
ATOM 2176 N N . VAL B 1 143 ? -9.108 33.840 11.607 1.000 33.569 142 VAL B N 1
ATOM 2177 C CA . VAL B 1 143 ? -9.676 32.542 11.940 1.000 31.888 142 VAL B CA 1
ATOM 2178 C C . VAL B 1 143 ? -9.806 32.360 13.467 1.000 35.992 142 VAL B C 1
ATOM 2179 O O . VAL B 1 143 ? -10.808 31.827 13.949 1.000 30.850 142 VAL B O 1
ATOM 2183 N N . SER B 1 144 ? -8.773 32.721 14.244 1.000 39.817 143 SER B N 1
ATOM 2184 C CA . SER B 1 144 ? -8.780 32.468 15.685 1.000 45.337 143 SER B CA 1
ATOM 2185 C C . SER B 1 144 ? -8.834 33.761 16.511 1.000 48.953 143 SER B C 1
ATOM 2186 O O . SER B 1 144 ? -9.080 33.732 17.721 1.000 47.462 143 SER B O 1
ATOM 2189 N N . LYS B 1 145 ? -8.633 34.899 15.839 1.000 49.444 144 LYS B N 1
ATOM 2190 C CA . LYS B 1 145 ? -8.688 36.235 16.421 1.000 51.973 144 LYS B CA 1
ATOM 2191 C C . LYS B 1 145 ? -9.024 37.185 15.261 1.000 54.849 144 LYS B C 1
ATOM 2192 O O . LYS B 1 145 ? -8.557 36.879 14.123 1.000 49.193 144 LYS B O 1
ATOM 2194 N N . ALA C 1 1 ? -35.344 43.831 -10.275 1.000 54.513 0 ALA C N 1
ATOM 2195 C CA . ALA C 1 1 ? -35.580 43.541 -8.836 1.000 48.219 0 ALA C CA 1
ATOM 2196 C C . ALA C 1 1 ? -34.657 44.421 -8.000 1.000 44.711 0 ALA C C 1
ATOM 2197 O O . ALA C 1 1 ? -35.087 44.984 -6.971 1.000 39.917 0 ALA C O 1
ATOM 2199 N N . MET C 1 2 ? -33.379 44.495 -8.424 1.000 32.087 1 MET C N 1
ATOM 2200 C CA . MET C 1 2 ? -32.424 45.230 -7.628 1.000 28.826 1 MET C CA 1
ATOM 2201 C C . MET C 1 2 ? -31.268 45.698 -8.509 1.000 25.683 1 MET C C 1
ATOM 2202 O O . MET C 1 2 ? -31.135 45.283 -9.648 1.000 25.405 1 MET C O 1
ATOM 2207 N N . LYS C 1 3 ? -30.498 46.651 -7.988 1.000 25.901 2 LYS C N 1
ATOM 2208 C CA . LYS C 1 3 ? -29.450 47.293 -8.766 1.000 26.069 2 LYS C CA 1
ATOM 2209 C C . LYS C 1 3 ? -28.083 46.885 -8.230 1.000 21.359 2 LYS C C 1
ATOM 2210 O O . LYS C 1 3 ? -27.923 46.771 -7.024 1.000 20.764 2 LYS C O 1
ATOM 2214 N N . ILE C 1 4 ? -27.150 46.650 -9.156 1.000 21.365 3 ILE C N 1
ATOM 2215 C CA . ILE C 1 4 ? -25.748 46.431 -8.838 1.000 20.287 3 ILE C CA 1
ATOM 2216 C C . ILE C 1 4 ? -24.914 47.448 -9.592 1.000 20.622 3 ILE C C 1
ATOM 2217 O O . ILE C 1 4 ? -24.918 47.485 -10.823 1.000 20.279 3 ILE C O 1
ATOM 2222 N N . LYS C 1 5 ? -24.194 48.252 -8.833 1.000 20.929 4 LYS C N 1
ATOM 2223 C CA . LYS C 1 5 ? -23.194 49.148 -9.384 1.000 22.526 4 LYS C CA 1
ATOM 2224 C C . LYS C 1 5 ? -21.938 48.326 -9.613 1.000 20.283 4 LYS C C 1
ATOM 2225 O O . LYS C 1 5 ? -21.546 47.565 -8.740 1.000 19.716 4 LYS C O 1
ATOM 2231 N N . ILE C 1 6 ? -21.379 48.423 -10.829 1.000 19.175 5 ILE C N 1
ATOM 2232 C CA . ILE C 1 6 ? -20.241 47.631 -11.229 1.000 20.258 5 ILE C CA 1
ATOM 2233 C C . ILE C 1 6 ? -19.119 48.552 -11.734 1.000 21.281 5 ILE C C 1
ATOM 2234 O O . ILE C 1 6 ? -19.340 49.381 -12.623 1.000 22.879 5 ILE C O 1
ATOM 2239 N N . GLN C 1 7 ? -17.917 48.340 -11.197 1.000 19.692 6 GLN C N 1
ATOM 2240 C CA . GLN C 1 7 ? -16.698 49.022 -11.605 1.000 21.180 6 GLN C CA 1
ATOM 2241 C C . GLN C 1 7 ? -15.743 48.027 -12.250 1.000 21.015 6 GLN C C 1
ATOM 2242 O O . GLN C 1 7 ? -15.365 47.039 -11.631 1.000 22.918 6 GLN C O 1
ATOM 2248 N N . LYS C 1 8 ? -15.378 48.260 -13.517 1.000 21.581 7 LYS C N 1
ATOM 2249 C CA . LYS C 1 8 ? -14.423 47.388 -14.186 1.000 22.018 7 LYS C CA 1
ATOM 2250 C C . LYS C 1 8 ? -13.001 47.789 -13.822 1.000 21.650 7 LYS C C 1
ATOM 2251 O O . LYS C 1 8 ? -12.689 48.979 -13.857 1.000 24.097 7 LYS C O 1
ATOM 2257 N N . ILE C 1 9 ? -12.129 46.832 -13.480 1.000 20.391 8 ILE C N 1
ATOM 2258 C CA . ILE C 1 9 ? -10.764 47.191 -13.101 1.000 22.774 8 ILE C CA 1
ATOM 2259 C C . ILE C 1 9 ? -9.762 46.451 -13.983 1.000 23.635 8 ILE C C 1
ATOM 2260 O O . ILE C 1 9 ? -8.579 46.501 -13.730 1.000 24.058 8 ILE C O 1
ATOM 2265 N N . HIS C 1 10 ? -10.246 45.759 -15.008 1.000 24.528 9 HIS C N 1
ATOM 2266 C CA . HIS C 1 10 ? -9.386 45.053 -15.930 1.000 26.404 9 HIS C CA 1
ATOM 2267 C C . HIS C 1 10 ? -9.914 45.286 -17.330 1.000 27.076 9 HIS C C 1
ATOM 2268 O O . HIS C 1 10 ? -11.125 45.316 -17.527 1.000 25.562 9 HIS C O 1
ATOM 2275 N N . PRO C 1 11 ? -9.028 45.517 -18.329 1.000 31.545 10 PRO C N 1
ATOM 2276 C CA . PRO C 1 11 ? -9.459 45.672 -19.721 1.000 31.547 10 PRO C CA 1
ATOM 2277 C C . PRO C 1 11 ? -10.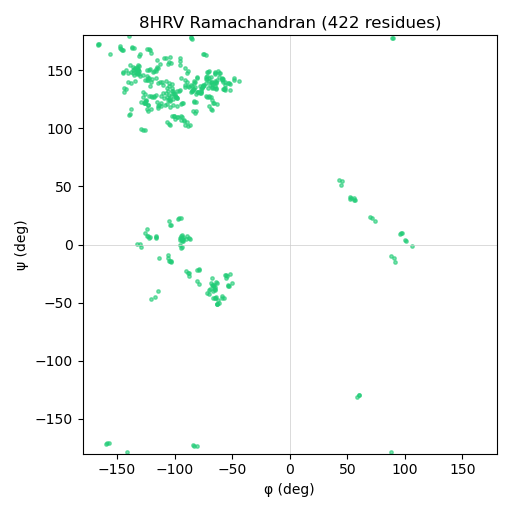396 44.577 -20.232 1.000 28.959 10 PRO C C 1
ATOM 2278 O O . PRO C 1 11 ? -11.254 44.853 -21.077 1.000 31.096 10 PRO C O 1
ATOM 2282 N N . ASN C 1 12 ? -10.239 43.335 -19.751 1.000 28.787 11 ASN C N 1
ATOM 2283 C CA . ASN C 1 12 ? -11.066 42.228 -20.247 1.000 28.366 11 ASN C CA 1
ATOM 2284 C C . ASN C 1 12 ? -12.361 42.006 -19.464 1.000 28.285 11 ASN C C 1
ATOM 2285 O O . ASN C 1 12 ? -13.106 41.063 -19.754 1.000 30.000 11 ASN C O 1
ATOM 2290 N N . ALA C 1 13 ? -12.651 42.876 -18.494 1.000 26.948 12 ALA C N 1
ATOM 2291 C CA . ALA C 1 13 ? -13.816 42.680 -17.644 1.000 26.772 12 ALA C CA 1
ATOM 2292 C C . ALA C 1 13 ? -15.100 42.815 -18.471 1.000 27.474 12 ALA C C 1
ATOM 2293 O O . ALA C 1 13 ? -15.234 43.703 -19.335 1.000 25.653 12 ALA C O 1
ATOM 2295 N N . LEU C 1 14 ? -16.053 41.919 -18.173 1.000 27.579 13 LEU C N 1
ATOM 2296 C CA . LEU C 1 14 ? -17.349 41.917 -18.829 1.000 28.575 13 LEU C CA 1
ATOM 2297 C C . LEU C 1 14 ? -18.445 42.075 -17.788 1.000 29.504 13 LEU C C 1
ATOM 2298 O O . LEU C 1 14 ? -18.405 41.439 -16.740 1.000 31.877 13 LEU C O 1
ATOM 2303 N N . ILE C 1 15 ? -19.425 42.922 -18.100 1.000 27.929 14 ILE C N 1
ATOM 2304 C CA . ILE C 1 15 ? -20.640 42.959 -17.318 1.000 28.461 14 ILE C CA 1
ATOM 2305 C C . ILE C 1 15 ? -21.321 41.602 -17.463 1.000 28.905 14 ILE C C 1
ATOM 2306 O O . ILE C 1 15 ? -21.564 41.164 -18.574 1.000 25.413 14 ILE C O 1
ATOM 2311 N N . PRO C 1 16 ? -21.563 40.848 -16.360 1.000 25.747 15 PRO C N 1
ATOM 2312 C CA . PRO C 1 16 ? -22.184 39.528 -16.489 1.000 27.169 15 PRO C CA 1
ATOM 2313 C C . PRO C 1 16 ? -23.585 39.596 -17.077 1.000 27.033 15 PRO C C 1
ATOM 2314 O O . PRO C 1 16 ? -24.299 40.582 -16.845 1.000 30.230 15 PRO C O 1
ATOM 2318 N N . LYS C 1 17 ? -23.951 38.527 -17.808 1.000 27.649 16 LYS C N 1
ATOM 2319 C CA . LYS C 1 17 ? -25.262 38.389 -18.417 1.000 30.618 16 LYS C CA 1
ATOM 2320 C C . LYS C 1 17 ? -25.958 37.102 -17.954 1.000 27.362 16 LYS C C 1
ATOM 2321 O O . LYS C 1 17 ? -25.333 36.060 -17.764 1.000 30.209 16 LYS C O 1
ATOM 2323 N N . TYR C 1 18 ? -27.274 37.219 -17.777 1.000 30.071 17 TYR C N 1
ATOM 2324 C CA . TYR C 1 18 ? -28.171 36.074 -17.651 1.000 34.687 17 TYR C CA 1
ATOM 2325 C C . TYR C 1 18 ? -28.221 35.349 -19.001 1.000 36.375 17 TYR C C 1
ATOM 2326 O O . TYR C 1 18 ? -28.659 35.955 -19.956 1.000 38.419 17 TYR C O 1
ATOM 2335 N N . GLN C 1 19 ? -27.753 34.089 -19.084 1.000 43.056 18 GLN C N 1
ATOM 2336 C CA . GLN C 1 19 ? -27.512 33.420 -20.363 1.000 43.398 18 GLN C CA 1
ATOM 2337 C C . GLN C 1 19 ? -28.826 32.913 -20.973 1.000 44.287 18 GLN C C 1
ATOM 2338 O O . GLN C 1 19 ? -28.836 32.636 -22.165 1.000 54.061 18 GLN C O 1
ATOM 2344 N N . THR C 1 20 ? -29.892 32.720 -20.180 1.000 44.746 19 THR C N 1
ATOM 2345 C CA A THR C 1 20 ? -31.259 32.516 -20.660 0.500 45.254 19 THR C CA 1
ATOM 2346 C CA B THR C 1 20 ? -31.246 32.574 -20.700 0.500 48.470 19 THR C CA 1
ATOM 2347 C C . THR C 1 20 ? -32.175 33.455 -19.875 1.000 47.359 19 THR C C 1
ATOM 2348 O O . THR C 1 20 ? -31.800 33.900 -18.799 1.000 49.297 19 THR C O 1
ATOM 2355 N N . ASP C 1 21 ? -33.401 33.674 -20.365 1.000 48.012 20 ASP C N 1
ATOM 2356 C CA . ASP C 1 21 ? -34.340 34.611 -19.749 1.000 49.981 20 ASP C CA 1
ATOM 2357 C C . ASP C 1 21 ? -34.757 34.209 -18.330 1.000 51.397 20 ASP C C 1
ATOM 2358 O O . ASP C 1 21 ? -35.122 35.066 -17.531 1.000 55.307 20 ASP C O 1
ATOM 2363 N N . GLY C 1 22 ? -34.843 32.898 -18.046 1.000 42.720 21 GLY C N 1
ATOM 2364 C CA . GLY C 1 22 ? -35.299 32.426 -16.745 1.000 40.245 21 GLY C CA 1
ATOM 2365 C C . GLY C 1 22 ? -34.144 31.933 -15.865 1.000 35.623 21 GLY C C 1
ATOM 2366 O O . GLY C 1 22 ? -34.376 31.228 -14.876 1.000 33.814 21 GLY C O 1
ATOM 2367 N N . SER C 1 23 ? -32.905 32.305 -16.230 1.000 33.135 22 SER C N 1
ATOM 2368 C CA . SER C 1 23 ? -31.720 31.875 -15.523 1.000 35.019 22 SER C CA 1
ATOM 2369 C C . SER C 1 23 ? -31.704 32.515 -14.136 1.000 30.383 22 SER C C 1
ATOM 2370 O O . SER C 1 23 ? -32.047 33.671 -13.960 1.000 31.086 22 SER C O 1
ATOM 2373 N N . SER C 1 24 ? -31.333 31.731 -13.129 1.000 27.590 23 SER C N 1
ATOM 2374 C CA . SER C 1 24 ? -31.136 32.233 -11.778 1.000 26.219 23 SER C CA 1
ATOM 2375 C C . SER C 1 24 ? -29.933 33.178 -11.740 1.000 24.440 23 SER C C 1
ATOM 2376 O O . SER C 1 24 ? -29.918 34.098 -10.938 1.000 29.441 23 SER C O 1
ATOM 2379 N N . GLY C 1 25 ? -28.893 32.799 -12.471 1.000 25.493 24 GLY C N 1
ATOM 2380 C CA . GLY C 1 25 ? -27.577 33.386 -12.328 1.000 27.190 24 GLY C CA 1
ATOM 2381 C C . GLY C 1 25 ? -27.061 34.028 -13.606 1.000 25.826 24 GLY C C 1
ATOM 2382 O O . GLY C 1 25 ? -27.555 33.797 -14.709 1.000 25.491 24 GLY C O 1
ATOM 2383 N N . PHE C 1 26 ? -26.033 34.837 -13.414 1.000 22.780 25 PHE C N 1
ATOM 2384 C CA . PHE C 1 26 ? -25.286 35.433 -14.508 1.000 23.123 25 PHE C CA 1
ATOM 2385 C C . PHE C 1 26 ? -23.882 34.866 -14.457 1.000 21.898 25 PHE C C 1
ATOM 2386 O O . PHE C 1 26 ? -23.297 34.703 -13.386 1.000 18.606 25 PHE C O 1
ATOM 2394 N N . ASP C 1 27 ? -23.329 34.547 -15.627 1.000 22.656 26 ASP C N 1
ATOM 2395 C CA . ASP C 1 27 ? -22.044 33.874 -15.680 1.000 23.387 26 ASP C CA 1
ATOM 2396 C C . ASP C 1 27 ? -20.926 34.907 -15.499 1.000 21.299 26 ASP C C 1
ATOM 2397 O O . ASP C 1 27 ? -21.032 36.038 -15.970 1.000 22.259 26 ASP C O 1
ATOM 2402 N N . LEU C 1 28 ? -19.861 34.481 -14.807 1.000 19.649 27 LEU C N 1
ATOM 2403 C CA . LEU C 1 28 ? -18.704 35.297 -14.509 1.000 21.508 27 LEU C CA 1
ATOM 2404 C C . LEU C 1 28 ? -17.551 34.908 -15.432 1.000 23.098 27 LEU C C 1
ATOM 2405 O O . LEU C 1 28 ? -17.184 33.731 -15.515 1.000 25.883 27 LEU C O 1
ATOM 2410 N N . HIS C 1 29 ? -16.973 35.918 -16.109 1.000 24.926 28 HIS C N 1
ATOM 2411 C CA . HIS C 1 29 ? -15.933 35.725 -17.119 1.000 25.970 28 HIS C CA 1
ATOM 2412 C C . HIS C 1 29 ? -14.548 35.976 -16.520 1.000 24.782 28 HIS C C 1
ATOM 2413 O O . HIS C 1 29 ? -14.297 37.063 -15.973 1.000 24.971 28 HIS C O 1
ATOM 2420 N N . ALA C 1 30 ? -13.629 35.008 -16.683 1.000 23.542 29 ALA C N 1
ATOM 2421 C CA . ALA C 1 30 ? -12.224 35.205 -16.351 1.000 24.090 29 ALA C CA 1
ATOM 2422 C C . ALA C 1 30 ? -11.651 36.364 -17.162 1.000 26.324 29 ALA C C 1
ATOM 2423 O O . ALA C 1 30 ? -11.971 36.515 -18.344 1.000 25.451 29 ALA C O 1
ATOM 2425 N N . VAL C 1 31 ? -10.774 37.160 -16.540 1.000 29.896 30 VAL C N 1
ATOM 2426 C CA . VAL C 1 31 ? -10.133 38.242 -17.276 1.000 31.159 30 VAL C CA 1
ATOM 2427 C C . VAL C 1 31 ? -8.694 37.891 -17.648 1.000 36.073 30 VAL C C 1
ATOM 2428 O O . VAL C 1 31 ? -8.087 38.620 -18.446 1.000 37.111 30 VAL C O 1
ATOM 2432 N N . GLU C 1 32 ? -8.139 36.838 -17.034 1.000 35.058 31 GLU C N 1
ATOM 2433 C CA . GLU C 1 32 ? -6.789 36.400 -17.322 1.000 40.900 31 GLU C CA 1
ATOM 2434 C C . GLU C 1 32 ? -6.748 34.877 -17.387 1.000 45.710 31 GLU C C 1
ATOM 2435 O O . GLU C 1 32 ? -7.543 34.198 -16.739 1.000 42.238 31 GLU C O 1
ATOM 2441 N N . GLU C 1 33 ? -5.773 34.344 -18.140 1.000 46.012 32 GLU C N 1
ATOM 2442 C CA . GLU C 1 33 ? -5.569 32.907 -18.233 1.000 46.687 32 GLU C CA 1
ATOM 2443 C C . GLU C 1 33 ? -4.975 32.360 -16.940 1.000 42.045 32 GLU C C 1
ATOM 2444 O O . GLU C 1 33 ? -4.112 32.972 -16.352 1.000 41.116 32 GLU C O 1
ATOM 2450 N N . VAL C 1 34 ? -5.448 31.194 -16.491 1.000 40.862 33 VAL C N 1
ATOM 2451 C CA . VAL C 1 34 ? -4.874 30.536 -15.321 1.000 43.509 33 VAL C CA 1
ATOM 2452 C C . VAL C 1 34 ? -4.906 29.024 -15.563 1.000 46.389 33 VAL C C 1
ATOM 2453 O O . VAL C 1 34 ? -5.873 28.465 -16.079 1.000 43.693 33 VAL C O 1
ATOM 2457 N N . MET C 1 35 ? -3.779 28.389 -15.244 1.000 47.854 34 MET C N 1
ATOM 2458 C CA . MET C 1 35 ? -3.608 26.963 -15.440 1.000 51.601 34 MET C CA 1
ATOM 2459 C C . MET C 1 35 ? -3.795 26.311 -14.082 1.000 46.803 34 MET C C 1
ATOM 2460 O O . MET C 1 35 ? -3.138 26.706 -13.128 1.000 43.022 34 MET C O 1
ATOM 2465 N N . ILE C 1 36 ? -4.714 25.340 -13.973 1.000 40.082 35 ILE C N 1
ATOM 2466 C CA . ILE C 1 36 ? -4.914 24.699 -12.682 1.000 41.525 35 ILE C CA 1
ATOM 2467 C C . ILE C 1 36 ? -4.498 23.240 -12.797 1.000 41.630 35 ILE C C 1
ATOM 2468 O O . ILE C 1 36 ? -5.097 22.495 -13.577 1.000 46.280 35 ILE C O 1
ATOM 2473 N N . LYS C 1 37 ? -3.498 22.871 -11.991 1.000 38.831 36 LYS C N 1
ATOM 2474 C CA . LYS C 1 37 ? -2.902 21.546 -12.026 1.000 43.558 36 LYS C CA 1
ATOM 2475 C C . LYS C 1 37 ? -3.881 20.541 -11.409 1.000 41.350 36 LYS C C 1
ATOM 2476 O O . LYS C 1 37 ? -4.799 20.939 -10.681 1.000 37.255 36 LYS C O 1
ATOM 2478 N N . PRO C 1 38 ? -3.695 19.219 -11.654 1.000 41.162 37 PRO C N 1
ATOM 2479 C CA . PRO C 1 38 ? -4.494 18.183 -11.004 1.000 39.414 37 PRO C CA 1
ATOM 2480 C C . PRO C 1 38 ? -4.490 18.335 -9.490 1.000 41.514 37 PRO C C 1
ATOM 2481 O O . PRO C 1 38 ? -3.477 18.706 -8.930 1.000 41.924 37 PRO C O 1
ATOM 2485 N N . HIS C 1 39 ? -5.655 18.135 -8.854 1.000 39.639 38 HIS C N 1
ATOM 2486 C CA . HIS C 1 39 ? -5.793 18.101 -7.401 1.000 43.517 38 HIS C CA 1
ATOM 2487 C C . HIS C 1 39 ? -5.264 19.376 -6.750 1.000 41.703 38 HIS C C 1
ATOM 2488 O O . HIS C 1 39 ? -4.712 19.333 -5.653 1.000 43.429 38 HIS C O 1
ATOM 2495 N N . SER C 1 40 ? -5.508 20.515 -7.402 1.000 39.903 39 SER C N 1
ATOM 2496 C CA . SER C 1 40 ? -5.088 21.782 -6.843 1.000 41.007 39 SER C CA 1
ATOM 2497 C C . SER C 1 40 ? -6.154 22.848 -7.111 1.000 37.372 39 SER C C 1
ATOM 2498 O O . SER C 1 40 ? -7.214 22.575 -7.657 1.000 34.163 39 SER C O 1
ATOM 2501 N N . VAL C 1 41 ? -5.844 24.062 -6.661 1.000 35.676 40 VAL C N 1
ATOM 2502 C CA . VAL C 1 41 ? -6.743 25.191 -6.649 1.000 35.736 40 VAL C CA 1
ATOM 2503 C C . VAL C 1 41 ? -6.081 26.328 -7.412 1.000 37.489 40 VAL C C 1
ATOM 2504 O O . VAL C 1 41 ? -4.867 26.457 -7.364 1.000 37.173 40 VAL C O 1
ATOM 2508 N N . GLY C 1 42 ? -6.881 27.118 -8.128 1.000 32.278 41 GLY C N 1
ATOM 2509 C CA . GLY C 1 42 ? -6.429 28.371 -8.683 1.000 32.674 41 GLY C CA 1
ATOM 2510 C C . GLY C 1 42 ? -7.418 29.486 -8.371 1.000 33.758 41 GLY C C 1
ATOM 2511 O O . GLY C 1 42 ? -8.613 29.237 -8.181 1.000 33.140 41 GLY C O 1
ATOM 2512 N N . LEU C 1 43 ? -6.902 30.709 -8.337 1.000 28.964 42 LEU C N 1
ATOM 2513 C CA . LEU C 1 43 ? -7.719 31.865 -8.043 1.000 28.462 42 LEU C CA 1
ATOM 2514 C C . LEU C 1 43 ? -7.973 32.588 -9.358 1.000 28.945 42 LEU C C 1
ATOM 2515 O O . LEU C 1 43 ? -7.031 32.981 -10.015 1.000 32.702 42 LEU C O 1
ATOM 2520 N N . VAL C 1 44 ? -9.232 32.707 -9.776 1.000 25.170 43 VAL C N 1
ATOM 2521 C CA . VAL C 1 44 ? -9.565 33.326 -11.045 1.000 24.736 43 VAL C CA 1
ATOM 2522 C C . VAL C 1 44 ? -10.114 34.732 -10.792 1.000 25.638 43 VAL C C 1
ATOM 2523 O O . VAL C 1 44 ? -11.120 34.894 -10.102 1.000 24.831 43 VAL C O 1
ATOM 2527 N N . LYS C 1 45 ? -9.505 35.731 -11.409 1.000 25.933 44 LYS C N 1
ATOM 2528 C CA . LYS C 1 45 ? -9.947 37.112 -11.315 1.000 25.947 44 LYS C CA 1
ATOM 2529 C C . LYS C 1 45 ? -11.073 37.393 -12.304 1.000 23.456 44 LYS C C 1
ATOM 2530 O O . LYS C 1 45 ? -11.018 36.987 -13.449 1.000 22.181 44 LYS C O 1
ATOM 2536 N N . ILE C 1 46 ? -12.082 38.150 -11.859 1.000 21.417 45 ILE C N 1
ATOM 2537 C CA . ILE C 1 46 ? -13.207 38.535 -12.695 1.000 21.740 45 ILE C CA 1
ATOM 2538 C C . ILE C 1 46 ? -13.075 40.014 -13.103 1.000 22.062 45 ILE C C 1
ATOM 2539 O O . ILE C 1 46 ? -13.774 40.490 -13.998 1.000 19.577 45 ILE C O 1
ATOM 2544 N N . GLY C 1 47 ? -12.190 40.770 -12.434 1.000 23.470 46 GLY C N 1
ATOM 2545 C CA . GLY C 1 47 ? -11.836 42.114 -12.883 1.000 23.734 46 GLY C CA 1
ATOM 2546 C C . GLY C 1 47 ? -12.948 43.140 -12.688 1.000 22.619 46 GLY C C 1
ATOM 2547 O O . GLY C 1 47 ? -12.963 44.165 -13.377 1.000 20.520 46 GLY C O 1
ATOM 2548 N N . ILE C 1 48 ? -13.871 42.837 -11.742 1.000 20.601 47 ILE C N 1
ATOM 2549 C CA . ILE C 1 48 ? -14.994 43.690 -11.433 1.000 20.006 47 ILE C CA 1
ATOM 2550 C C . ILE C 1 48 ? -15.076 43.846 -9.924 1.000 19.923 47 ILE C C 1
ATOM 2551 O O . ILE C 1 48 ? -14.733 42.933 -9.170 1.000 19.866 47 ILE C O 1
ATOM 2556 N N . CYS C 1 49 ? -15.527 45.029 -9.517 1.000 18.950 48 CYS C N 1
ATOM 2557 C CA . CYS C 1 49 ? -15.855 45.342 -8.135 1.000 20.252 48 CYS C CA 1
ATOM 2558 C C . CYS C 1 49 ? -17.336 45.723 -8.145 1.000 21.216 48 CYS C C 1
ATOM 2559 O O . CYS C 1 49 ? -17.774 46.426 -9.065 1.000 19.680 48 CYS C O 1
ATOM 2562 N N . LEU C 1 50 ? -18.083 45.332 -7.111 1.000 18.257 49 LEU C N 1
ATOM 2563 C CA . LEU C 1 50 ? -19.530 45.532 -7.068 1.000 18.086 49 LEU C CA 1
ATOM 2564 C C . LEU C 1 50 ? -19.964 46.315 -5.842 1.000 19.443 49 LEU C C 1
ATOM 2565 O O . LEU C 1 50 ? -19.365 46.194 -4.767 1.000 20.114 49 LEU C O 1
ATOM 2570 N N . SER C 1 51 ? -21.073 47.058 -6.015 1.000 18.629 50 SER C N 1
ATOM 2571 C CA . SER C 1 51 ? -21.865 47.554 -4.914 1.000 19.692 50 SER C CA 1
ATOM 2572 C C . SER C 1 51 ? -23.320 47.121 -5.116 1.000 19.225 50 SER C C 1
ATOM 2573 O O . SER C 1 51 ? -24.055 47.713 -5.912 1.000 20.398 50 SER C O 1
ATOM 2576 N N . LEU C 1 52 ? -23.708 46.048 -4.443 1.000 20.200 51 LEU C N 1
ATOM 2577 C CA . LEU C 1 52 ? -25.070 45.545 -4.417 1.000 23.054 51 LEU C CA 1
ATOM 2578 C C . LEU C 1 52 ? -25.941 46.522 -3.624 1.000 22.009 51 LEU C C 1
ATOM 2579 O O . LEU C 1 52 ? -25.539 47.043 -2.599 1.000 19.649 51 LEU C O 1
ATOM 2584 N N . GLU C 1 53 ? -27.157 46.731 -4.104 1.000 23.175 52 GLU C N 1
ATOM 2585 C CA . GLU C 1 53 ? -28.183 47.385 -3.327 1.000 23.309 52 GLU C CA 1
ATOM 2586 C C . GLU C 1 53 ? -28.228 46.738 -1.950 1.000 23.339 52 GLU C C 1
ATOM 2587 O O . GLU C 1 53 ? -28.102 45.515 -1.825 1.000 19.180 52 GLU C O 1
ATOM 2593 N N . VAL C 1 54 ? -28.470 47.571 -0.929 1.000 21.923 53 VAL C N 1
ATOM 2594 C CA . VAL C 1 54 ? -28.544 47.128 0.459 1.000 22.660 53 VAL C CA 1
ATOM 2595 C C . VAL C 1 54 ? -29.603 46.037 0.598 1.000 19.185 53 VAL C C 1
ATOM 2596 O O . VAL C 1 54 ? -30.660 46.100 -0.016 1.000 18.959 53 VAL C O 1
ATOM 2600 N N . GLY C 1 55 ? -29.290 44.997 1.361 1.000 19.202 54 GLY C N 1
ATOM 2601 C CA . GLY C 1 55 ? -30.250 43.930 1.640 1.000 18.905 54 GLY C CA 1
ATOM 2602 C C . GLY C 1 55 ? -30.095 42.700 0.739 1.000 17.746 54 GLY C C 1
ATOM 2603 O O . GLY C 1 55 ? -30.906 41.777 0.821 1.000 16.255 54 GLY C O 1
ATOM 2604 N N . TYR C 1 56 ? -29.003 42.647 -0.034 1.000 17.606 55 TYR C N 1
ATOM 2605 C CA . TYR C 1 56 ? -28.722 41.580 -0.971 1.000 17.562 55 TYR C CA 1
ATOM 2606 C C . TYR C 1 56 ? -27.260 41.165 -0.852 1.000 16.882 55 TYR C C 1
ATOM 2607 O O . TYR C 1 56 ? -26.388 41.986 -0.514 1.000 18.170 55 TYR C O 1
ATOM 2616 N N . GLU C 1 57 ? -27.015 39.900 -1.192 1.000 17.417 56 GLU C N 1
ATOM 2617 C CA . GLU C 1 57 ? -25.689 39.284 -1.322 1.000 16.677 56 GLU C CA 1
ATOM 2618 C C . GLU C 1 57 ? -25.594 38.698 -2.721 1.000 16.959 56 GLU C C 1
ATOM 2619 O O . GLU C 1 57 ? -26.601 38.545 -3.422 1.000 17.975 56 GLU C O 1
ATOM 2625 N N . LEU C 1 58 ? -24.387 38.313 -3.103 1.000 16.185 57 LEU C N 1
ATOM 2626 C CA . LEU C 1 58 ? -24.122 37.560 -4.312 1.000 17.992 57 LEU C CA 1
ATOM 2627 C C . LEU C 1 58 ? -23.506 36.208 -3.919 1.000 17.094 57 LEU C C 1
ATOM 2628 O O . LEU C 1 58 ? -22.521 36.166 -3.191 1.000 17.505 57 LEU C O 1
ATOM 2633 N N . GLN C 1 59 ? -24.102 35.124 -4.415 1.000 15.777 58 GLN C N 1
ATOM 2634 C CA . GLN C 1 59 ? -23.540 33.795 -4.280 1.000 17.305 58 GLN C CA 1
ATOM 2635 C C . GLN C 1 59 ? -22.753 33.422 -5.542 1.000 17.009 58 GLN C C 1
ATOM 2636 O O . GLN C 1 59 ? -23.262 33.554 -6.656 1.000 18.549 58 GLN C O 1
ATOM 2642 N N . VAL C 1 60 ? -21.530 32.905 -5.339 1.000 16.530 59 VAL C N 1
ATOM 2643 C CA . VAL C 1 60 ? -20.690 32.432 -6.431 1.000 17.139 59 VAL C CA 1
ATOM 2644 C C . VAL C 1 60 ? -20.814 30.909 -6.474 1.000 15.711 59 VAL C C 1
ATOM 2645 O O . VAL C 1 60 ? -20.354 30.210 -5.559 1.000 15.678 59 VAL C O 1
ATOM 2649 N N . ARG C 1 61 ? -21.461 30.407 -7.536 1.000 15.547 60 ARG C N 1
ATOM 2650 C CA . ARG C 1 61 ? -21.800 29.005 -7.636 1.000 15.741 60 ARG C CA 1
ATOM 2651 C C . ARG C 1 61 ? -21.073 28.310 -8.792 1.000 17.537 60 ARG C C 1
ATOM 2652 O O . ARG C 1 61 ? -20.708 28.920 -9.805 1.000 17.474 60 ARG C O 1
ATOM 2660 N N . THR C 1 62 ? -20.873 27.002 -8.601 1.000 17.329 61 THR C N 1
ATOM 2661 C CA . THR C 1 62 ? -20.345 26.105 -9.604 1.000 17.856 61 THR C CA 1
ATOM 2662 C C . THR C 1 62 ? -21.297 25.972 -10.799 1.000 18.588 61 THR C C 1
ATOM 2663 O O . THR C 1 62 ? -22.497 25.899 -10.610 1.000 18.970 61 THR C O 1
ATOM 2667 N N . ARG C 1 63 ? -20.727 25.924 -12.012 1.000 18.984 62 ARG C N 1
ATOM 2668 C CA . ARG C 1 63 ? -21.415 25.546 -13.242 1.000 19.433 62 ARG C CA 1
ATOM 2669 C C . ARG C 1 63 ? -21.394 24.026 -13.418 1.000 18.977 62 ARG C C 1
ATOM 2670 O O . ARG C 1 63 ? -20.371 23.393 -13.199 1.000 20.477 62 ARG C O 1
ATOM 2678 N N . SER C 1 64 ? -22.564 23.451 -13.714 1.000 19.646 63 SER C N 1
ATOM 2679 C CA . SER C 1 64 ? -22.772 22.021 -13.755 1.000 20.278 63 SER C CA 1
ATOM 2680 C C . SER C 1 64 ? -21.953 21.351 -14.865 1.000 22.544 63 SER C C 1
ATOM 2681 O O . SER C 1 64 ? -21.441 20.272 -14.647 1.000 22.521 63 SER C O 1
ATOM 2684 N N . GLY C 1 65 ? -21.821 21.974 -16.039 1.000 24.940 64 GLY C N 1
ATOM 2685 C CA . GLY C 1 65 ? -21.136 21.333 -17.161 1.000 26.257 64 GLY C CA 1
ATOM 2686 C C . GLY C 1 65 ? -19.651 21.090 -16.883 1.000 26.171 64 GLY C C 1
ATOM 2687 O O . GLY C 1 65 ? -19.170 19.984 -17.080 1.000 26.541 64 GLY C O 1
ATOM 2688 N N . LEU C 1 66 ? -18.958 22.106 -16.349 1.000 25.264 65 LEU C N 1
ATOM 2689 C CA . LEU C 1 66 ? -17.551 22.003 -16.000 1.000 25.758 65 LEU C CA 1
ATOM 2690 C C . LEU C 1 66 ? -17.337 21.024 -14.852 1.000 25.461 65 LEU C C 1
ATOM 2691 O O . LEU C 1 66 ? -16.319 20.324 -14.853 1.000 25.791 65 LEU C O 1
ATOM 2696 N N . ALA C 1 67 ? -18.282 20.954 -13.895 1.000 22.327 66 ALA C N 1
ATOM 2697 C CA . ALA C 1 67 ? -18.205 19.979 -12.819 1.000 21.088 66 ALA C CA 1
ATOM 2698 C C . ALA C 1 67 ? -18.289 18.559 -13.382 1.000 22.607 66 ALA C C 1
ATOM 2699 O O . ALA C 1 67 ? -17.474 17.698 -13.062 1.000 23.441 66 ALA C O 1
ATOM 2701 N N . LEU C 1 68 ? -19.296 18.302 -14.211 1.000 24.363 67 LEU C N 1
ATOM 2702 C CA . LEU C 1 68 ? -19.512 16.948 -14.707 1.000 26.851 67 LEU C CA 1
ATOM 2703 C C . LEU C 1 68 ? -18.354 16.533 -15.619 1.000 28.626 67 LEU C C 1
ATOM 2704 O O . LEU C 1 68 ? -17.822 15.436 -15.457 1.000 29.308 67 LEU C O 1
ATOM 2709 N N . ASN C 1 69 ? -17.964 17.421 -16.541 1.000 28.907 68 ASN C N 1
ATOM 2710 C CA . ASN C 1 69 ? -17.080 17.051 -17.632 1.000 33.152 68 ASN C CA 1
ATOM 2711 C C . ASN C 1 69 ? -15.603 17.181 -17.276 1.000 33.129 68 ASN C C 1
ATOM 2712 O O . ASN C 1 69 ? -14.787 16.501 -17.902 1.000 32.980 68 ASN C O 1
ATOM 2717 N N . HIS C 1 70 ? -15.245 18.036 -16.301 1.000 32.252 69 HIS C N 1
ATOM 2718 C CA . HIS C 1 70 ? -13.846 18.294 -15.983 1.000 30.251 69 HIS C CA 1
ATOM 2719 C C . HIS C 1 70 ? -13.536 18.171 -14.491 1.000 29.225 69 HIS C C 1
ATOM 2720 O O . HIS C 1 70 ? -12.385 18.314 -14.087 1.000 26.378 69 HIS C O 1
ATOM 2727 N N . GLN C 1 71 ? -14.540 17.846 -13.663 1.000 27.949 70 GLN C N 1
ATOM 2728 C CA . GLN C 1 71 ? -14.375 17.731 -12.222 1.000 29.993 70 GLN C CA 1
ATOM 2729 C C . GLN C 1 71 ? -13.747 19.011 -11.672 1.000 27.041 70 GLN C C 1
ATOM 2730 O O . GLN C 1 71 ? -12.895 18.960 -10.799 1.000 26.289 70 GLN C O 1
ATOM 2736 N N . VAL C 1 72 ? -14.194 20.154 -12.217 1.000 25.025 71 VAL C N 1
ATOM 2737 C CA . VAL C 1 72 ? -13.814 21.469 -11.759 1.000 25.997 71 VAL C CA 1
ATOM 2738 C C . VAL C 1 72 ? -15.026 22.045 -11.015 1.000 25.185 71 VAL C C 1
ATOM 2739 O O . VAL C 1 72 ? -16.168 21.945 -11.478 1.000 24.997 71 VAL C O 1
ATOM 2743 N N . MET C 1 73 ? -14.779 22.633 -9.838 1.000 25.973 72 MET C N 1
ATOM 2744 C CA . MET C 1 73 ? -15.848 23.312 -9.124 1.000 23.843 72 MET C CA 1
ATOM 2745 C C . MET C 1 73 ? -15.316 24.509 -8.351 1.000 20.599 72 MET C C 1
ATOM 2746 O O . MET C 1 73 ? -14.104 24.705 -8.188 1.000 19.158 72 MET C O 1
ATOM 2751 N N . VAL C 1 74 ? -16.268 25.321 -7.882 1.000 18.188 73 VAL C N 1
ATOM 2752 C CA . VAL C 1 74 ? -15.972 26.445 -7.023 1.000 16.923 73 VAL C CA 1
ATOM 2753 C C . VAL C 1 74 ? -15.822 25.896 -5.606 1.000 17.399 73 VAL C C 1
ATOM 2754 O O . VAL C 1 74 ? -16.783 25.362 -5.033 1.000 16.427 73 VAL C O 1
ATOM 2758 N N . LEU C 1 75 ? -14.611 25.982 -5.040 1.000 16.931 74 LEU C N 1
ATOM 2759 C CA . LEU C 1 75 ? -14.298 25.180 -3.867 1.000 18.164 74 LEU C CA 1
ATOM 2760 C C . LEU C 1 75 ? -15.101 25.641 -2.652 1.000 18.535 74 LEU C C 1
ATOM 2761 O O . LEU C 1 75 ? -15.478 24.802 -1.821 1.000 19.155 74 LEU C O 1
ATOM 2766 N N . ASN C 1 76 ? -15.374 26.955 -2.572 1.000 16.826 75 ASN C N 1
ATOM 2767 C CA . ASN C 1 76 ? -16.177 27.528 -1.501 1.000 16.791 75 ASN C CA 1
ATOM 2768 C C . ASN C 1 76 ? -17.648 27.730 -1.895 1.000 18.092 75 ASN C C 1
ATOM 2769 O O . ASN C 1 76 ? -18.329 28.572 -1.279 1.000 16.739 75 ASN C O 1
ATOM 2774 N N . SER C 1 77 ? -18.143 27.004 -2.907 1.000 17.298 76 SER C N 1
ATOM 2775 C CA . SER C 1 77 ? -19.515 27.134 -3.365 1.000 18.381 76 SER C CA 1
ATOM 2776 C C . SER C 1 77 ? -20.485 26.890 -2.199 1.000 19.244 76 SER C C 1
ATOM 2777 O O . SER C 1 77 ? -20.273 25.964 -1.386 1.000 17.919 76 SER C O 1
ATOM 2780 N N . PRO C 1 78 ? -21.533 27.732 -2.006 1.000 15.508 77 PRO C N 1
ATOM 2781 C CA . PRO C 1 78 ? -21.739 28.975 -2.753 1.000 16.344 77 PRO C CA 1
ATOM 2782 C C . PRO C 1 78 ? -20.897 30.029 -2.068 1.000 16.509 77 PRO C C 1
ATOM 2783 O O . PRO C 1 78 ? -21.062 30.253 -0.868 1.000 16.017 77 PRO C O 1
ATOM 2787 N N . GLY C 1 79 ? -20.003 30.669 -2.842 1.000 16.225 78 GLY C N 1
ATOM 2788 C CA . GLY C 1 79 ? -19.142 31.694 -2.298 1.000 16.938 78 GLY C CA 1
ATOM 2789 C C . GLY C 1 79 ? -19.967 32.893 -1.868 1.000 16.107 78 GLY C C 1
ATOM 2790 O O . GLY C 1 79 ? -20.885 33.289 -2.563 1.000 19.419 78 GLY C O 1
ATOM 2791 N N . THR C 1 80 ? -19.682 33.415 -0.674 1.000 15.530 79 THR C N 1
ATOM 2792 C CA . THR C 1 80 ? -20.457 34.499 -0.110 1.000 15.564 79 THR C CA 1
ATOM 2793 C C . THR C 1 80 ? -19.766 35.809 -0.477 1.000 16.511 79 THR C C 1
ATOM 2794 O O . THR C 1 80 ? -18.686 36.104 0.066 1.000 18.794 79 THR C O 1
ATOM 2798 N N . VAL C 1 81 ? -20.393 36.584 -1.369 1.000 15.876 80 VAL C N 1
ATOM 2799 C CA . VAL C 1 81 ? -19.995 37.969 -1.594 1.000 15.838 80 VAL C CA 1
ATOM 2800 C C . VAL C 1 81 ? -20.917 38.886 -0.790 1.000 15.870 80 VAL C C 1
ATOM 2801 O O . VAL C 1 81 ? -22.109 39.055 -1.103 1.000 16.941 80 VAL C O 1
ATOM 2805 N N . ASP C 1 82 ? -20.324 39.486 0.253 1.000 16.510 81 ASP C N 1
ATOM 2806 C CA . ASP C 1 82 ? -21.029 40.313 1.209 1.000 17.079 81 ASP C CA 1
ATOM 2807 C C . ASP C 1 82 ? -21.457 41.633 0.585 1.000 16.302 81 ASP C C 1
ATOM 2808 O O . ASP C 1 82 ? -20.788 42.192 -0.290 1.000 15.578 81 ASP C O 1
ATOM 2813 N N . ASN C 1 83 ? -22.581 42.131 1.079 1.000 16.038 82 ASN C N 1
ATOM 2814 C CA . ASN C 1 83 ? -23.142 43.398 0.623 1.000 17.238 82 ASN C CA 1
ATOM 2815 C C . ASN C 1 83 ? -22.104 44.532 0.717 1.000 18.406 82 ASN C C 1
ATOM 2816 O O . ASN C 1 83 ? -22.089 45.413 -0.139 1.000 20.054 82 ASN C O 1
ATOM 2821 N N . ASP C 1 84 ? -21.235 44.501 1.746 1.000 17.133 83 ASP C N 1
ATOM 2822 C CA . ASP C 1 84 ? -20.281 45.575 1.986 1.000 18.478 83 ASP C CA 1
ATOM 2823 C C . ASP C 1 84 ? -18.904 45.327 1.370 1.000 18.411 83 ASP C C 1
ATOM 2824 O O . ASP C 1 84 ? -17.992 46.172 1.525 1.000 18.479 83 ASP C O 1
ATOM 2829 N N . TYR C 1 85 ? -18.745 44.258 0.568 1.000 17.443 84 TYR C N 1
ATOM 2830 C CA . TYR C 1 85 ? -17.459 44.038 -0.073 1.000 17.242 84 TYR C CA 1
ATOM 2831 C C . TYR C 1 85 ? -17.274 44.970 -1.270 1.000 17.823 84 TYR C C 1
ATOM 2832 O O . TYR C 1 85 ? -18.128 45.002 -2.150 1.000 17.090 84 TYR C O 1
ATOM 2841 N N . ARG C 1 86 ? -16.112 45.636 -1.356 1.000 16.992 85 ARG C N 1
ATOM 2842 C CA . ARG C 1 86 ? -15.862 46.542 -2.469 1.000 17.950 85 ARG C CA 1
ATOM 2843 C C . ARG C 1 86 ? -14.578 46.162 -3.203 1.000 19.529 85 ARG C C 1
ATOM 2844 O O . ARG C 1 86 ? -14.131 46.899 -4.088 1.000 22.777 85 ARG C O 1
ATOM 2852 N N . GLY C 1 87 ? -14.049 44.968 -2.926 1.000 18.129 86 GLY C N 1
ATOM 2853 C CA . GLY C 1 87 ? -12.863 44.477 -3.606 1.000 19.085 86 GLY C CA 1
ATOM 2854 C C . GLY C 1 87 ? -13.207 43.818 -4.932 1.000 20.335 86 GLY C C 1
ATOM 2855 O O . GLY C 1 87 ? -14.367 43.813 -5.371 1.000 20.283 86 GLY C O 1
ATOM 2856 N N . GLU C 1 88 ? -12.190 43.206 -5.543 1.000 19.053 87 GLU C N 1
ATOM 2857 C CA . GLU C 1 88 ? -12.371 42.513 -6.795 1.000 20.255 87 GLU C CA 1
ATOM 2858 C C . GLU C 1 88 ? -13.053 41.171 -6.526 1.000 19.181 87 GLU C C 1
ATOM 2859 O O . GLU C 1 88 ? -12.668 40.447 -5.608 1.000 19.453 87 GLU C O 1
ATOM 2865 N N . ILE C 1 89 ? -14.046 40.834 -7.353 1.000 18.909 88 ILE C N 1
ATOM 2866 C CA . ILE C 1 89 ? -14.640 39.517 -7.316 1.000 18.286 88 ILE C CA 1
ATOM 2867 C C . ILE C 1 89 ? -13.630 38.511 -7.844 1.000 19.606 88 ILE C C 1
ATOM 2868 O O . ILE C 1 89 ? -13.119 38.677 -8.957 1.000 20.202 88 ILE C O 1
ATOM 2873 N N . LYS C 1 90 ? -13.396 37.457 -7.050 1.000 19.238 89 LYS C N 1
ATOM 2874 C CA . LYS C 1 90 ? -12.489 36.381 -7.430 1.000 20.867 89 LYS C CA 1
ATOM 2875 C C . LYS C 1 90 ? -13.164 35.044 -7.167 1.000 20.132 89 LYS C C 1
ATOM 2876 O O . LYS C 1 90 ? -14.023 34.942 -6.291 1.000 19.098 89 LYS C O 1
ATOM 2882 N N . VAL C 1 91 ? -12.765 34.032 -7.936 1.000 19.744 90 VAL C N 1
ATOM 2883 C CA . VAL C 1 91 ? -13.348 32.703 -7.883 1.000 19.093 90 VAL C CA 1
ATOM 2884 C C . VAL C 1 91 ? -12.255 31.683 -7.564 1.000 20.568 90 VAL C C 1
ATOM 2885 O O . VAL C 1 91 ? -11.224 31.646 -8.247 1.000 19.067 90 VAL C O 1
ATOM 2889 N N . ILE C 1 92 ? -12.488 30.861 -6.540 1.000 17.608 91 ILE C N 1
ATOM 2890 C CA . ILE C 1 92 ? -11.584 29.785 -6.183 1.000 20.452 91 ILE C CA 1
ATOM 2891 C C . ILE C 1 92 ? -12.032 28.522 -6.901 1.000 21.107 91 ILE C C 1
ATOM 2892 O O . ILE C 1 92 ? -13.073 27.955 -6.552 1.000 19.250 91 ILE C O 1
ATOM 2897 N N . LEU C 1 93 ? -11.294 28.118 -7.940 1.000 20.918 92 LEU C N 1
ATOM 2898 C CA . LEU C 1 93 ? -11.620 26.910 -8.680 1.000 23.905 92 LEU C CA 1
ATOM 2899 C C . LEU C 1 93 ? -10.726 25.776 -8.206 1.000 25.943 92 LEU C C 1
ATOM 2900 O O . LEU C 1 93 ? -9.510 25.935 -8.175 1.000 28.504 92 LEU C O 1
ATOM 2905 N N . ALA C 1 94 ? -11.336 24.640 -7.875 1.000 25.979 93 ALA C N 1
ATOM 2906 C CA . ALA C 1 94 ? -10.612 23.418 -7.588 1.000 26.978 93 ALA C CA 1
ATOM 2907 C C . ALA C 1 94 ? -10.748 22.472 -8.775 1.000 27.983 93 ALA C C 1
ATOM 2908 O O . ALA C 1 94 ? -11.835 22.294 -9.321 1.000 23.301 93 ALA C O 1
ATOM 2910 N N . ASN C 1 95 ? -9.616 21.860 -9.134 1.000 28.728 94 ASN C N 1
ATOM 2911 C CA . ASN C 1 95 ? -9.518 20.827 -10.152 1.000 29.825 94 ASN C CA 1
ATOM 2912 C C . ASN C 1 95 ? -9.350 19.504 -9.421 1.000 31.065 94 ASN C C 1
ATOM 2913 O O . ASN C 1 95 ? -8.284 19.233 -8.877 1.000 31.010 94 ASN C O 1
ATOM 2918 N N . LEU C 1 96 ? -10.423 18.707 -9.359 1.000 28.941 95 LEU C N 1
ATOM 2919 C CA . LEU C 1 96 ? -10.374 17.443 -8.660 1.000 30.315 95 LEU C CA 1
ATOM 2920 C C . LEU C 1 96 ? -10.019 16.316 -9.642 1.000 32.617 95 LEU C C 1
ATOM 2921 O O . LEU C 1 96 ? -9.989 15.175 -9.222 1.000 31.394 95 LEU C O 1
ATOM 2926 N N . SER C 1 97 ? -9.743 16.622 -10.918 1.000 34.993 96 SER C N 1
ATOM 2927 C CA . SER C 1 97 ? -9.383 15.621 -11.915 1.000 36.672 96 SER C CA 1
ATOM 2928 C C . SER C 1 97 ? -7.878 15.324 -11.902 1.000 43.841 96 SER C C 1
ATOM 2929 O O . SER C 1 97 ? -7.096 15.946 -11.177 1.000 42.126 96 SER C O 1
ATOM 2932 N N . ASP C 1 98 ? -7.496 14.389 -12.783 1.000 44.098 97 ASP C N 1
ATOM 2933 C CA . ASP C 1 98 ? -6.116 14.012 -13.026 1.000 48.633 97 ASP C CA 1
ATOM 2934 C C . ASP C 1 98 ? -5.486 14.785 -14.181 1.000 48.066 97 ASP C C 1
ATOM 2935 O O . ASP C 1 98 ? -4.366 14.447 -14.552 1.000 49.469 97 ASP C O 1
ATOM 2940 N N . LYS C 1 99 ? -6.215 15.736 -14.787 1.000 44.193 98 LYS C N 1
ATOM 2941 C CA . LYS C 1 99 ? -5.758 16.436 -15.978 1.000 45.502 98 LYS C CA 1
ATOM 2942 C C . LYS C 1 99 ? -5.616 17.922 -15.653 1.000 44.660 98 LYS C C 1
ATOM 2943 O O . LYS C 1 99 ? -6.361 18.454 -14.842 1.000 41.952 98 LYS C O 1
ATOM 2947 N N . ASP C 1 100 ? -4.680 18.598 -16.305 1.000 42.663 99 ASP C N 1
ATOM 2948 C CA . ASP C 1 100 ? -4.586 20.046 -16.258 1.000 42.754 99 ASP C CA 1
ATOM 2949 C C . ASP C 1 100 ? -5.881 20.687 -16.748 1.000 40.241 99 ASP C C 1
ATOM 2950 O O . ASP C 1 100 ? -6.481 20.218 -17.704 1.000 40.409 99 ASP C O 1
ATOM 2955 N N . PHE C 1 101 ? -6.288 21.798 -16.113 1.000 37.616 100 PHE C N 1
ATOM 2956 C CA . PHE C 1 101 ? -7.447 22.552 -16.572 1.000 35.767 100 PHE C CA 1
ATOM 2957 C C . PHE C 1 101 ? -7.030 24.000 -16.817 1.000 33.592 100 PHE C C 1
ATOM 2958 O O . PHE C 1 101 ? -6.517 24.652 -15.906 1.000 36.722 100 PHE C O 1
ATOM 2966 N N . LYS C 1 102 ? -7.263 24.487 -18.034 1.000 33.864 101 LYS C N 1
ATOM 2967 C CA . LYS C 1 102 ? -6.802 25.814 -18.406 1.000 38.392 101 LYS C CA 1
ATOM 2968 C C . LYS C 1 102 ? -8.018 26.713 -18.527 1.000 34.730 101 LYS C C 1
ATOM 2969 O O . LYS C 1 102 ? -8.958 26.425 -19.252 1.000 33.040 101 LYS C O 1
ATOM 2971 N N . VAL C 1 103 ? -7.977 27.820 -17.803 1.000 36.031 102 VAL C N 1
ATOM 2972 C CA . VAL C 1 103 ? -8.965 28.869 -17.953 1.000 36.337 102 VAL C CA 1
ATOM 2973 C C . VAL C 1 103 ? -8.442 29.902 -18.953 1.000 34.815 102 VAL C C 1
ATOM 2974 O O . VAL C 1 103 ? -7.377 30.434 -18.750 1.000 35.646 102 VAL C O 1
ATOM 2978 N N . GLN C 1 104 ? -9.177 30.152 -20.042 1.000 38.369 103 GLN C N 1
ATOM 2979 C CA . GLN C 1 104 ? -8.834 31.191 -21.004 1.000 42.839 103 GLN C CA 1
ATOM 2980 C C . GLN C 1 104 ? -9.590 32.493 -20.706 1.000 39.662 103 GLN C C 1
ATOM 2981 O O . GLN C 1 104 ? -10.637 32.484 -20.043 1.000 33.069 103 GLN C O 1
ATOM 2987 N N . VAL C 1 105 ? -9.070 33.602 -21.251 1.000 33.046 104 VAL C N 1
ATOM 2988 C CA . VAL C 1 105 ? -9.705 34.892 -21.113 1.000 33.631 104 VAL C CA 1
ATOM 2989 C C . VAL C 1 105 ? -11.125 34.779 -21.650 1.000 35.434 104 VAL C C 1
ATOM 2990 O O . VAL C 1 105 ? -11.318 34.252 -22.743 1.000 35.342 104 VAL C O 1
ATOM 2994 N N . GLY C 1 106 ? -12.108 35.296 -20.893 1.000 31.372 105 GLY C N 1
ATOM 2995 C CA . GLY C 1 106 ? -13.500 35.299 -21.328 1.000 30.345 105 GLY C CA 1
ATOM 2996 C C . GLY C 1 106 ? -14.269 34.039 -20.947 1.000 29.746 105 GLY C C 1
ATOM 2997 O O . GLY C 1 106 ? -15.501 34.012 -21.088 1.000 32.649 105 GLY C O 1
ATOM 2998 N N . ASP C 1 107 ? -13.564 33.000 -20.455 1.000 30.645 106 ASP C N 1
ATOM 2999 C CA . ASP C 1 107 ? -14.213 31.755 -20.079 1.000 27.778 106 ASP C CA 1
ATOM 3000 C C . ASP C 1 107 ? -15.165 32.001 -18.910 1.000 28.185 106 ASP C C 1
ATOM 3001 O O . ASP C 1 107 ? -14.797 32.636 -17.935 1.000 25.116 106 ASP C O 1
ATOM 3006 N N . ARG C 1 108 ? -16.388 31.453 -19.028 1.000 28.169 107 ARG C N 1
ATOM 3007 C CA . ARG C 1 108 ? -17.396 31.523 -17.987 1.000 26.259 107 ARG C CA 1
ATOM 3008 C C . ARG C 1 108 ? -17.166 30.347 -17.046 1.000 25.585 107 ARG C C 1
ATOM 3009 O O . ARG C 1 108 ? -17.445 29.190 -17.392 1.000 27.066 107 ARG C O 1
ATOM 3017 N N . ILE C 1 109 ? -16.576 30.626 -15.886 1.000 24.225 108 ILE C N 1
ATOM 3018 C CA . ILE C 1 109 ? -16.106 29.560 -15.007 1.000 24.221 108 ILE C CA 1
ATOM 3019 C C . ILE C 1 109 ? -16.849 29.526 -13.665 1.000 22.386 108 ILE C C 1
ATOM 3020 O O . ILE C 1 109 ? -16.530 28.700 -12.824 1.000 22.842 108 ILE C O 1
ATOM 3025 N N . ALA C 1 110 ? -17.901 30.342 -13.515 1.000 20.834 109 ALA C N 1
ATOM 3026 C CA . ALA C 1 110 ? -18.764 30.319 -12.352 1.000 22.242 109 ALA C CA 1
ATOM 3027 C C . ALA C 1 110 ? -20.005 31.130 -12.685 1.000 22.902 109 ALA C C 1
ATOM 3028 O O . ALA C 1 110 ? -20.036 31.803 -13.717 1.000 21.528 109 ALA C O 1
ATOM 3030 N N . GLN C 1 111 ? -21.001 31.087 -11.800 1.000 19.876 110 GLN C N 1
ATOM 3031 C CA . GLN C 1 111 ? -22.168 31.933 -11.956 1.000 21.938 110 GLN C CA 1
ATOM 3032 C C . GLN C 1 111 ? -22.462 32.663 -10.659 1.000 21.746 110 GLN C C 1
ATOM 3033 O O . GLN C 1 111 ? -22.227 32.120 -9.566 1.000 19.831 110 GLN C O 1
ATOM 3039 N N . GLY C 1 112 ? -22.956 33.907 -10.806 1.000 18.794 111 GLY C N 1
ATOM 3040 C CA . GLY C 1 112 ? -23.350 34.717 -9.666 1.000 19.101 111 GLY C CA 1
ATOM 3041 C C . GLY C 1 112 ? -24.879 34.691 -9.555 1.000 18.484 111 GLY C C 1
ATOM 3042 O O . GLY C 1 112 ? -25.559 34.841 -10.565 1.000 15.856 111 GLY C O 1
ATOM 3043 N N . VAL C 1 113 ? -25.395 34.491 -8.338 1.000 17.712 112 VAL C N 1
ATOM 3044 C CA . VAL C 1 113 ? -26.827 34.486 -8.086 1.000 16.954 112 VAL C CA 1
ATOM 3045 C C . VAL C 1 113 ? -27.074 35.442 -6.928 1.000 16.514 112 VAL C C 1
ATOM 3046 O O . VAL C 1 113 ? -26.495 35.275 -5.858 1.000 15.428 112 VAL C O 1
ATOM 3050 N N . VAL C 1 114 ? -27.930 36.453 -7.161 1.000 16.723 113 VAL C N 1
ATOM 3051 C CA . VAL C 1 114 ? -28.319 37.393 -6.131 1.000 17.834 113 VAL C CA 1
ATOM 3052 C C . VAL C 1 114 ? -29.359 36.738 -5.237 1.000 17.247 113 VAL C C 1
ATOM 3053 O O . VAL C 1 114 ? -30.297 36.116 -5.721 1.000 19.340 113 VAL C O 1
ATOM 3057 N N . GLN C 1 115 ? -29.188 36.936 -3.929 1.000 17.041 114 GLN C N 1
ATOM 3058 C CA . GLN C 1 115 ? -30.167 36.524 -2.952 1.000 19.441 114 GLN C CA 1
ATOM 3059 C C . GLN C 1 115 ? -30.358 37.653 -1.955 1.000 18.886 114 GLN C C 1
ATOM 3060 O O . GLN C 1 115 ? -29.429 38.393 -1.614 1.000 17.542 114 GLN C O 1
ATOM 3066 N N . LYS C 1 116 ? -31.600 37.774 -1.473 1.000 20.488 115 LYS C N 1
ATOM 3067 C CA . LYS C 1 116 ? -31.932 38.643 -0.359 1.000 22.760 115 LYS C CA 1
ATOM 3068 C C . LYS C 1 116 ? -31.299 38.090 0.917 1.000 20.276 115 LYS C C 1
ATOM 3069 O O . LYS C 1 116 ? -31.175 36.889 1.062 1.000 22.845 115 LYS C O 1
ATOM 3075 N N . THR C 1 117 ? -30.841 38.979 1.811 1.000 18.177 116 THR C N 1
ATOM 3076 C CA . THR C 1 117 ? -30.271 38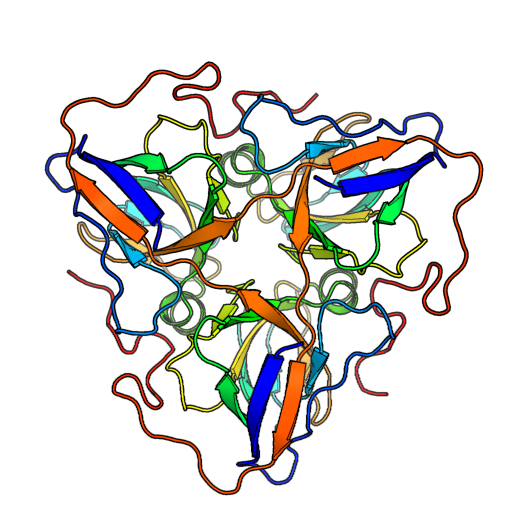.572 3.076 1.000 18.736 116 THR C CA 1
ATOM 3077 C C . THR C 1 117 ? -31.265 38.835 4.205 1.000 19.819 116 THR C C 1
ATOM 3078 O O . THR C 1 117 ? -32.159 39.673 4.110 1.000 16.989 116 THR C O 1
ATOM 3082 N N . TYR C 1 118 ? -31.070 38.093 5.298 1.000 18.597 117 TYR C N 1
ATOM 3083 C CA . TYR C 1 118 ? -31.944 38.167 6.452 1.000 21.298 117 TYR C CA 1
ATOM 3084 C C . TYR C 1 118 ? -31.064 38.153 7.690 1.000 22.658 117 TYR C C 1
ATOM 3085 O O . TYR C 1 118 ? -30.420 37.137 7.932 1.000 24.217 117 TYR C O 1
ATOM 3094 N N . LYS C 1 119 ? -31.090 39.242 8.470 1.000 22.368 118 LYS C N 1
ATOM 3095 C CA . LYS C 1 119 ? -30.232 39.345 9.637 1.000 26.176 118 LYS C CA 1
ATOM 3096 C C . LYS C 1 119 ? -30.898 38.659 10.836 1.000 24.121 118 LYS C C 1
ATOM 3097 O O . LYS C 1 119 ? -32.092 38.817 11.104 1.000 24.202 118 LYS C O 1
ATOM 3103 N N . ALA C 1 120 ? -30.110 37.829 11.524 1.000 20.396 119 ALA C N 1
ATOM 3104 C CA . ALA C 1 120 ? -30.543 37.154 12.731 1.000 19.838 119 ALA C CA 1
ATOM 3105 C C . ALA C 1 120 ? -30.243 38.008 13.955 1.000 20.547 119 ALA C C 1
ATOM 3106 O O . ALA C 1 120 ? -29.160 38.528 14.086 1.000 18.875 119 ALA C O 1
ATOM 3108 N N . GLU C 1 121 ? -31.184 38.011 14.879 1.000 22.005 120 GLU C N 1
ATOM 3109 C CA . GLU C 1 121 ? -31.036 38.476 16.242 1.000 25.332 120 GLU C CA 1
ATOM 3110 C C . GLU C 1 121 ? -31.058 37.246 17.136 1.000 22.222 120 GLU C C 1
ATOM 3111 O O . GLU C 1 121 ? -32.026 36.501 17.098 1.000 21.775 120 GLU C O 1
ATOM 3117 N N . PHE C 1 122 ? -29.980 37.003 17.893 1.000 21.196 121 PHE C N 1
ATOM 3118 C CA . PHE C 1 122 ? -29.904 35.835 18.759 1.000 20.046 121 PHE C CA 1
ATOM 3119 C C . PHE C 1 122 ? -30.487 36.154 20.128 1.000 20.523 121 PHE C C 1
ATOM 3120 O O . PHE C 1 122 ? -30.233 37.228 20.676 1.000 22.280 121 PHE C O 1
ATOM 3128 N N . ILE C 1 123 ? -31.277 35.213 20.647 1.000 19.694 122 ILE C N 1
ATOM 3129 C CA . ILE C 1 123 ? -31.843 35.289 21.976 1.000 21.196 122 ILE C CA 1
ATOM 3130 C C . ILE C 1 123 ? -31.426 34.046 22.740 1.000 21.866 122 ILE C C 1
ATOM 3131 O O . ILE C 1 123 ? -31.846 32.947 22.403 1.000 19.576 122 ILE C O 1
ATOM 3136 N N . GLU C 1 124 ? -30.663 34.225 23.816 1.000 22.325 123 GLU C N 1
ATOM 3137 C CA . GLU C 1 124 ? -30.263 33.114 24.642 1.000 25.536 123 GLU C CA 1
ATOM 3138 C C . GLU C 1 124 ? -31.414 32.542 25.443 1.000 24.884 123 GLU C C 1
ATOM 3139 O O . GLU C 1 124 ? -32.114 33.276 26.133 1.000 24.105 123 GLU C O 1
ATOM 3145 N N . CYS C 1 125 ? -31.491 31.215 25.436 1.000 24.617 124 CYS C N 1
ATOM 3146 C CA . CYS C 1 125 ? -32.551 30.434 26.053 1.000 27.852 124 CYS C CA 1
ATOM 3147 C C . CYS C 1 125 ? -31.922 29.268 26.786 1.000 28.592 124 CYS C C 1
ATOM 3148 O O . CYS C 1 125 ? -30.910 28.720 26.329 1.000 27.191 124 CYS C O 1
ATOM 3151 N N . GLU C 1 126 ? -32.565 28.887 27.882 1.000 29.184 125 GLU C N 1
ATOM 3152 C CA . GLU C 1 126 ? -32.143 27.742 28.665 1.000 32.297 125 GLU C CA 1
ATOM 3153 C C . GLU C 1 126 ? -32.655 26.466 28.018 1.000 30.447 125 GLU C C 1
ATOM 3154 O O . GLU C 1 126 ? -32.014 25.441 28.136 1.000 32.723 125 GLU C O 1
ATOM 3160 N N . GLN C 1 127 ? -33.811 26.534 27.363 1.000 29.601 126 GLN C N 1
ATOM 3161 C CA . GLN C 1 127 ? -34.427 25.382 26.733 1.000 34.244 126 GLN C CA 1
ATOM 3162 C C . GLN C 1 127 ? -35.125 25.816 25.452 1.000 29.833 126 GLN C C 1
ATOM 3163 O O . GLN C 1 127 ? -35.663 26.905 25.384 1.000 31.424 126 GLN C O 1
ATOM 3169 N N . LEU C 1 128 ? -35.158 24.937 24.448 1.000 26.110 127 LEU C N 1
ATOM 3170 C CA . LEU C 1 128 ? -35.859 25.195 23.202 1.000 25.331 127 LEU C CA 1
ATOM 3171 C C . LEU C 1 128 ? -37.167 24.407 23.151 1.000 27.077 127 LEU C C 1
ATOM 3172 O O . LEU C 1 128 ? -37.318 23.407 23.821 1.000 26.726 127 LEU C O 1
ATOM 3177 N N . ASP C 1 129 ? -38.063 24.836 22.269 1.000 27.282 128 ASP C N 1
ATOM 3178 C CA . ASP C 1 129 ? -39.271 24.092 21.942 1.000 29.439 128 ASP C CA 1
ATOM 3179 C C . ASP C 1 129 ? -38.918 22.766 21.258 1.000 29.267 128 ASP C C 1
ATOM 3180 O O . ASP C 1 129 ? -37.936 22.686 20.514 1.000 25.923 128 ASP C O 1
ATOM 3185 N N . GLU C 1 130 ? -39.736 21.735 21.510 1.000 25.231 129 GLU C N 1
ATOM 3186 C CA . GLU C 1 130 ? -39.520 20.380 21.013 1.000 27.325 129 GLU C CA 1
ATOM 3187 C C . GLU C 1 130 ? -40.188 20.226 19.647 1.000 25.142 129 GLU C C 1
ATOM 3188 O O . GLU C 1 130 ? -41.219 20.839 19.396 1.000 26.313 129 GLU C O 1
ATOM 3194 N N . THR C 1 131 ? -39.597 19.405 18.775 1.000 24.159 130 THR C N 1
ATOM 3195 C CA . THR C 1 131 ? -40.102 19.120 17.424 1.000 21.642 130 THR C CA 1
ATOM 3196 C C . THR C 1 131 ? -39.971 17.616 17.188 1.000 20.659 130 THR C C 1
ATOM 3197 O O . THR C 1 131 ? -39.244 16.959 17.936 1.000 20.473 130 THR C O 1
ATOM 3201 N N . SER C 1 132 ? -40.564 17.099 16.099 1.000 22.574 131 SER C N 1
ATOM 3202 C CA . SER C 1 132 ? -40.428 15.690 15.742 1.000 24.407 131 SER C CA 1
ATOM 3203 C C . SER C 1 132 ? -39.022 15.340 15.252 1.000 25.448 131 SER C C 1
ATOM 3204 O O . SER C 1 132 ? -38.460 14.315 15.667 1.000 23.924 131 SER C O 1
ATOM 3207 N N . ARG C 1 133 ? -38.426 16.201 14.408 1.000 22.310 132 ARG C N 1
ATOM 3208 C CA . ARG C 1 133 ? -37.038 15.989 14.013 1.000 21.086 132 ARG C CA 1
ATOM 3209 C C . ARG C 1 133 ? -36.141 15.944 15.248 1.000 21.145 132 ARG C C 1
ATOM 3210 O O . ARG C 1 133 ? -35.285 15.039 15.373 1.000 20.140 132 ARG C O 1
ATOM 3218 N N . GLY C 1 134 ? -36.341 16.900 16.179 1.000 21.373 133 GLY C N 1
ATOM 3219 C CA . GLY C 1 134 ? -35.541 16.940 17.391 1.000 22.097 133 GLY C CA 1
ATOM 3220 C C . GLY C 1 134 ? -34.062 17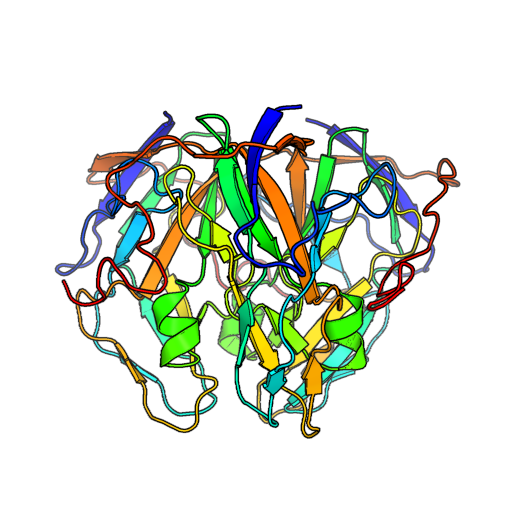.054 17.043 1.000 22.208 133 GLY C C 1
ATOM 3221 O O . GLY C 1 134 ? -33.722 17.851 16.173 1.000 20.751 133 GLY C O 1
ATOM 3222 N N . SER C 1 135 ? -33.213 16.207 17.658 1.000 20.719 134 SER C N 1
ATOM 3223 C CA . SER C 1 135 ? -31.775 16.202 17.408 1.000 23.685 134 SER C CA 1
ATOM 3224 C C . SER C 1 135 ? -31.353 15.310 16.228 1.000 23.135 134 SER C C 1
ATOM 3225 O O . SER C 1 135 ? -30.165 15.138 15.961 1.000 24.343 134 SER C O 1
ATOM 3228 N N . GLY C 1 136 ? -32.303 14.743 15.497 1.000 23.976 135 GLY C N 1
ATOM 3229 C CA . GLY C 1 136 ? -32.006 13.941 14.308 1.000 22.722 135 GLY C CA 1
ATOM 3230 C C . GLY C 1 136 ? -31.436 14.775 13.172 1.000 20.879 135 GLY C C 1
ATOM 3231 O O . GLY C 1 136 ? -32.006 15.776 12.743 1.000 20.126 135 GLY C O 1
ATOM 3232 N N . GLY C 1 137 ? -30.274 14.349 12.716 1.000 19.067 136 GLY C N 1
ATOM 3233 C CA . GLY C 1 137 ? -29.601 14.874 11.554 1.000 20.260 136 GLY C CA 1
ATOM 3234 C C . GLY C 1 137 ? -28.584 13.859 11.044 1.000 20.068 136 GLY C C 1
ATOM 3235 O O . GLY C 1 137 ? -28.616 12.692 11.434 1.000 20.345 136 GLY C O 1
ATOM 3236 N N . PHE C 1 138 ? -27.780 14.287 10.080 1.000 19.615 137 PHE C N 1
ATOM 3237 C CA . PHE C 1 138 ? -26.723 13.478 9.491 1.000 21.257 137 PHE C CA 1
ATOM 3238 C C . PHE C 1 138 ? -27.201 12.067 9.161 1.000 20.655 137 PHE C C 1
ATOM 3239 O O . PHE C 1 138 ? -26.534 11.086 9.499 1.000 20.711 137 PHE C O 1
ATOM 3247 N N . GLY C 1 139 ? -28.282 11.971 8.388 1.000 21.214 138 GLY C N 1
ATOM 3248 C CA . GLY C 1 139 ? -28.752 10.701 7.847 1.000 21.275 138 GLY C CA 1
ATOM 3249 C C . GLY C 1 139 ? -29.852 10.066 8.680 1.000 21.714 138 GLY C C 1
ATOM 3250 O O . GLY C 1 139 ? -30.222 8.931 8.407 1.000 23.488 138 GLY C O 1
ATOM 3251 N N . SER C 1 140 ? -30.402 10.801 9.671 1.000 22.210 139 SER C N 1
ATOM 3252 C CA . SER C 1 140 ? -31.445 10.316 10.568 1.000 22.355 139 SER C CA 1
ATOM 3253 C C . SER C 1 140 ? -32.667 9.784 9.796 1.000 25.304 139 SER C C 1
ATOM 3254 O O . SER C 1 140 ? -33.418 8.975 10.337 1.000 23.792 139 SER C O 1
ATOM 3257 N N . THR C 1 141 ? -32.931 10.271 8.566 1.000 21.753 140 THR C N 1
ATOM 3258 C CA . THR C 1 141 ? -34.135 9.853 7.837 1.000 21.913 140 THR C CA 1
ATOM 3259 C C . THR C 1 141 ? -33.829 8.685 6.880 1.000 22.565 140 THR C C 1
ATOM 3260 O O . THR C 1 141 ? -34.734 8.284 6.160 1.000 24.861 140 THR C O 1
ATOM 3264 N N . GLY C 1 142 ? -32.564 8.217 6.830 1.000 21.993 141 GLY C N 1
ATOM 3265 C CA . GLY C 1 142 ? -32.154 7.087 6.007 1.000 24.492 141 GLY C CA 1
ATOM 3266 C C . GLY C 1 142 ? -31.761 7.519 4.582 1.000 22.310 141 GLY C C 1
ATOM 3267 O O . GLY C 1 142 ? -31.850 8.701 4.220 1.000 20.219 141 GLY C O 1
ATOM 3268 N N . VAL C 1 143 ? -31.395 6.527 3.765 1.000 20.779 142 VAL C N 1
ATOM 3269 C CA . VAL C 1 143 ? -31.033 6.701 2.362 1.000 22.137 142 VAL C CA 1
ATOM 3270 C C . VAL C 1 143 ? -31.969 5.884 1.456 1.000 25.334 142 VAL C C 1
ATOM 3271 O O . VAL C 1 143 ? -32.379 6.359 0.395 1.000 22.800 142 VAL C O 1
ATOM 3275 N N . SER C 1 144 ? -32.202 4.610 1.801 1.000 30.876 143 SER C N 1
ATOM 3276 C CA . SER C 1 144 ? -32.750 3.608 0.889 1.000 41.954 143 SER C CA 1
ATOM 3277 C C . SER C 1 144 ? -34.267 3.685 0.915 1.000 48.686 143 SER C C 1
ATOM 3278 O O . SER C 1 144 ? -34.814 3.846 1.998 1.000 48.508 143 SER C O 1
ATOM 3281 N N . LYS C 1 145 ? -34.914 3.606 -0.268 1.000 58.407 144 LYS C N 1
ATOM 3282 C CA . LYS C 1 145 ? -36.356 3.801 -0.386 1.000 60.328 144 LYS C CA 1
ATOM 3283 C C . LYS C 1 145 ? -37.037 2.721 0.461 1.000 62.332 144 LYS C C 1
ATOM 3284 O O . LYS C 1 145 ? -36.489 1.584 0.500 1.000 68.152 144 LYS C O 1
#

Secondary structure (DSSP, 8-state):
-EEEEEEE-STT----EESSTT-S-EEEE-SS-EEE-TTEEEEEEEEEEEEE-TTEEEEEE--HHHHHHH-EEETTSSEEE-TTB-SEEEEEEEE-SSS-EEEPTT-EEEEEEEEE---EEEEE-S-----SSBT--TTTT---/-EEEEEEE-STT----EESSTT-S-EEEE-SS-EEE-TTEEEEEEEEEEEEEPTTEEEEEE--HHHHHHH-EEETTSSEEE-TTB-SEEEEEEEE-SSS-EEEPTT-EEEEEEEEE---EEEEE-S-----SSBT--TTTT-S--/-EEEEEEE-STT-----BSSTT-S-EEEEPSS-EEE-TTEEEEEEEEEEEEEPTTEEEEEE--HHHHHHH-EEETTSSEEE-TTB-SEEEEEEEE-SSS-EEEPTT-EEEEEEEEE---EEEEE-SS----SSBT--TTTT-S--

Organism: Helicobacter pylori (strain ATCC 700392 / 26695) (NCBI:txid85962)

InterPro domains:
  IPR008181 Deoxyuridine triphosphate nucleotidohydrolase [MF_00116] (1-142)
  IPR008181 Deoxyuridine triphosphate nucleotidohydrolase [PTHR11241] (2-142)
  IPR008181 Deoxyuridine triphosphate nucleotidohydrolase [TIGR00576] (2-141)
  IPR029054 dUTPase-like [PF00692] (12-141)
  IPR033704 dUTPase, trimeric [cd07557] (23-113)
  IPR036157 dUTPase-like superfamily [G3DSA:2.70.40.10] (1-143)
  IPR036157 dUTPase-like superfamily [SSF51283] (2-142)